Protein AF-A0A1W9ZPR8-F1 (afdb_monomer_lite)

Organism: Mycobacterium angelicum (NCBI:txid470074)

InterPro domains:
  IPR009045 Peptidase M74/Hedgehog-like, zinc-binding domain superfamily [SSF55166] (61-134)
  IPR039561 Peptidase M15C [PF13539] (75-134)

pLDDT: mean 83.11, std 21.31, range [25.91, 98.75]

Secondary structure (DSSP, 8-state):
-PPBPTTSPBP--GGGEEEEEPTT-SS-EEEEETTHHHHHHHHHHHHHHHHT--SS-TT----EE---S--SSTT-TTTTT-EEEESTTTS-TTS--S-HHHHHHHHHHHHHTTTSEEEGGGSPTTT--SSEEEE-TT-TT-HHHHHHHHHHHTTGGGSSSS--TTS--SPTT-EE--TTS-TTEE-S-STTS-HHHHHHHHHHHHHTT----SS--HHHHHHHHHHHHHHTPPPBTTTBS--B-HHHHHHHHTS-----TT--TTTSPPPPPS-EEEEEE-TTSSS---TT---SEEEEEEEE---TTSS-TTT-EE-TTHHHHHHHHHHHHHTTS-SEEEEEEE--TTS-HHHHHHHHHHHTTS--TTEEEEEEES--HHHH---S--HHHHHHHHHHHHHHHT-GGGEEEEE-TTT-TTTS-GGGSPTTPEEEEE--S-TTSPPP--TTPPP-EEEEEEEEEETTTEEEEEEEESS-HHHHHHHH--S----------------SS--HHHHHHHHHHHHHHHHHHHHH-SS--------------------------PPPP---------------PPPPP----

Radius of gyration: 32.67 Å; chains: 1; bounding box: 76×79×88 Å

Sequence (589 aa):
MVLITENGWPQCSRDECDTVSVPGTNKVRLVVRAGDAATVLSAWAAWFHRNIRSIEPPDGHQNWWYWDPVDSMWNSNHLSGTAIDLCADELNQYRYDMPQDQVTKVKQGLSLFEANIYWGRDWGAGDQDEMHFQCGYDTWNNPRFAQFAQRLRDGYLNIFGPPDPLAFPLPMGYYYGPLEGPDNCISGDYATDSQAAKDGLGRWQEKLGLAVTKHWDDATAKAATELQRQKGWPPNPAFGYGGVYAAEWDAVMRDNWQLPEDWDASKVEGPEIPLVKWGDYSQYQECCIDESYPYPVVCFRASIADASATTAARYGGIDTKFVDNMTRAKQLVAEGKIKKIIAYHFWVPNFDNWGTFKAAIDAVGGVFPELAFMVDVEDGGPKWDIRGDQSSGVNEFITKGQALFVNRQAASIYVNFNANPDLLPVASLPKGVKIIVPRYAGPDNPPVVPAGVSVFAHQYAEDENTPPFGPTDINQSRMTLSAWLQAWGSNGGEGKPAVDQVSAAHPTTFTEEDRALLTEVRDLLKQYLATTSGEQPALAGALTNGRPQRAGAAKVSRPRKAPVKRTTGAAKATAKTEARRRPKANAPK

Foldseek 3Di:
DFDAAPLGATFDDQVQWDFDDQFPDDQDTATAGDDLLSLLVSLLLNLCCPFQHNLADPVRDHQKDFADCDDPDPRHLSRNRFKMFGRPVQWDFLDDRGDPVSVVVVVVSCVLLVQQKDAQQPDDRRGRGRRMMGGHSPQPVDVLSNVSSVQVCCQRVPGNHPHDLLAQQARPPAWDDDPLDPPSHAFQPDPPRDPSQLVNLLVLCVLQVHPSPSGLDLVQQQQQQQVCVVVVHFFDPFWGGRIGDRVNSCCCRPVVDYDDPPDDSVPGDGTFQLKAKEFEDALPFPDADDPLFQGQEYEYAQFEFAPPPPDDPDHGAGGPCLLVNLVRVVVCVVVVNHQAYEHEYEDAPPGPRQVRSQVSQVSNVHAFFRYAYEYEFDCPPPPRNDAAAQLVVVVVSLVVRCVRQVHNLRYAYEDACVRHVGHHPPVSDDPLHAYEYEDQPADVDAHDDPPPDDHQKYFHHAAPQGPPRHTGTMMMGSGGPVVVDVSNGTGDDPDDPPPVPPPPPDPPDQDVVNVVVVVVVVVVVVVVCVVVPPDDDDDDDPDDDDDDDDDDDDDDDDDDDDDDDDDDDDDDDDDDDDDDDDDDDDDDD

Structure (mmCIF, N/CA/C/O backbone):
data_AF-A0A1W9ZPR8-F1
#
_entry.id   AF-A0A1W9ZPR8-F1
#
loop_
_atom_site.group_PDB
_atom_site.id
_atom_site.type_symbol
_atom_site.label_atom_id
_atom_site.label_alt_id
_atom_site.label_comp_id
_atom_site.label_asym_id
_atom_site.label_entity_id
_atom_site.label_seq_id
_atom_site.pdbx_PDB_ins_code
_atom_site.Cartn_x
_atom_site.Cartn_y
_atom_site.Cartn_z
_atom_site.occupancy
_atom_site.B_iso_or_equiv
_atom_site.auth_seq_id
_atom_site.auth_comp_id
_atom_site.auth_asym_id
_atom_site.auth_atom_id
_atom_site.pdbx_PDB_model_num
ATOM 1 N N . MET A 1 1 ? 45.289 -15.458 -6.930 1.00 58.34 1 MET A N 1
ATOM 2 C CA . MET A 1 1 ? 44.178 -14.633 -6.418 1.00 58.34 1 MET A CA 1
ATOM 3 C C . MET A 1 1 ? 43.483 -14.075 -7.642 1.00 58.34 1 MET A C 1
ATOM 5 O O . MET A 1 1 ? 44.177 -13.507 -8.474 1.00 58.34 1 MET A O 1
ATOM 9 N N . VAL A 1 2 ? 42.193 -14.352 -7.824 1.00 76.31 2 VAL A N 1
ATOM 10 C CA . VAL A 1 2 ? 41.434 -13.783 -8.946 1.00 76.31 2 VAL A CA 1
ATOM 11 C C . VAL A 1 2 ? 41.119 -12.339 -8.576 1.00 76.31 2 VAL A C 1
ATOM 13 O O . VAL A 1 2 ? 40.601 -12.099 -7.486 1.00 76.31 2 VAL A O 1
ATOM 16 N N . LEU A 1 3 ? 41.515 -11.387 -9.419 1.00 88.12 3 LEU A N 1
ATOM 17 C CA . LEU A 1 3 ? 41.203 -9.979 -9.194 1.00 88.12 3 LEU A CA 1
ATOM 18 C C . LEU A 1 3 ? 39.710 -9.764 -9.445 1.00 88.12 3 LEU A C 1
ATOM 20 O O . LEU A 1 3 ? 39.174 -10.250 -10.439 1.00 88.12 3 LEU A O 1
ATOM 24 N N . ILE A 1 4 ? 39.052 -9.066 -8.526 1.00 93.31 4 ILE A N 1
ATOM 25 C CA . ILE A 1 4 ? 37.629 -8.742 -8.606 1.00 93.31 4 ILE A CA 1
ATOM 26 C C . ILE A 1 4 ? 37.500 -7.315 -9.136 1.00 93.31 4 ILE A C 1
ATOM 28 O O . ILE A 1 4 ? 38.202 -6.416 -8.665 1.00 93.31 4 ILE A O 1
ATOM 32 N N . THR A 1 5 ? 36.654 -7.128 -10.144 1.00 93.75 5 THR A N 1
ATOM 33 C CA . THR A 1 5 ? 36.322 -5.818 -10.702 1.00 93.75 5 THR A CA 1
ATOM 34 C C . THR A 1 5 ? 35.322 -5.095 -9.811 1.00 93.75 5 THR A C 1
ATOM 36 O O . THR A 1 5 ? 34.767 -5.651 -8.865 1.00 93.75 5 THR A O 1
ATOM 39 N N . GLU A 1 6 ? 35.126 -3.818 -10.084 1.00 93.56 6 GLU A N 1
ATOM 40 C CA . GLU A 1 6 ? 34.351 -2.895 -9.267 1.00 93.56 6 GLU A CA 1
ATOM 41 C C . GLU A 1 6 ? 32.896 -3.342 -9.023 1.00 93.56 6 GLU A C 1
ATOM 43 O O . GLU A 1 6 ? 32.396 -3.197 -7.909 1.00 93.56 6 GLU A O 1
ATOM 48 N N . ASN A 1 7 ? 32.262 -4.005 -9.993 1.00 93.06 7 ASN A N 1
ATOM 49 C CA . ASN A 1 7 ? 30.911 -4.559 -9.862 1.00 93.06 7 ASN A CA 1
ATOM 50 C C . ASN A 1 7 ? 30.844 -5.964 -9.228 1.00 93.06 7 ASN A C 1
ATOM 52 O O . ASN A 1 7 ? 29.806 -6.620 -9.302 1.00 93.06 7 ASN A O 1
ATOM 56 N N . GLY A 1 8 ? 31.943 -6.463 -8.655 1.00 93.94 8 GLY A N 1
ATOM 57 C CA . GLY A 1 8 ? 31.980 -7.743 -7.943 1.00 93.94 8 GLY A CA 1
ATOM 58 C C . GLY A 1 8 ? 32.237 -8.982 -8.810 1.00 93.94 8 GLY A C 1
ATOM 59 O O . GLY A 1 8 ? 32.323 -10.087 -8.270 1.00 93.94 8 GLY A O 1
ATOM 60 N N . TRP A 1 9 ? 32.407 -8.834 -10.127 1.00 96.56 9 TRP A N 1
ATOM 61 C CA . TRP A 1 9 ? 32.754 -9.950 -11.012 1.00 96.56 9 TRP A CA 1
ATOM 62 C C . TRP A 1 9 ? 34.265 -10.222 -11.024 1.00 96.56 9 TRP A C 1
ATOM 64 O O . TRP A 1 9 ? 35.072 -9.299 -10.929 1.00 96.56 9 TRP A O 1
ATOM 74 N N . PRO A 1 10 ? 34.707 -11.479 -11.177 1.00 95.56 10 PRO A N 1
ATOM 75 C CA . PRO A 1 10 ? 36.120 -11.760 -11.395 1.00 95.56 10 PRO A CA 1
ATOM 76 C C . PRO A 1 10 ? 36.568 -11.262 -12.772 1.00 95.56 10 PRO A C 1
ATOM 78 O O . PRO A 1 10 ? 35.843 -11.441 -13.750 1.00 95.56 10 PRO A O 1
ATOM 81 N N . GLN A 1 11 ? 37.774 -10.700 -12.874 1.00 94.75 11 GLN A N 1
ATOM 82 C CA . GLN A 1 11 ? 38.416 -10.451 -14.169 1.00 94.75 11 GLN A CA 1
ATOM 83 C C . GLN A 1 11 ? 38.460 -11.735 -15.003 1.00 94.75 11 GLN A C 1
ATOM 85 O O . GLN A 1 11 ? 38.519 -12.836 -14.448 1.00 94.75 11 GLN A O 1
ATOM 90 N N . CYS A 1 12 ? 38.424 -11.588 -16.325 1.00 94.62 12 CYS A N 1
ATOM 91 C CA . CYS A 1 12 ? 38.366 -12.717 -17.244 1.00 94.62 12 CYS A CA 1
ATOM 92 C C . CYS A 1 12 ? 39.299 -12.523 -18.438 1.00 94.62 12 CYS A C 1
ATOM 94 O O . CYS A 1 12 ? 39.639 -11.395 -18.808 1.00 94.62 12 CYS A O 1
ATOM 96 N N . SER A 1 13 ? 39.712 -13.628 -19.047 1.00 94.31 13 SER A N 1
ATOM 97 C CA . SER A 1 13 ? 40.488 -13.617 -20.286 1.00 94.31 13 SER A CA 1
ATOM 98 C C . SER A 1 13 ? 39.593 -13.686 -21.528 1.00 94.31 13 SER A C 1
ATOM 100 O O . SER A 1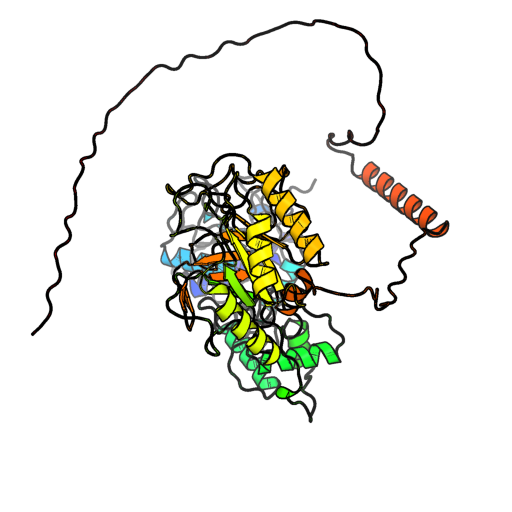 13 ? 38.381 -13.900 -21.457 1.00 94.31 13 SER A O 1
ATOM 102 N N . ARG A 1 14 ? 40.193 -13.491 -22.712 1.00 95.75 14 ARG A N 1
ATOM 103 C CA . ARG A 1 14 ? 39.457 -13.447 -23.988 1.00 95.75 14 ARG A CA 1
ATOM 104 C C . ARG A 1 14 ? 38.627 -14.705 -24.246 1.00 95.75 14 ARG A C 1
ATOM 106 O O . ARG A 1 14 ? 37.572 -14.601 -24.867 1.00 95.75 14 ARG A O 1
ATOM 113 N N . ASP A 1 15 ? 39.132 -15.864 -23.839 1.00 96.56 15 ASP A N 1
ATOM 114 C CA . ASP A 1 15 ? 38.524 -17.189 -23.997 1.00 96.56 15 ASP A CA 1
ATOM 115 C C . ASP A 1 15 ? 37.304 -17.417 -23.094 1.00 96.56 15 ASP A C 1
ATOM 117 O O . ASP A 1 15 ? 36.504 -18.304 -23.374 1.00 96.56 15 ASP A O 1
ATOM 121 N N . GLU A 1 16 ? 37.107 -16.579 -22.076 1.00 97.06 16 GLU A N 1
ATOM 122 C CA . GLU A 1 16 ? 35.890 -16.544 -21.255 1.00 97.06 16 GLU A CA 1
ATOM 123 C C . GLU A 1 16 ? 34.828 -15.568 -21.805 1.00 97.06 16 GLU A C 1
ATOM 125 O O . GLU A 1 16 ? 33.764 -15.392 -21.202 1.00 97.06 16 GLU A O 1
ATOM 130 N N . CYS A 1 17 ? 35.106 -14.912 -22.937 1.00 97.88 17 CYS A N 1
ATOM 131 C CA . CYS A 1 17 ? 34.218 -13.943 -23.575 1.00 97.88 17 CYS A CA 1
ATOM 132 C C . CYS A 1 17 ? 33.632 -14.459 -24.896 1.00 97.88 17 CYS A C 1
ATOM 134 O O . CYS A 1 17 ? 34.341 -15.000 -25.748 1.00 97.88 17 CYS A O 1
ATOM 136 N N . ASP A 1 18 ? 32.367 -14.134 -25.140 1.00 97.56 18 ASP A N 1
ATOM 137 C CA . ASP A 1 18 ? 31.689 -14.345 -26.415 1.00 97.56 18 ASP A CA 1
ATOM 138 C C . ASP A 1 18 ? 31.750 -13.090 -27.291 1.00 97.56 18 ASP A C 1
ATOM 140 O O . ASP A 1 18 ? 31.781 -11.960 -26.803 1.00 97.56 18 ASP A O 1
ATOM 144 N N . THR A 1 19 ? 31.727 -13.284 -28.612 1.00 97.62 19 THR A N 1
ATOM 145 C CA . THR A 1 19 ? 31.415 -12.206 -29.560 1.00 97.62 19 THR A CA 1
ATOM 146 C C . THR A 1 19 ? 29.944 -12.289 -29.933 1.00 97.62 19 THR A C 1
ATOM 148 O O . THR A 1 19 ? 29.546 -13.144 -30.725 1.00 97.62 19 THR A O 1
ATOM 151 N N . VAL A 1 20 ? 29.137 -11.388 -29.382 1.00 96.56 20 VAL A N 1
ATOM 152 C CA . VAL A 1 20 ? 27.682 -11.380 -29.564 1.00 96.56 20 VAL A CA 1
ATOM 153 C C . VAL A 1 20 ? 27.255 -10.300 -30.553 1.00 96.56 20 VAL A C 1
ATOM 155 O O . VAL A 1 20 ? 27.793 -9.193 -30.565 1.00 96.56 20 VAL A O 1
ATOM 158 N N . SER A 1 21 ? 26.282 -10.624 -31.407 1.00 96.00 21 SER A N 1
ATOM 159 C CA . SER A 1 21 ? 25.624 -9.630 -32.266 1.00 96.00 21 SER A CA 1
ATOM 160 C C . SER A 1 21 ? 24.551 -8.901 -31.475 1.00 96.00 21 SER A C 1
ATOM 162 O O . SER A 1 21 ? 23.811 -9.549 -30.742 1.00 96.00 21 SER A O 1
ATOM 164 N N . VAL A 1 22 ? 24.439 -7.582 -31.642 1.00 96.38 22 VAL A N 1
ATOM 165 C CA . VAL A 1 22 ? 23.380 -6.800 -30.988 1.00 96.38 22 VAL A CA 1
ATOM 166 C C . VAL A 1 22 ? 22.112 -6.838 -31.852 1.00 96.38 22 VAL A C 1
ATOM 168 O O . VAL A 1 22 ? 22.147 -6.345 -32.985 1.00 96.38 22 VAL A O 1
ATOM 171 N N . PRO A 1 23 ? 20.992 -7.411 -31.368 1.00 94.12 23 PRO A N 1
ATOM 172 C CA . PRO A 1 23 ? 19.737 -7.431 -32.118 1.00 94.12 23 PRO A CA 1
ATOM 173 C C . PRO A 1 23 ? 19.287 -6.038 -32.574 1.00 94.12 23 PRO A C 1
ATOM 175 O O . PRO A 1 23 ? 19.424 -5.056 -31.849 1.00 94.12 23 PRO A O 1
ATOM 178 N N . GLY A 1 24 ? 18.736 -5.956 -33.786 1.00 89.44 24 GLY A N 1
ATOM 179 C CA . GLY A 1 24 ? 18.301 -4.692 -34.394 1.00 89.44 24 GLY A CA 1
ATOM 180 C C . GLY A 1 24 ? 19.417 -3.874 -35.053 1.00 89.44 24 GLY A C 1
ATOM 181 O O . GLY A 1 24 ? 19.111 -2.911 -35.744 1.00 89.44 24 GLY A O 1
ATOM 182 N N . THR A 1 25 ? 20.679 -4.283 -34.906 1.00 92.75 25 THR A N 1
ATOM 183 C CA . THR A 1 25 ? 21.835 -3.663 -35.571 1.00 92.75 25 THR A CA 1
ATOM 184 C C . THR A 1 25 ? 22.380 -4.562 -36.682 1.00 92.75 25 THR A C 1
ATOM 186 O O . THR A 1 25 ? 22.176 -5.778 -36.676 1.00 92.75 25 THR A O 1
ATOM 189 N N . ASN A 1 26 ? 23.100 -3.988 -37.643 1.00 87.88 26 ASN A N 1
ATOM 190 C CA . ASN A 1 26 ? 23.690 -4.735 -38.753 1.00 87.88 26 ASN A CA 1
ATOM 191 C C . ASN A 1 26 ? 25.114 -5.225 -38.427 1.00 87.88 26 ASN A C 1
ATOM 193 O O . ASN A 1 26 ? 25.485 -6.373 -38.697 1.00 87.88 26 ASN A O 1
ATOM 197 N N . LYS A 1 27 ? 25.924 -4.352 -37.828 1.00 87.00 27 LYS A N 1
ATOM 198 C CA . LYS A 1 27 ? 27.380 -4.462 -37.695 1.00 87.00 27 LYS A CA 1
ATOM 199 C C . LYS A 1 27 ? 27.869 -4.450 -36.250 1.00 87.00 27 LYS A C 1
ATOM 201 O O . LYS A 1 27 ? 29.004 -4.864 -36.029 1.00 87.00 27 LYS A O 1
ATOM 206 N N . VAL A 1 28 ? 27.054 -4.042 -35.273 1.00 94.06 28 VAL A N 1
ATOM 207 C CA . VAL A 1 28 ? 27.521 -4.003 -33.878 1.00 94.06 28 VAL A CA 1
ATOM 208 C C . VAL A 1 28 ? 27.765 -5.410 -33.348 1.00 94.06 28 VAL A C 1
ATOM 210 O O . VAL A 1 28 ? 26.890 -6.284 -33.383 1.00 94.06 28 VAL A O 1
ATOM 213 N N . ARG A 1 29 ? 28.992 -5.627 -32.876 1.00 94.75 29 ARG A N 1
ATOM 214 C CA . ARG A 1 29 ? 29.445 -6.848 -32.214 1.00 94.75 29 ARG A CA 1
ATOM 215 C C . ARG A 1 29 ? 30.121 -6.456 -30.908 1.00 94.75 29 ARG A C 1
ATOM 217 O O . ARG A 1 29 ? 30.999 -5.596 -30.920 1.00 94.75 29 ARG A O 1
ATOM 224 N N . LEU A 1 30 ? 29.713 -7.088 -29.814 1.00 96.56 30 LEU A N 1
ATOM 225 C CA . LEU A 1 30 ? 30.278 -6.861 -28.486 1.00 96.56 30 LEU A CA 1
ATOM 226 C C . LEU A 1 30 ? 31.112 -8.072 -28.084 1.00 96.56 30 LEU A C 1
ATOM 228 O O . LEU A 1 30 ? 30.660 -9.205 -28.255 1.00 96.56 30 LEU A O 1
ATOM 232 N N . VAL A 1 31 ? 32.312 -7.837 -27.556 1.00 97.94 31 VAL A N 1
ATOM 233 C CA . VAL A 1 31 ? 33.095 -8.876 -26.879 1.00 97.94 31 VAL A CA 1
ATOM 234 C C . VAL A 1 31 ? 32.876 -8.737 -25.382 1.00 97.94 31 VAL A C 1
ATOM 236 O O . VAL A 1 31 ? 33.378 -7.806 -24.767 1.00 97.94 31 VAL A O 1
ATOM 239 N N . VAL A 1 32 ? 32.103 -9.640 -24.800 1.00 98.25 32 VAL A N 1
ATOM 240 C CA . VAL A 1 32 ? 31.682 -9.575 -23.392 1.00 98.25 32 VAL A CA 1
ATOM 241 C C . VAL A 1 32 ? 31.730 -10.965 -22.782 1.00 98.25 32 VAL A C 1
ATOM 243 O O . VAL A 1 32 ? 31.757 -11.958 -23.509 1.00 98.25 32 VAL A O 1
ATOM 246 N N . ARG A 1 33 ? 31.733 -11.057 -21.454 1.00 98.06 33 ARG A N 1
ATOM 247 C CA . ARG A 1 33 ? 31.784 -12.336 -20.750 1.00 98.06 33 ARG A CA 1
ATOM 248 C C . ARG A 1 33 ? 30.644 -13.247 -21.194 1.00 98.06 33 ARG A C 1
ATOM 250 O O . ARG A 1 33 ? 29.491 -12.817 -21.261 1.00 98.06 33 ARG A O 1
ATOM 257 N N . ALA A 1 34 ? 30.978 -14.499 -21.485 1.00 97.69 34 ALA A N 1
ATOM 258 C CA . ALA A 1 34 ? 30.031 -15.492 -21.970 1.00 97.69 34 ALA A CA 1
ATOM 259 C C . ALA A 1 34 ? 28.872 -15.744 -20.981 1.00 97.69 34 ALA A C 1
ATOM 261 O O . ALA A 1 34 ? 28.966 -15.472 -19.780 1.00 97.69 34 ALA A O 1
ATOM 262 N N . GLY A 1 35 ? 27.770 -16.302 -21.489 1.00 96.50 35 GLY A N 1
ATOM 263 C CA . GLY A 1 35 ? 26.612 -16.708 -20.682 1.00 96.50 35 GLY A CA 1
ATOM 264 C C . GLY A 1 35 ? 25.605 -15.586 -20.394 1.00 96.50 35 GLY A C 1
ATOM 265 O O . GLY A 1 35 ? 25.169 -14.864 -21.297 1.00 96.50 35 GLY A O 1
ATOM 266 N N . ASP A 1 36 ? 25.168 -15.474 -19.135 1.00 97.62 36 ASP A N 1
ATOM 267 C CA . ASP A 1 36 ? 24.105 -14.540 -18.732 1.00 97.62 36 ASP A CA 1
ATOM 268 C C . ASP A 1 36 ? 24.518 -13.072 -18.929 1.00 97.62 36 ASP A C 1
ATOM 270 O O . ASP A 1 36 ? 23.711 -12.271 -19.399 1.00 97.62 36 ASP A O 1
ATOM 274 N N . ALA A 1 37 ? 25.791 -12.729 -18.682 1.00 98.06 37 ALA A N 1
ATOM 275 C CA . ALA A 1 37 ? 26.320 -11.381 -18.910 1.00 98.06 37 ALA A CA 1
ATOM 276 C C . ALA A 1 37 ? 26.224 -10.973 -20.390 1.00 98.06 37 ALA A C 1
ATOM 278 O O . ALA A 1 37 ? 25.691 -9.908 -20.705 1.00 98.06 37 ALA A O 1
ATOM 279 N N . ALA A 1 38 ? 26.640 -11.855 -21.305 1.00 98.25 38 ALA A N 1
ATOM 280 C CA . ALA A 1 38 ? 26.496 -11.659 -22.746 1.00 98.25 38 ALA A CA 1
ATOM 281 C C . ALA A 1 38 ? 25.035 -11.418 -23.157 1.00 98.25 38 ALA A C 1
ATOM 283 O O . ALA A 1 38 ? 24.750 -10.530 -23.964 1.00 98.25 38 ALA A O 1
ATOM 284 N N . THR A 1 39 ? 24.105 -12.181 -22.573 1.00 98.31 39 THR A N 1
ATOM 285 C CA . THR A 1 39 ? 22.662 -12.054 -22.832 1.00 98.31 39 THR A CA 1
ATOM 286 C C . THR A 1 39 ? 22.142 -10.684 -22.387 1.00 98.31 39 THR A C 1
ATOM 288 O O . THR A 1 39 ? 21.486 -9.987 -23.159 1.00 98.31 39 THR A O 1
ATOM 291 N N . VAL A 1 40 ? 22.456 -10.267 -21.158 1.00 98.31 40 VAL A N 1
ATOM 292 C CA . VAL A 1 40 ? 21.931 -9.025 -20.573 1.00 98.31 40 VAL A CA 1
ATOM 293 C C . VAL A 1 40 ? 22.546 -7.781 -21.223 1.00 98.31 40 VAL A C 1
ATOM 295 O O . VAL A 1 40 ? 21.809 -6.863 -21.582 1.00 98.31 40 VAL A O 1
ATOM 298 N N . LEU A 1 41 ? 23.864 -7.753 -21.451 1.00 98.62 41 LEU A N 1
ATOM 299 C CA . LEU A 1 41 ? 24.548 -6.595 -22.046 1.00 98.62 41 LEU A CA 1
ATOM 300 C C . LEU A 1 41 ? 24.182 -6.388 -23.519 1.00 98.62 41 LEU A C 1
ATOM 302 O O . LEU A 1 41 ? 23.927 -5.258 -23.939 1.00 98.62 41 LEU A O 1
ATOM 306 N N . SER A 1 4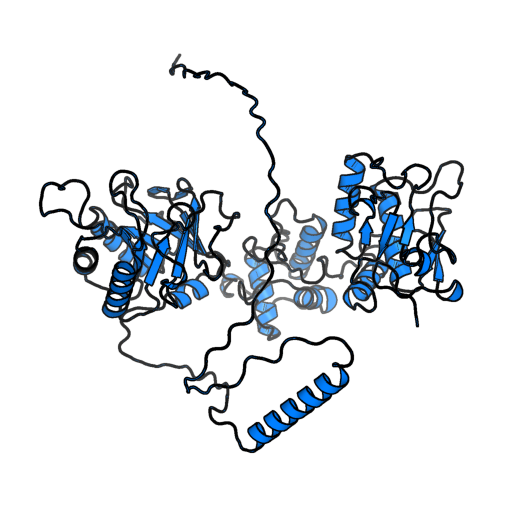2 ? 24.087 -7.463 -24.309 1.00 98.25 42 SER A N 1
ATOM 307 C CA . SER A 1 42 ? 23.628 -7.338 -25.700 1.00 98.25 42 SER A CA 1
ATOM 308 C C . SER A 1 42 ? 22.155 -6.938 -25.788 1.00 98.25 42 SER A C 1
ATOM 310 O O . SER A 1 42 ? 21.789 -6.163 -26.676 1.00 98.25 42 SER A O 1
ATOM 312 N N . ALA A 1 43 ? 21.317 -7.382 -24.844 1.00 98.06 43 ALA A N 1
ATOM 313 C CA . ALA A 1 43 ? 19.936 -6.928 -24.762 1.00 98.06 43 ALA A CA 1
ATOM 314 C C . ALA A 1 43 ? 19.821 -5.450 -24.385 1.00 98.06 43 ALA A C 1
ATOM 316 O O . ALA A 1 43 ? 19.006 -4.738 -24.975 1.00 98.06 43 ALA A O 1
ATOM 317 N N . TRP A 1 44 ? 20.642 -4.980 -23.442 1.00 98.50 44 TRP A N 1
ATOM 318 C CA . TRP A 1 44 ? 20.714 -3.566 -23.087 1.00 98.50 44 TRP A CA 1
ATOM 319 C C . TRP A 1 44 ? 21.097 -2.716 -24.299 1.00 98.50 44 TRP A C 1
ATOM 321 O O . TRP A 1 44 ? 20.378 -1.778 -24.638 1.00 98.50 44 TRP A O 1
ATOM 331 N N . ALA A 1 45 ? 22.158 -3.095 -25.019 1.00 98.31 45 ALA A N 1
ATOM 332 C CA . ALA A 1 45 ? 22.594 -2.394 -26.224 1.00 98.31 45 ALA A CA 1
ATOM 333 C C . ALA A 1 45 ? 21.504 -2.358 -27.314 1.00 98.31 45 ALA A C 1
ATOM 335 O O . ALA A 1 45 ? 21.276 -1.315 -27.928 1.00 98.31 45 ALA A O 1
ATOM 336 N N . ALA A 1 46 ? 20.778 -3.463 -27.524 1.00 97.56 46 ALA A N 1
ATOM 337 C CA . ALA A 1 46 ? 19.666 -3.521 -28.476 1.00 97.56 46 ALA A CA 1
ATOM 338 C C . ALA A 1 46 ? 18.493 -2.626 -28.054 1.00 97.56 46 ALA A C 1
ATOM 340 O O . ALA A 1 46 ? 17.912 -1.907 -28.873 1.00 97.56 46 ALA A O 1
ATOM 341 N N . TRP A 1 47 ? 18.148 -2.636 -26.764 1.00 97.38 47 TRP A N 1
ATOM 342 C CA . TRP A 1 47 ? 17.105 -1.774 -26.223 1.00 97.38 47 TRP A CA 1
ATOM 343 C C . TRP A 1 47 ? 17.492 -0.295 -26.336 1.00 97.38 47 TRP A C 1
ATOM 345 O O . TRP A 1 47 ? 16.669 0.518 -26.761 1.00 97.38 47 TRP A O 1
ATOM 355 N N . PHE A 1 48 ? 18.744 0.046 -26.027 1.00 97.81 48 PHE A N 1
ATOM 356 C CA . PHE A 1 48 ? 19.292 1.392 -26.168 1.00 97.81 48 PHE A CA 1
ATOM 357 C C . PHE A 1 48 ? 19.227 1.865 -27.626 1.00 97.81 48 PHE A C 1
ATOM 359 O O . PHE A 1 48 ? 18.652 2.922 -27.893 1.00 97.81 48 PHE A O 1
ATOM 366 N N . HIS A 1 49 ? 19.709 1.039 -28.566 1.00 96.00 49 HIS A N 1
ATOM 367 C CA . HIS A 1 49 ? 19.664 1.307 -30.007 1.00 96.00 49 HIS A CA 1
ATOM 368 C C . HIS A 1 49 ? 18.244 1.631 -30.492 1.00 96.00 49 HIS A C 1
ATOM 370 O O . HIS A 1 49 ? 18.023 2.601 -31.216 1.00 96.00 49 HIS A O 1
ATOM 376 N N . ARG A 1 50 ? 17.267 0.821 -30.068 1.00 95.31 50 ARG A N 1
ATOM 377 C CA . ARG A 1 50 ? 15.873 0.930 -30.511 1.00 95.31 50 ARG A CA 1
ATOM 378 C C . ARG A 1 50 ? 15.136 2.135 -29.925 1.00 95.31 50 ARG A C 1
ATOM 380 O O . ARG A 1 50 ? 14.278 2.697 -30.599 1.00 95.31 50 ARG A O 1
ATOM 387 N N . ASN A 1 51 ? 15.400 2.491 -28.667 1.00 94.12 51 ASN A N 1
ATOM 388 C CA . ASN A 1 51 ? 14.534 3.412 -27.919 1.00 94.12 51 ASN A CA 1
ATOM 389 C C . ASN A 1 51 ? 15.163 4.785 -27.647 1.00 94.12 51 ASN A C 1
ATOM 391 O O . ASN A 1 51 ? 14.434 5.779 -27.523 1.00 94.12 51 ASN A O 1
ATOM 395 N N . ILE A 1 52 ? 16.490 4.852 -27.534 1.00 95.56 52 ILE A N 1
ATOM 396 C CA . ILE A 1 52 ? 17.208 6.061 -27.120 1.00 95.56 52 ILE A CA 1
ATOM 397 C C . ILE A 1 52 ? 17.834 6.734 -28.334 1.00 95.56 52 ILE A C 1
ATOM 399 O O . ILE A 1 52 ? 17.392 7.817 -28.721 1.00 95.56 52 ILE A O 1
ATOM 403 N N . ARG A 1 53 ? 18.837 6.089 -28.932 1.00 93.56 53 ARG A N 1
ATOM 404 C CA . ARG A 1 53 ? 19.570 6.574 -30.106 1.00 93.56 53 ARG A CA 1
ATOM 405 C C . ARG A 1 53 ? 20.286 5.415 -30.791 1.00 93.56 53 ARG A C 1
ATOM 407 O O . ARG A 1 53 ? 20.622 4.431 -30.139 1.00 93.56 53 ARG A O 1
ATOM 414 N N . SER A 1 54 ? 20.573 5.561 -32.084 1.00 93.19 54 SER A N 1
ATOM 415 C CA . SER A 1 54 ? 21.358 4.565 -32.817 1.00 93.19 54 SER A CA 1
ATOM 416 C C . SER A 1 54 ? 22.779 4.469 -32.257 1.00 93.19 54 SER A C 1
ATOM 418 O O . SER A 1 54 ? 23.477 5.476 -32.192 1.00 93.19 54 SER A O 1
ATOM 420 N N . ILE A 1 55 ? 23.207 3.252 -31.921 1.00 94.00 55 ILE A N 1
ATOM 421 C CA . ILE A 1 55 ? 24.616 2.903 -31.656 1.00 94.00 55 ILE A CA 1
ATOM 422 C C . ILE A 1 55 ? 25.411 2.575 -32.936 1.00 94.00 55 ILE A C 1
ATOM 424 O O . ILE A 1 55 ? 26.599 2.282 -32.865 1.00 94.00 55 ILE A O 1
ATOM 428 N N . GLU A 1 56 ? 24.758 2.585 -34.106 1.00 89.69 56 GLU A N 1
ATOM 429 C CA . GLU A 1 56 ? 25.416 2.437 -35.409 1.00 89.69 56 GLU A CA 1
ATOM 430 C C . GLU A 1 56 ? 25.597 3.813 -36.054 1.00 89.69 56 GLU A C 1
ATOM 432 O O . GLU A 1 56 ? 24.598 4.392 -36.507 1.00 89.69 56 GLU A O 1
ATOM 437 N N . PRO A 1 57 ? 26.829 4.346 -36.122 1.00 84.50 57 PRO A N 1
ATOM 438 C CA . PRO A 1 57 ? 27.079 5.578 -36.850 1.00 84.50 57 PRO A CA 1
ATOM 439 C C . PRO A 1 57 ? 26.923 5.348 -38.371 1.00 84.50 57 PRO A C 1
ATOM 441 O O . PRO A 1 57 ? 27.212 4.251 -38.865 1.00 84.50 57 PRO A O 1
ATOM 444 N N . PRO A 1 58 ? 26.458 6.349 -39.151 1.00 82.69 58 PRO A N 1
ATOM 445 C CA . PRO A 1 58 ? 26.101 6.164 -40.567 1.00 82.69 58 PRO A CA 1
ATOM 446 C C . PRO A 1 58 ? 27.247 5.717 -41.485 1.00 82.69 58 PRO A C 1
ATOM 448 O O . PRO A 1 58 ? 27.025 5.021 -42.475 1.00 82.69 58 PRO A O 1
ATOM 451 N N . ASP A 1 59 ? 28.472 6.126 -41.175 1.00 85.50 59 ASP A N 1
ATOM 452 C CA . ASP A 1 59 ? 29.707 5.753 -41.872 1.00 85.50 59 ASP A CA 1
ATOM 453 C C . ASP A 1 59 ? 30.265 4.390 -41.411 1.00 85.50 59 ASP A C 1
ATOM 455 O O . ASP A 1 59 ? 31.169 3.838 -42.041 1.00 85.50 59 ASP A O 1
ATOM 459 N N . GLY A 1 60 ? 29.674 3.799 -40.369 1.00 79.69 60 GLY A N 1
ATOM 460 C CA . GLY A 1 60 ? 29.920 2.434 -39.923 1.00 79.69 60 GLY A CA 1
ATOM 461 C C . GLY A 1 60 ? 31.233 2.221 -39.175 1.00 79.69 60 GLY A C 1
ATOM 462 O O . GLY A 1 60 ? 31.658 1.067 -39.087 1.00 79.69 60 GLY A O 1
ATOM 463 N N . HIS A 1 61 ? 31.870 3.282 -38.665 1.00 88.50 61 HIS A N 1
ATOM 464 C CA . HIS A 1 61 ? 32.984 3.124 -37.729 1.00 88.50 61 HIS A CA 1
ATOM 465 C C . HIS A 1 61 ? 32.501 2.523 -36.399 1.00 88.50 61 HIS A C 1
ATOM 467 O O . HIS A 1 61 ? 31.312 2.528 -36.080 1.00 88.50 61 HIS A O 1
ATOM 473 N N . GLN A 1 62 ? 33.430 1.949 -35.638 1.00 90.44 62 GLN A N 1
ATOM 474 C CA . GLN A 1 62 ? 33.131 1.437 -34.307 1.00 90.44 62 GLN A CA 1
ATOM 475 C C . GLN A 1 62 ? 33.018 2.609 -33.336 1.00 90.44 62 GLN A C 1
ATOM 477 O O . GLN A 1 62 ? 33.989 3.330 -33.151 1.00 90.44 62 GLN A O 1
ATOM 482 N N . ASN A 1 63 ? 31.852 2.742 -32.710 1.00 90.50 63 ASN A N 1
ATOM 483 C CA . ASN A 1 63 ? 31.561 3.745 -31.686 1.00 90.50 63 ASN A CA 1
ATOM 484 C C . ASN A 1 63 ? 31.007 3.060 -30.416 1.00 90.50 63 ASN A C 1
ATOM 486 O O . ASN A 1 63 ? 30.000 3.460 -29.826 1.00 90.50 63 ASN A O 1
ATOM 490 N N . TRP A 1 64 ? 31.619 1.928 -30.062 1.00 93.62 64 TRP A N 1
ATOM 491 C CA . TRP A 1 64 ? 31.297 1.141 -28.875 1.00 93.62 64 TRP A CA 1
ATOM 492 C C . TRP A 1 64 ? 32.537 0.399 -28.370 1.00 93.62 64 TRP A C 1
ATOM 494 O O . TRP A 1 64 ? 33.339 -0.098 -29.168 1.00 93.62 64 TRP A O 1
ATOM 504 N N . TRP A 1 65 ? 32.665 0.280 -27.051 1.00 94.12 65 TRP A N 1
ATOM 505 C CA . TRP A 1 65 ? 33.765 -0.408 -26.376 1.00 94.12 65 TRP A CA 1
ATOM 506 C C . TRP A 1 65 ? 33.197 -1.520 -25.503 1.00 94.12 65 TRP A C 1
ATOM 508 O O . TRP A 1 65 ? 32.007 -1.561 -25.191 1.00 94.12 65 TRP A O 1
ATOM 518 N N . TYR A 1 66 ? 34.037 -2.491 -25.187 1.00 95.56 66 TYR A N 1
ATOM 519 C CA . TYR A 1 66 ? 33.650 -3.730 -24.522 1.00 95.56 66 TYR A CA 1
ATOM 520 C C . TYR A 1 66 ? 34.880 -4.310 -23.813 1.00 95.56 66 TYR A C 1
ATOM 522 O O . TYR A 1 66 ? 35.803 -3.551 -23.530 1.00 95.56 66 TYR A O 1
ATOM 530 N N . TRP A 1 67 ? 34.915 -5.615 -23.521 1.00 97.19 67 TRP A N 1
ATOM 531 C CA . TRP A 1 67 ? 36.062 -6.254 -22.869 1.00 97.19 67 TRP A CA 1
ATOM 532 C C . TRP A 1 67 ? 37.416 -5.840 -23.471 1.00 97.19 67 TRP A C 1
ATOM 534 O O . TRP A 1 67 ? 37.643 -5.988 -24.676 1.00 97.19 67 TRP A O 1
ATOM 544 N N . ASP A 1 68 ? 38.320 -5.389 -22.604 1.00 91.12 68 ASP A N 1
ATOM 545 C CA . ASP A 1 68 ? 39.710 -5.065 -22.921 1.00 91.12 68 ASP A CA 1
ATOM 546 C C . ASP A 1 68 ? 40.616 -5.850 -21.956 1.00 91.12 68 ASP A C 1
ATOM 548 O O . ASP A 1 68 ? 40.353 -5.844 -20.750 1.00 91.12 68 ASP A O 1
ATOM 552 N N . PRO A 1 69 ? 41.660 -6.558 -22.432 1.00 85.81 69 PRO A N 1
ATOM 553 C CA . PRO A 1 69 ? 42.624 -7.219 -21.554 1.00 85.81 69 PRO A CA 1
ATOM 554 C C . PRO A 1 69 ? 43.479 -6.253 -20.721 1.00 85.81 69 PRO A C 1
ATOM 556 O O . PRO A 1 69 ? 44.139 -6.702 -19.780 1.00 85.81 69 PRO A O 1
ATOM 559 N N . VAL A 1 70 ? 43.543 -4.967 -21.083 1.00 82.75 70 VAL A N 1
ATOM 560 C CA . VAL A 1 70 ? 44.355 -3.959 -20.398 1.00 82.75 70 VAL A CA 1
ATOM 561 C C . VAL A 1 70 ? 43.544 -2.685 -20.215 1.00 82.75 70 VAL A C 1
ATOM 563 O O . VAL A 1 70 ? 43.163 -2.032 -21.175 1.00 82.75 70 VAL A O 1
ATOM 566 N N . ASP A 1 71 ? 43.371 -2.275 -18.965 1.00 81.12 71 ASP A N 1
ATOM 567 C CA . ASP A 1 71 ? 42.716 -1.017 -18.626 1.00 81.12 71 ASP A CA 1
ATOM 568 C C . ASP A 1 71 ? 43.638 -0.169 -17.741 1.00 81.12 71 ASP A C 1
ATOM 570 O O . ASP A 1 71 ? 44.465 -0.680 -16.978 1.00 81.12 71 ASP A O 1
ATOM 574 N N . SER A 1 72 ? 43.498 1.149 -17.853 1.00 75.56 72 SER A N 1
ATOM 575 C CA . SER A 1 72 ? 44.150 2.123 -16.979 1.00 75.56 72 SER A CA 1
ATOM 576 C C . SER A 1 72 ? 43.706 2.001 -15.515 1.00 75.56 72 SER A C 1
ATOM 578 O O . SER A 1 72 ? 44.469 2.352 -14.611 1.00 75.56 72 SER A O 1
ATOM 580 N N . MET A 1 73 ? 42.506 1.461 -15.273 1.00 82.56 73 MET A N 1
ATOM 581 C CA . MET A 1 73 ? 41.968 1.186 -13.946 1.00 82.56 73 MET A CA 1
ATOM 582 C C . MET A 1 73 ? 41.993 -0.316 -13.653 1.00 82.56 73 MET A C 1
ATOM 584 O O . MET A 1 73 ? 41.308 -1.112 -14.289 1.00 82.56 73 MET A O 1
ATOM 588 N N . TRP A 1 74 ? 42.759 -0.711 -12.633 1.00 83.25 74 TRP A N 1
ATOM 589 C CA . TRP A 1 74 ? 42.996 -2.122 -12.300 1.00 83.25 74 TRP A CA 1
ATOM 590 C C . TRP A 1 74 ? 41.729 -2.912 -11.932 1.00 83.25 74 TRP A C 1
ATOM 592 O O . TRP A 1 74 ? 41.748 -4.137 -12.004 1.00 83.25 74 TRP A O 1
ATOM 602 N N . ASN A 1 75 ? 40.651 -2.246 -11.515 1.00 89.06 75 ASN A N 1
ATOM 603 C CA . ASN A 1 75 ? 39.365 -2.848 -11.162 1.00 89.06 75 ASN A CA 1
ATOM 604 C C . ASN A 1 75 ? 38.244 -2.507 -12.162 1.00 89.06 75 ASN A C 1
ATOM 606 O O . ASN A 1 75 ? 37.077 -2.689 -11.823 1.00 89.06 75 ASN A O 1
ATOM 610 N N . SER A 1 76 ? 38.573 -2.041 -13.373 1.00 92.44 76 SER A N 1
ATOM 611 C CA . SER A 1 76 ? 37.592 -1.752 -14.430 1.00 92.44 76 SER A CA 1
ATOM 612 C C . SER A 1 76 ? 36.715 -2.964 -14.749 1.00 92.44 76 SER A C 1
ATOM 614 O O . SER A 1 76 ? 37.200 -4.092 -14.851 1.00 92.44 76 SER A O 1
ATOM 616 N N . ASN A 1 77 ? 35.422 -2.732 -14.970 1.00 96.44 77 ASN A N 1
ATOM 617 C CA . ASN A 1 77 ? 34.472 -3.784 -15.335 1.00 96.44 77 ASN A CA 1
ATOM 618 C C . ASN A 1 77 ? 34.604 -4.227 -16.808 1.00 96.44 77 ASN A C 1
ATOM 620 O O . ASN A 1 77 ? 34.087 -5.284 -17.184 1.00 96.44 77 ASN A O 1
ATOM 624 N N . HIS A 1 78 ? 35.379 -3.499 -17.625 1.00 96.81 78 HIS A N 1
ATOM 625 C CA . HIS A 1 78 ? 35.815 -3.989 -18.936 1.00 96.81 78 HIS A CA 1
ATOM 626 C C . HIS A 1 78 ? 36.749 -5.199 -18.793 1.00 96.81 78 HIS A C 1
ATOM 628 O O . HIS A 1 78 ? 36.629 -6.140 -19.572 1.00 96.81 78 HIS A O 1
ATOM 634 N N . LEU A 1 79 ? 37.581 -5.270 -17.743 1.00 96.06 79 LEU A N 1
ATOM 635 C CA . LEU A 1 79 ? 38.499 -6.399 -17.499 1.00 96.06 79 LEU A CA 1
ATOM 636 C C . LEU A 1 79 ? 37.768 -7.715 -17.166 1.00 96.06 79 LEU A C 1
ATOM 638 O O . LEU A 1 79 ? 38.304 -8.805 -17.367 1.00 96.06 79 LEU A O 1
ATOM 642 N N . SER A 1 80 ? 36.538 -7.646 -16.646 1.00 96.62 80 SER A N 1
ATOM 643 C CA . SER A 1 80 ? 35.680 -8.818 -16.403 1.00 96.62 80 SER A CA 1
ATOM 644 C C . SER A 1 80 ? 34.699 -9.094 -17.539 1.00 96.62 80 SER A C 1
ATOM 646 O O . SER A 1 80 ? 33.915 -10.037 -17.441 1.00 96.62 80 SER A O 1
ATOM 648 N N . GLY A 1 81 ? 34.728 -8.288 -18.605 1.00 97.62 81 GLY A N 1
ATOM 649 C CA . GLY A 1 81 ? 33.834 -8.409 -19.755 1.00 97.62 81 GLY A CA 1
ATOM 650 C C . GLY A 1 81 ? 32.380 -8.117 -19.401 1.00 97.62 81 GLY A C 1
ATOM 651 O O . GLY A 1 81 ? 31.478 -8.608 -20.075 1.00 97.62 81 GLY A O 1
ATOM 652 N N . THR A 1 82 ? 32.148 -7.359 -18.328 1.00 98.31 82 THR A N 1
ATOM 653 C CA . THR A 1 82 ? 30.809 -7.063 -17.805 1.00 98.31 82 THR A CA 1
ATOM 654 C C . THR A 1 82 ? 30.410 -5.596 -17.948 1.00 98.31 82 THR A C 1
ATOM 656 O O . THR A 1 82 ? 29.386 -5.193 -17.394 1.00 98.31 82 THR A O 1
ATOM 659 N N . ALA A 1 83 ? 31.176 -4.826 -18.721 1.00 98.00 83 ALA A N 1
ATOM 660 C CA . ALA A 1 83 ? 30.875 -3.457 -19.109 1.00 98.00 83 ALA A CA 1
ATOM 661 C C . ALA A 1 83 ? 30.934 -3.266 -20.627 1.00 98.00 83 ALA A C 1
ATOM 663 O O . ALA A 1 83 ? 31.620 -4.007 -21.341 1.00 98.00 83 ALA A O 1
ATOM 664 N N . ILE A 1 84 ? 30.181 -2.277 -21.095 1.00 98.31 84 ILE A N 1
ATOM 665 C CA . ILE A 1 84 ? 30.159 -1.795 -22.469 1.00 98.31 84 ILE A CA 1
ATOM 666 C C . ILE A 1 84 ? 30.038 -0.274 -22.471 1.00 98.31 84 ILE A C 1
ATOM 668 O O . ILE A 1 84 ? 29.285 0.286 -21.675 1.00 98.31 84 ILE A O 1
ATOM 672 N N . ASP A 1 85 ? 30.684 0.355 -23.444 1.00 97.31 85 ASP A N 1
ATOM 673 C CA . ASP A 1 85 ? 30.480 1.765 -23.756 1.00 97.31 85 ASP A CA 1
ATOM 674 C C . ASP A 1 85 ? 29.703 1.888 -25.054 1.00 97.31 85 ASP A C 1
ATOM 676 O O . ASP A 1 85 ? 30.035 1.236 -26.048 1.00 97.31 85 ASP A O 1
ATOM 680 N N . LEU A 1 86 ? 28.677 2.732 -25.066 1.00 97.00 86 LEU A N 1
ATOM 681 C CA . LEU A 1 86 ? 27.835 2.980 -26.232 1.00 97.00 86 LEU A CA 1
ATOM 682 C C . LEU A 1 86 ? 27.928 4.452 -26.629 1.00 97.00 86 LEU A C 1
ATOM 684 O O . LEU A 1 86 ? 27.759 5.329 -25.785 1.00 97.00 86 LEU A O 1
ATOM 688 N N . CYS A 1 87 ? 28.127 4.726 -27.921 1.00 95.44 87 CYS A N 1
ATOM 689 C CA . CYS A 1 87 ? 28.215 6.088 -28.457 1.00 95.44 87 CYS A CA 1
ATOM 690 C C . CYS A 1 87 ? 29.365 6.928 -27.850 1.00 95.44 87 CYS A C 1
ATOM 692 O O . CYS A 1 87 ? 29.205 8.137 -27.681 1.00 95.44 87 CYS A O 1
ATOM 694 N N . ALA A 1 88 ? 30.507 6.328 -27.497 1.00 92.25 88 ALA A N 1
ATOM 695 C CA . ALA A 1 88 ? 31.568 7.023 -26.751 1.00 92.25 88 ALA A CA 1
ATOM 696 C C . ALA A 1 88 ? 32.333 8.114 -27.530 1.00 92.25 88 ALA A C 1
ATOM 698 O O . ALA A 1 88 ? 32.953 8.973 -26.914 1.00 92.25 88 ALA A O 1
ATOM 699 N N . ASP A 1 89 ? 32.248 8.164 -28.861 1.00 90.00 89 ASP A N 1
ATOM 700 C CA . ASP A 1 89 ? 32.743 9.313 -29.638 1.00 90.00 89 ASP A CA 1
ATOM 701 C C . ASP A 1 89 ? 31.869 10.567 -29.431 1.00 90.00 89 ASP A C 1
ATOM 703 O O . ASP A 1 89 ? 32.261 11.688 -29.759 1.00 90.00 89 ASP A O 1
ATOM 707 N N . GLU A 1 90 ? 30.653 10.384 -28.910 1.00 90.75 90 GLU A N 1
ATOM 708 C CA . GLU A 1 90 ? 29.625 11.420 -28.780 1.00 90.75 90 GLU A CA 1
ATOM 709 C C . GLU A 1 90 ? 29.328 11.764 -27.317 1.00 90.75 90 GLU A C 1
ATOM 711 O O . GLU A 1 90 ? 28.943 12.896 -27.019 1.00 90.75 90 GLU A O 1
ATOM 716 N N . LEU A 1 91 ? 29.474 10.790 -26.419 1.00 92.50 91 LEU A N 1
ATOM 717 C CA . LEU A 1 91 ? 29.251 10.913 -24.985 1.00 92.50 91 LEU A CA 1
ATOM 718 C C . LEU A 1 91 ? 30.608 10.860 -24.291 1.00 92.50 91 LEU A C 1
ATOM 720 O O . LEU A 1 91 ? 31.253 9.820 -24.300 1.00 92.50 91 LEU A O 1
ATOM 724 N N . ASN A 1 92 ? 31.060 11.979 -23.724 1.00 89.12 92 ASN A N 1
ATOM 725 C CA . ASN A 1 92 ? 32.379 12.029 -23.106 1.00 89.12 92 ASN A CA 1
ATOM 726 C C . ASN A 1 92 ? 32.317 11.591 -21.641 1.00 89.12 92 ASN A C 1
ATOM 728 O O . ASN A 1 92 ? 31.503 12.092 -20.859 1.00 89.12 92 ASN A O 1
ATOM 732 N N . GLN A 1 93 ? 33.293 10.780 -21.243 1.00 87.75 93 GLN A N 1
ATOM 733 C CA . GLN A 1 93 ? 33.586 10.526 -19.840 1.00 87.75 93 GLN A CA 1
ATOM 734 C C . GLN A 1 93 ? 33.788 11.846 -19.066 1.00 87.75 93 GLN A C 1
ATOM 736 O O . GLN A 1 93 ? 34.324 12.838 -19.579 1.00 87.75 93 GLN A O 1
ATOM 741 N N . TYR A 1 94 ? 33.349 11.862 -17.809 1.00 90.12 94 TYR A N 1
ATOM 742 C CA . TYR A 1 94 ? 33.354 13.012 -16.901 1.00 90.12 94 TYR A CA 1
ATOM 743 C C . TYR A 1 94 ? 32.453 14.173 -17.335 1.00 90.12 94 TYR A C 1
ATOM 745 O O . TYR A 1 94 ? 32.587 15.292 -16.821 1.00 90.12 94 TYR A O 1
ATOM 753 N N . ARG A 1 95 ? 31.492 13.950 -18.237 1.00 89.00 95 ARG A N 1
ATOM 754 C CA . ARG A 1 95 ? 30.523 14.968 -18.667 1.00 89.00 95 ARG A CA 1
ATOM 755 C C . ARG A 1 95 ? 29.092 14.443 -18.666 1.00 89.00 95 ARG A C 1
ATOM 757 O O . ARG A 1 95 ? 28.843 13.246 -18.669 1.00 89.00 95 ARG A O 1
ATOM 764 N N . TYR A 1 96 ? 28.157 15.391 -18.625 1.00 93.19 96 TYR A N 1
ATOM 765 C CA . TYR A 1 96 ? 26.733 15.147 -18.843 1.00 93.19 96 TYR A CA 1
ATOM 766 C C . TYR A 1 96 ? 26.351 15.710 -20.218 1.00 93.19 96 TYR A C 1
ATOM 768 O O . TYR A 1 96 ? 25.851 16.833 -20.313 1.00 93.19 96 TYR A O 1
ATOM 776 N N . ASP A 1 97 ? 26.652 14.956 -21.269 1.00 92.44 97 ASP A N 1
ATOM 777 C CA . ASP A 1 97 ? 26.445 15.319 -22.672 1.00 92.44 97 ASP A CA 1
ATOM 778 C C . ASP A 1 97 ? 25.084 14.833 -23.216 1.00 92.44 97 ASP A C 1
ATOM 780 O O . ASP A 1 97 ? 24.546 15.394 -24.175 1.00 92.44 97 ASP A O 1
ATOM 784 N N . MET A 1 98 ? 24.490 13.810 -22.600 1.00 95.44 98 MET A N 1
ATOM 785 C CA . MET A 1 98 ? 23.242 13.190 -23.017 1.00 95.44 98 MET A CA 1
ATOM 786 C C . MET A 1 98 ? 22.050 14.140 -22.788 1.00 95.44 98 MET A C 1
ATOM 788 O O . MET A 1 98 ? 21.818 14.593 -21.659 1.00 95.44 98 MET A O 1
ATOM 792 N N . PRO A 1 99 ? 21.230 14.409 -23.826 1.00 96.25 99 PRO A N 1
ATOM 793 C CA . PRO A 1 99 ? 20.017 15.213 -23.697 1.00 96.25 99 PRO A CA 1
ATOM 794 C C . PRO A 1 99 ? 19.033 14.663 -22.657 1.00 96.25 99 PRO A C 1
ATOM 796 O O . PRO A 1 99 ? 18.869 13.452 -22.506 1.00 96.25 99 PRO A O 1
ATOM 799 N N . GLN A 1 100 ? 18.320 15.553 -21.960 1.00 95.31 100 GLN A N 1
ATOM 800 C CA . GLN A 1 100 ? 17.469 15.183 -20.821 1.00 95.31 100 GLN A CA 1
ATOM 801 C C . GLN A 1 100 ? 16.345 14.189 -21.169 1.00 95.31 100 GLN A C 1
ATOM 803 O O . GLN A 1 100 ? 15.960 13.377 -20.328 1.00 95.31 100 GLN A O 1
ATOM 808 N N . ASP A 1 101 ? 15.810 14.223 -22.388 1.00 92.88 101 ASP A N 1
ATOM 809 C CA . ASP A 1 101 ? 14.812 13.260 -22.860 1.00 92.88 101 ASP A CA 1
ATOM 810 C C . ASP A 1 101 ? 15.407 11.852 -23.028 1.00 92.88 101 ASP A C 1
ATOM 812 O O . ASP A 1 101 ? 14.764 10.863 -22.669 1.00 92.88 101 ASP A O 1
ATOM 816 N N . GLN A 1 102 ? 16.656 11.753 -23.491 1.00 97.44 102 GLN A N 1
ATOM 817 C CA . GLN A 1 102 ? 17.394 10.491 -23.550 1.00 97.44 102 GLN A CA 1
ATOM 818 C C . GLN A 1 102 ? 17.730 9.981 -22.148 1.00 97.44 102 GLN A C 1
ATOM 820 O O . GLN A 1 102 ? 17.537 8.800 -21.884 1.00 97.44 102 GLN A O 1
ATOM 825 N N . VAL A 1 103 ? 18.108 10.866 -21.220 1.00 96.69 103 VAL A N 1
ATOM 826 C CA 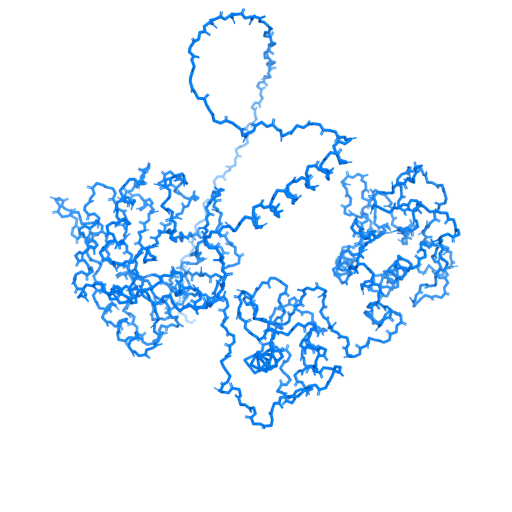. VAL A 1 103 ? 18.321 10.515 -19.803 1.00 96.69 103 VAL A CA 1
ATOM 827 C C . VAL A 1 103 ? 17.061 9.899 -19.194 1.00 96.69 103 VAL A C 1
ATOM 829 O O . VAL A 1 103 ? 17.131 8.865 -18.531 1.00 96.69 103 VAL A O 1
ATOM 832 N N . THR A 1 104 ? 15.892 10.499 -19.433 1.00 89.88 104 THR A N 1
ATOM 833 C CA . THR A 1 104 ? 14.610 9.953 -18.963 1.00 89.88 104 THR A CA 1
ATOM 834 C C . THR A 1 104 ? 14.351 8.560 -19.538 1.00 89.88 104 THR A C 1
ATOM 836 O O . THR A 1 104 ? 13.939 7.662 -18.803 1.00 89.88 104 THR A O 1
ATOM 839 N N . LYS A 1 105 ? 14.648 8.344 -20.824 1.00 91.12 105 LYS A N 1
ATOM 840 C CA . LYS A 1 105 ? 14.526 7.024 -21.455 1.00 91.12 105 LYS A CA 1
ATOM 841 C C . LYS A 1 105 ? 15.526 6.013 -20.897 1.00 91.12 105 LYS A C 1
ATOM 843 O O . LYS A 1 105 ? 15.128 4.883 -20.644 1.00 91.12 105 LYS A O 1
ATOM 848 N N . VAL A 1 106 ? 16.783 6.392 -20.651 1.00 97.00 106 VAL A N 1
ATOM 849 C CA . VAL A 1 106 ? 17.764 5.510 -19.993 1.00 97.00 106 VAL A CA 1
ATOM 850 C C . VAL A 1 106 ? 17.229 5.064 -18.639 1.00 97.00 106 VAL A C 1
ATOM 852 O O . VAL A 1 106 ? 17.158 3.867 -18.390 1.00 97.00 106 VAL A O 1
ATOM 855 N N . LYS A 1 107 ? 16.745 5.991 -17.804 1.00 93.25 107 LYS A N 1
ATOM 856 C CA . LYS A 1 107 ? 16.166 5.657 -16.491 1.00 93.25 107 LYS A CA 1
ATOM 857 C C . LYS A 1 107 ? 14.961 4.719 -16.592 1.00 93.25 107 LYS A C 1
ATOM 859 O O . LYS A 1 107 ? 14.843 3.792 -15.794 1.00 93.25 107 LYS A O 1
ATOM 864 N N . GLN A 1 108 ? 14.103 4.908 -17.595 1.00 86.06 108 GLN A N 1
ATOM 865 C CA . GLN A 1 108 ? 13.014 3.973 -17.884 1.00 86.06 108 GLN A CA 1
ATOM 866 C C . GLN A 1 108 ? 13.548 2.582 -18.263 1.00 86.06 108 GLN A C 1
ATOM 868 O O . GLN A 1 108 ? 13.054 1.577 -17.758 1.00 86.06 108 GLN A O 1
ATOM 873 N N . GLY A 1 109 ? 14.573 2.513 -19.113 1.00 90.19 109 GLY A N 1
ATOM 874 C CA . GLY A 1 109 ? 15.242 1.265 -19.476 1.00 90.19 109 GLY A CA 1
ATOM 875 C C . GLY A 1 109 ? 15.845 0.555 -18.268 1.00 90.19 109 GLY A C 1
ATOM 876 O O . GLY A 1 109 ? 15.600 -0.631 -18.081 1.00 90.19 109 GLY A O 1
ATOM 877 N N . LEU A 1 110 ? 16.585 1.272 -17.419 1.00 94.31 110 LEU A N 1
ATOM 878 C CA . LEU A 1 110 ? 17.196 0.714 -16.208 1.00 94.31 110 LEU A CA 1
ATOM 879 C C . LEU A 1 110 ? 16.141 0.094 -15.279 1.00 94.31 110 LEU A C 1
ATOM 881 O O . LEU A 1 110 ? 16.366 -0.978 -14.720 1.00 94.31 110 LEU A O 1
ATOM 885 N N . SER A 1 111 ? 14.963 0.720 -15.172 1.00 84.56 111 SER A N 1
ATOM 886 C CA . SER A 1 111 ? 13.823 0.159 -14.438 1.00 84.56 111 SER A CA 1
ATOM 887 C C . SER A 1 111 ? 13.307 -1.142 -15.068 1.00 84.56 111 SER A C 1
ATOM 889 O O . SER A 1 111 ? 13.104 -2.118 -14.349 1.00 84.56 111 SER A O 1
ATOM 891 N N . LEU A 1 112 ? 13.173 -1.204 -16.400 1.00 86.50 112 LEU A N 1
ATOM 892 C CA . LEU A 1 112 ? 12.776 -2.428 -17.118 1.00 86.50 112 LEU A CA 1
ATOM 893 C C . LEU A 1 112 ? 13.800 -3.565 -16.989 1.00 86.50 112 LEU A C 1
ATOM 895 O O . LEU A 1 112 ? 13.429 -4.734 -17.115 1.00 86.50 112 LEU A O 1
ATOM 899 N N . PHE A 1 113 ? 15.070 -3.219 -16.764 1.00 93.88 113 PHE A N 1
ATOM 900 C CA . PHE A 1 113 ? 16.170 -4.157 -16.551 1.00 93.88 113 PHE A CA 1
ATOM 901 C C . PHE A 1 113 ? 16.373 -4.541 -15.078 1.00 93.88 113 PHE A C 1
ATOM 903 O O . PHE A 1 113 ? 17.302 -5.285 -14.776 1.00 93.88 113 PHE A O 1
ATOM 910 N N . GLU A 1 114 ? 15.496 -4.106 -14.167 1.00 89.12 114 GLU A N 1
ATOM 911 C CA . GLU A 1 114 ? 15.380 -4.638 -12.799 1.00 89.12 114 GLU A CA 1
ATOM 912 C C . GLU A 1 114 ? 16.710 -4.601 -12.011 1.00 89.12 114 GLU A C 1
ATOM 914 O O . GLU A 1 114 ? 17.070 -5.562 -11.335 1.00 89.12 114 GLU A O 1
ATOM 919 N N . ALA A 1 115 ? 17.457 -3.492 -12.124 1.00 89.56 115 ALA A N 1
ATOM 920 C CA . ALA A 1 115 ? 18.784 -3.276 -11.518 1.00 89.56 115 ALA A CA 1
ATOM 921 C C . ALA A 1 115 ? 19.912 -4.211 -12.011 1.00 89.56 115 ALA A C 1
ATOM 923 O O . ALA A 1 115 ? 21.023 -4.182 -11.482 1.00 89.56 115 ALA A O 1
ATOM 924 N N . ASN A 1 116 ? 19.672 -4.998 -13.064 1.00 95.94 116 ASN A N 1
ATOM 925 C CA . ASN A 1 116 ? 20.699 -5.849 -13.673 1.00 95.94 116 ASN A CA 1
ATOM 926 C C . ASN A 1 116 ? 21.695 -5.057 -14.541 1.00 95.94 116 ASN A C 1
ATOM 928 O O . ASN A 1 116 ? 22.744 -5.593 -14.894 1.00 95.94 116 ASN A O 1
ATOM 932 N N . ILE A 1 117 ? 21.392 -3.788 -14.845 1.00 98.25 117 ILE A N 1
ATOM 933 C CA . ILE A 1 117 ? 22.298 -2.822 -15.476 1.00 98.25 117 ILE A CA 1
ATOM 934 C C . ILE A 1 117 ? 22.519 -1.641 -14.528 1.00 98.25 117 ILE A C 1
ATOM 936 O O . ILE A 1 117 ? 21.567 -1.117 -13.950 1.00 98.25 117 ILE A O 1
ATOM 940 N N . TYR A 1 118 ? 23.769 -1.204 -14.417 1.00 97.81 118 TYR A N 1
ATOM 941 C CA . TYR A 1 118 ? 24.162 0.054 -13.795 1.00 97.81 118 TYR A CA 1
ATOM 942 C C . TYR A 1 118 ? 24.676 1.024 -14.865 1.00 97.81 118 TYR A C 1
ATOM 944 O O . TYR A 1 118 ? 25.306 0.602 -15.838 1.00 97.81 118 TYR A O 1
ATOM 952 N N . TRP A 1 119 ? 24.398 2.314 -14.687 1.00 98.19 119 TRP A N 1
ATOM 953 C CA . TRP A 1 119 ? 24.787 3.371 -15.617 1.00 98.19 119 TRP A CA 1
ATOM 954 C C . TRP A 1 119 ? 25.858 4.263 -14.998 1.00 98.19 119 TRP A C 1
ATOM 956 O O . TRP A 1 119 ? 25.638 4.835 -13.931 1.00 98.19 119 TRP A O 1
ATOM 966 N N . GLY A 1 120 ? 26.989 4.429 -15.688 1.00 96.75 120 GLY A N 1
ATOM 967 C CA . GLY A 1 120 ? 28.120 5.229 -15.213 1.00 96.75 120 GLY A CA 1
ATOM 968 C C . GLY A 1 120 ? 27.776 6.698 -14.952 1.00 96.75 120 GLY A C 1
ATOM 969 O O . GLY A 1 120 ? 28.452 7.362 -14.170 1.00 96.75 120 GLY A O 1
ATOM 970 N N . ARG A 1 121 ? 26.678 7.225 -15.516 1.00 96.19 121 ARG A N 1
ATOM 971 C CA . ARG A 1 121 ? 26.180 8.569 -15.181 1.00 96.19 121 ARG A CA 1
ATOM 972 C C . ARG A 1 121 ? 25.906 8.734 -13.683 1.00 96.19 121 ARG A C 1
ATOM 974 O O . ARG A 1 121 ? 26.053 9.840 -13.168 1.00 96.19 121 ARG A O 1
ATOM 981 N N . ASP A 1 122 ? 25.476 7.666 -13.014 1.00 94.69 122 ASP A N 1
ATOM 982 C CA . ASP A 1 122 ? 25.097 7.683 -11.600 1.00 94.69 122 ASP A CA 1
ATOM 983 C C . ASP A 1 122 ? 26.306 7.529 -10.653 1.00 94.69 122 ASP A C 1
ATOM 985 O O . ASP A 1 122 ? 26.131 7.492 -9.429 1.00 94.69 122 ASP A O 1
ATOM 989 N N . TRP A 1 123 ? 27.533 7.482 -11.190 1.00 90.94 123 TRP A N 1
ATOM 990 C CA . TRP A 1 123 ? 28.750 7.639 -10.397 1.00 90.94 123 TRP A CA 1
ATOM 991 C C . TRP A 1 123 ? 28.862 9.047 -9.791 1.00 90.94 123 TRP A C 1
ATOM 993 O O . TRP A 1 123 ? 28.144 9.988 -10.140 1.00 90.94 123 TRP A O 1
ATOM 1003 N N . GLY A 1 124 ? 29.755 9.185 -8.807 1.00 83.00 124 GLY A N 1
ATOM 1004 C CA . GLY A 1 124 ? 29.958 10.433 -8.076 1.00 83.00 124 GLY A CA 1
ATOM 1005 C C . GLY A 1 124 ? 30.362 11.604 -8.978 1.00 83.00 124 GLY A C 1
ATOM 1006 O O . GLY A 1 124 ? 30.929 11.432 -10.053 1.00 83.00 124 GLY A O 1
ATOM 1007 N N . ALA A 1 125 ? 30.093 12.830 -8.516 1.00 79.38 125 ALA A N 1
ATOM 1008 C CA . ALA A 1 125 ? 30.479 14.033 -9.247 1.00 79.38 125 ALA A CA 1
ATOM 1009 C C . ALA A 1 125 ? 32.003 14.088 -9.450 1.00 79.38 125 ALA A C 1
ATOM 1011 O O . ALA A 1 125 ? 32.758 14.167 -8.482 1.00 79.38 125 ALA A O 1
ATOM 1012 N N . GLY A 1 126 ? 32.426 14.108 -10.710 1.00 84.62 126 GLY A N 1
ATOM 1013 C CA . GLY A 1 126 ? 33.823 14.004 -11.121 1.00 84.62 126 GLY A CA 1
ATOM 1014 C C . GLY A 1 126 ? 34.154 12.691 -11.824 1.00 84.62 126 GLY A C 1
ATOM 1015 O O . GLY A 1 126 ? 35.131 12.686 -12.558 1.00 84.62 126 GLY A O 1
ATOM 1016 N N . ASP A 1 127 ? 33.313 11.664 -11.675 1.00 89.31 127 ASP A N 1
ATOM 1017 C CA . ASP A 1 127 ? 33.499 10.319 -12.232 1.00 89.31 127 ASP A CA 1
ATOM 1018 C C . ASP A 1 127 ? 32.336 9.889 -13.145 1.00 89.31 127 ASP A C 1
ATOM 1020 O O . ASP A 1 127 ? 32.350 8.781 -13.662 1.00 89.31 127 ASP A O 1
ATOM 1024 N N . GLN A 1 128 ? 31.325 10.744 -13.359 1.00 93.44 128 GLN A N 1
ATOM 1025 C CA . GLN A 1 128 ? 30.173 10.424 -14.210 1.00 93.44 128 GLN A CA 1
ATOM 1026 C C . GLN A 1 128 ? 30.585 10.002 -15.626 1.00 93.44 128 GLN A C 1
ATOM 1028 O O . GLN A 1 128 ? 31.412 10.662 -16.255 1.00 93.44 128 GLN A O 1
ATOM 1033 N N . ASP A 1 129 ? 29.951 8.960 -16.155 1.00 94.94 129 ASP A N 1
ATOM 1034 C CA . ASP A 1 129 ? 30.236 8.453 -17.495 1.00 94.94 129 ASP A CA 1
ATOM 1035 C C . ASP A 1 129 ? 28.967 7.964 -18.208 1.00 94.94 129 ASP A C 1
ATOM 1037 O O . ASP A 1 129 ? 28.389 6.928 -17.881 1.00 94.94 129 ASP A O 1
ATOM 1041 N N . GLU A 1 130 ? 28.475 8.744 -19.167 1.00 96.31 130 GLU A N 1
ATOM 1042 C CA . GLU A 1 130 ? 27.180 8.478 -19.796 1.00 96.31 130 GLU A CA 1
ATOM 1043 C C . GLU A 1 130 ? 27.211 7.443 -20.912 1.00 96.31 130 GLU A C 1
ATOM 1045 O O . GLU A 1 130 ? 26.145 6.923 -21.261 1.00 96.31 130 GLU A O 1
ATOM 1050 N N . MET A 1 131 ? 28.395 7.157 -21.456 1.00 96.94 131 MET A N 1
ATOM 1051 C CA . MET A 1 131 ? 28.586 6.087 -22.431 1.00 96.94 131 MET A CA 1
ATOM 1052 C C . MET A 1 131 ? 28.616 4.714 -21.750 1.00 96.94 131 MET A C 1
ATOM 1054 O O . MET A 1 131 ? 28.217 3.729 -22.372 1.00 96.94 131 MET A O 1
ATOM 1058 N N . HIS A 1 132 ? 29.026 4.672 -20.476 1.00 97.75 132 HIS A N 1
ATOM 1059 C CA . HIS A 1 132 ? 29.356 3.454 -19.743 1.00 97.75 132 HIS A CA 1
ATOM 1060 C C . HIS A 1 132 ? 28.140 2.766 -19.130 1.00 97.75 132 HIS A C 1
ATOM 1062 O O . HIS A 1 132 ? 27.402 3.338 -18.321 1.00 97.75 132 HIS A O 1
ATOM 1068 N N . PHE A 1 133 ? 27.976 1.483 -19.438 1.00 98.50 133 PHE A N 1
ATOM 1069 C CA . PHE A 1 133 ? 26.977 0.603 -18.839 1.00 98.50 133 PHE A CA 1
ATOM 1070 C C . PHE A 1 133 ? 27.614 -0.709 -18.403 1.00 98.50 133 PHE A C 1
ATOM 1072 O O . PHE A 1 133 ? 28.435 -1.284 -19.111 1.00 98.50 133 PHE A O 1
ATOM 1079 N N . GLN A 1 134 ? 27.186 -1.239 -17.260 1.00 98.19 134 GLN A N 1
ATOM 1080 C CA . GLN A 1 134 ? 27.733 -2.484 -16.719 1.00 98.19 134 GLN A CA 1
ATOM 1081 C C . GLN A 1 134 ? 26.665 -3.378 -16.105 1.00 98.19 134 GLN A C 1
ATOM 1083 O O . GLN A 1 134 ? 25.578 -2.916 -15.762 1.00 98.19 134 GLN A O 1
ATOM 1088 N N . CYS A 1 135 ? 26.993 -4.654 -15.908 1.00 98.38 135 CYS A N 1
ATOM 1089 C CA . CYS A 1 135 ? 26.206 -5.522 -15.034 1.00 98.38 135 CYS A CA 1
ATOM 1090 C C . CYS A 1 135 ? 26.166 -4.921 -13.617 1.00 98.38 135 CYS A C 1
ATOM 1092 O O . CYS A 1 135 ? 27.189 -4.436 -13.125 1.00 98.38 135 CYS A O 1
ATOM 1094 N N . GLY A 1 136 ? 24.999 -4.949 -12.968 1.00 95.94 136 GLY A N 1
ATOM 1095 C CA . GLY A 1 136 ? 24.807 -4.385 -11.624 1.00 95.94 136 GLY A CA 1
ATOM 1096 C C . GLY A 1 136 ? 25.670 -5.045 -10.533 1.00 95.94 136 GLY A C 1
ATOM 1097 O O . GLY A 1 136 ? 26.118 -6.180 -10.689 1.00 95.94 136 GLY A O 1
ATOM 1098 N N . TYR A 1 137 ? 25.862 -4.352 -9.405 1.00 89.88 137 TYR A N 1
ATOM 1099 C CA . TYR A 1 137 ? 26.790 -4.725 -8.317 1.00 89.88 137 TYR A CA 1
ATOM 1100 C C . TYR A 1 137 ? 26.530 -6.078 -7.628 1.00 89.88 137 TYR A C 1
ATOM 1102 O O . TYR A 1 137 ? 27.453 -6.657 -7.067 1.00 89.88 137 TYR A O 1
ATOM 1110 N N . ASP A 1 138 ? 25.311 -6.618 -7.710 1.00 89.12 138 ASP A N 1
ATOM 1111 C CA . ASP A 1 138 ? 24.919 -7.881 -7.060 1.00 89.12 138 ASP A CA 1
ATOM 1112 C C . ASP A 1 138 ? 24.582 -8.988 -8.072 1.00 89.12 138 ASP A C 1
ATOM 1114 O O . ASP A 1 138 ? 23.728 -9.841 -7.824 1.00 89.12 138 ASP A O 1
ATOM 1118 N N . THR A 1 139 ? 25.197 -8.971 -9.257 1.00 94.88 139 THR A N 1
ATOM 1119 C CA . THR A 1 139 ? 24.826 -9.890 -10.353 1.00 94.88 139 THR A CA 1
ATOM 1120 C C . THR A 1 139 ? 25.697 -11.147 -10.450 1.00 94.88 139 THR A C 1
ATOM 1122 O O . THR A 1 139 ? 25.248 -12.154 -11.002 1.00 94.88 139 THR A O 1
ATOM 1125 N N . TRP A 1 140 ? 26.905 -11.155 -9.877 1.00 93.62 140 TRP A N 1
ATOM 1126 C CA . TRP A 1 140 ? 27.784 -12.330 -9.892 1.00 93.62 140 TRP A CA 1
ATOM 1127 C C . TRP A 1 140 ? 27.211 -13.478 -9.050 1.00 93.62 140 TRP A C 1
ATOM 1129 O O . TRP A 1 140 ? 26.888 -13.295 -7.878 1.00 93.62 140 TRP A O 1
ATOM 1139 N N . ASN A 1 141 ? 27.100 -14.678 -9.635 1.00 89.12 141 ASN A N 1
ATOM 1140 C CA . ASN A 1 141 ? 26.523 -15.872 -8.994 1.00 89.12 141 ASN A CA 1
ATOM 1141 C C . ASN A 1 141 ? 25.135 -15.650 -8.356 1.00 89.12 141 ASN A C 1
ATOM 1143 O O . ASN A 1 141 ? 24.759 -16.347 -7.412 1.00 89.12 141 ASN A O 1
ATOM 1147 N N . ASN A 1 142 ? 24.355 -14.701 -8.880 1.00 88.69 142 ASN A N 1
ATOM 1148 C CA . ASN A 1 142 ? 23.016 -14.409 -8.387 1.00 88.69 142 ASN A CA 1
ATOM 1149 C C . ASN A 1 142 ? 21.946 -15.126 -9.238 1.00 88.69 142 ASN A C 1
ATOM 1151 O O . ASN A 1 142 ? 21.802 -14.810 -10.423 1.00 88.69 142 ASN A O 1
ATOM 1155 N N . PRO A 1 143 ? 21.125 -16.028 -8.659 1.00 86.44 143 PRO A N 1
ATOM 1156 C CA . PRO A 1 143 ? 20.038 -16.691 -9.383 1.00 86.44 143 PRO A CA 1
ATOM 1157 C C . PRO A 1 143 ? 19.039 -15.728 -10.040 1.00 86.44 143 PRO A C 1
ATOM 1159 O O . PRO A 1 143 ? 18.454 -16.068 -11.064 1.00 86.44 143 PRO A O 1
ATOM 1162 N N . ARG A 1 144 ? 18.854 -14.519 -9.488 1.00 85.56 144 ARG A N 1
ATOM 1163 C CA . ARG A 1 144 ? 17.969 -13.495 -10.068 1.00 85.56 144 ARG A CA 1
ATOM 1164 C C . ARG A 1 144 ? 18.491 -12.971 -11.405 1.00 85.56 144 ARG A C 1
ATOM 1166 O O . ARG A 1 144 ? 17.700 -12.778 -12.324 1.00 85.56 144 ARG A O 1
ATOM 1173 N N . PHE A 1 145 ? 19.808 -12.802 -11.533 1.00 94.31 145 PHE A N 1
ATOM 1174 C CA . PHE A 1 145 ? 20.440 -12.377 -12.783 1.00 94.31 145 PHE A CA 1
ATOM 1175 C C . PHE A 1 145 ? 20.263 -13.442 -13.874 1.00 94.31 145 PHE A C 1
ATOM 1177 O O . PHE A 1 145 ? 19.848 -13.128 -14.988 1.00 94.31 145 PHE A O 1
ATOM 1184 N N . ALA A 1 146 ? 20.463 -14.718 -13.522 1.00 91.94 146 ALA A N 1
ATOM 1185 C CA . ALA A 1 146 ? 20.243 -15.845 -14.430 1.00 91.94 146 ALA A CA 1
ATOM 1186 C C . ALA A 1 146 ? 18.775 -15.961 -14.887 1.00 91.94 146 ALA A C 1
ATOM 1188 O O . ALA A 1 146 ? 18.496 -16.172 -16.068 1.00 91.94 146 ALA A O 1
ATOM 1189 N N . GLN A 1 147 ? 17.816 -15.769 -13.974 1.00 86.81 147 GLN A N 1
ATOM 1190 C CA . GLN A 1 147 ? 16.384 -15.755 -14.306 1.00 86.81 147 GLN A CA 1
ATOM 1191 C C . GLN A 1 147 ? 16.014 -14.586 -15.227 1.00 86.81 147 GLN A C 1
ATOM 1193 O O . GLN A 1 147 ? 15.242 -14.765 -16.170 1.00 86.81 147 GLN A O 1
ATOM 1198 N N . PHE A 1 148 ? 16.578 -13.399 -14.992 1.00 91.44 148 PHE A N 1
ATOM 1199 C CA . PHE A 1 148 ? 16.369 -12.244 -15.861 1.00 91.44 148 PHE A CA 1
ATOM 1200 C C . PHE A 1 148 ? 16.943 -12.475 -17.268 1.00 91.44 148 PHE A C 1
ATOM 1202 O O . PHE A 1 148 ? 16.260 -12.229 -18.265 1.00 91.44 148 PHE A O 1
ATOM 1209 N N . ALA A 1 149 ? 18.156 -13.029 -17.365 1.00 94.75 149 ALA A N 1
ATOM 1210 C CA . ALA A 1 149 ? 18.749 -13.426 -18.639 1.00 94.75 149 ALA A CA 1
ATOM 1211 C C . ALA A 1 149 ? 17.872 -14.450 -19.380 1.00 94.75 149 ALA A C 1
ATOM 1213 O O . ALA A 1 149 ? 17.657 -14.316 -20.585 1.00 94.75 149 ALA A O 1
ATOM 1214 N N . GLN A 1 150 ? 17.305 -15.432 -18.672 1.00 90.00 150 GLN A N 1
ATOM 1215 C CA . GLN A 1 150 ? 16.382 -16.399 -19.268 1.00 90.00 150 GLN A CA 1
ATOM 1216 C C . GLN A 1 150 ? 15.108 -15.727 -19.805 1.00 90.00 150 GLN A C 1
ATOM 1218 O O . GLN A 1 150 ? 14.754 -15.960 -20.956 1.00 90.00 150 GLN A O 1
ATOM 1223 N N . ARG A 1 151 ? 14.485 -14.810 -19.050 1.00 86.38 151 ARG A N 1
ATOM 1224 C CA . ARG A 1 151 ? 13.320 -14.036 -19.526 1.00 86.38 151 ARG A CA 1
ATOM 1225 C C . ARG A 1 151 ? 13.617 -13.288 -20.824 1.00 86.38 151 ARG A C 1
ATOM 1227 O O . ARG A 1 151 ? 12.779 -13.272 -21.721 1.00 86.38 151 ARG A O 1
ATOM 1234 N N . LEU A 1 152 ? 14.802 -12.684 -20.951 1.00 92.19 152 LEU A N 1
ATOM 1235 C CA . LEU A 1 152 ? 15.226 -12.036 -22.197 1.00 92.19 152 LEU A CA 1
ATOM 1236 C C . LEU A 1 152 ? 15.300 -13.031 -23.362 1.00 92.19 152 LEU A C 1
ATOM 1238 O O . LEU A 1 152 ? 14.796 -12.719 -24.443 1.00 92.19 152 LEU A O 1
ATOM 1242 N N . ARG A 1 153 ? 15.885 -14.222 -23.156 1.00 91.00 153 ARG A N 1
ATOM 1243 C CA . ARG A 1 153 ? 15.905 -15.291 -24.176 1.00 91.00 153 ARG A CA 1
ATOM 1244 C C . ARG A 1 153 ? 14.496 -15.727 -24.573 1.00 91.00 153 ARG A C 1
ATOM 1246 O O . ARG A 1 153 ? 14.256 -15.951 -25.754 1.00 91.00 153 ARG A O 1
ATOM 1253 N N . ASP A 1 154 ? 13.573 -15.749 -23.616 1.00 82.88 154 ASP A N 1
ATOM 1254 C CA . ASP A 1 154 ? 12.155 -16.079 -23.813 1.00 82.88 154 ASP A CA 1
ATOM 1255 C C . ASP A 1 154 ? 11.338 -14.912 -24.414 1.00 82.88 154 ASP A C 1
ATOM 1257 O O . ASP A 1 154 ? 10.107 -14.941 -24.460 1.00 82.88 154 ASP A O 1
ATOM 1261 N N . GLY A 1 155 ? 12.014 -13.859 -24.889 1.00 82.00 155 GLY A N 1
ATOM 1262 C CA . GLY A 1 155 ? 11.402 -12.759 -25.628 1.00 82.00 155 GLY A CA 1
ATOM 1263 C C . GLY A 1 155 ? 10.954 -11.576 -24.771 1.00 82.00 155 GLY A C 1
ATOM 1264 O O . GLY A 1 155 ? 10.264 -10.685 -25.276 1.00 82.00 155 GLY A O 1
ATOM 1265 N N . TYR A 1 156 ? 11.348 -11.502 -23.495 1.00 83.50 156 TYR A N 1
ATOM 1266 C CA . TYR A 1 156 ? 11.131 -10.298 -22.688 1.00 83.50 156 TYR A CA 1
ATOM 1267 C C . TYR A 1 156 ? 11.701 -9.063 -23.408 1.00 83.50 156 TYR A C 1
ATOM 1269 O O . TYR A 1 156 ? 12.775 -9.097 -24.012 1.00 83.50 156 TYR A O 1
ATOM 1277 N N . LEU A 1 157 ? 10.925 -7.973 -23.403 1.00 85.44 157 LEU A N 1
ATOM 1278 C CA . LEU A 1 157 ? 11.173 -6.737 -24.161 1.00 85.44 157 LEU A CA 1
ATOM 1279 C C . LEU A 1 157 ? 11.253 -6.900 -25.692 1.00 85.44 157 LEU A C 1
ATOM 1281 O O . LEU A 1 157 ? 11.644 -5.949 -26.377 1.00 85.44 157 LEU A O 1
ATOM 1285 N N . ASN A 1 158 ? 10.853 -8.048 -26.249 1.00 85.62 158 ASN A N 1
ATOM 1286 C CA . ASN A 1 158 ? 10.898 -8.337 -27.683 1.00 85.62 158 ASN A CA 1
ATOM 1287 C C . ASN A 1 158 ? 12.298 -8.080 -28.279 1.00 85.62 158 ASN A C 1
ATOM 1289 O O . ASN A 1 158 ? 12.442 -7.319 -29.241 1.00 85.62 158 ASN A O 1
ATOM 1293 N N . ILE A 1 159 ? 13.341 -8.587 -27.609 1.00 89.75 159 ILE A N 1
ATOM 1294 C CA . ILE A 1 159 ? 14.747 -8.366 -27.990 1.00 89.75 159 ILE A CA 1
ATOM 1295 C C . ILE A 1 159 ? 15.307 -9.559 -28.765 1.00 89.75 159 ILE A C 1
ATOM 1297 O O . ILE A 1 159 ? 15.767 -9.386 -29.892 1.00 89.75 159 ILE A O 1
ATOM 1301 N N . PHE A 1 160 ? 15.255 -10.761 -28.184 1.00 89.81 160 PHE A N 1
ATOM 1302 C CA . PHE A 1 160 ? 15.772 -11.984 -28.817 1.00 89.81 160 PHE A CA 1
ATOM 1303 C C . PHE A 1 160 ? 14.694 -12.810 -29.533 1.00 89.81 160 PHE A C 1
ATOM 1305 O O . PHE A 1 160 ? 15.009 -13.764 -30.239 1.00 89.81 160 PHE A O 1
ATOM 1312 N N . GLY A 1 161 ? 13.429 -12.422 -29.394 1.00 81.75 161 GLY A N 1
ATOM 1313 C CA . GLY A 1 161 ? 12.275 -13.075 -29.999 1.00 81.75 161 GLY A CA 1
ATOM 1314 C C . GLY A 1 161 ? 10.975 -12.411 -29.539 1.00 81.75 161 GLY A C 1
ATOM 1315 O O . GLY A 1 161 ? 11.029 -11.544 -28.661 1.00 81.75 161 GLY A O 1
ATOM 1316 N N . PRO A 1 162 ? 9.819 -12.786 -30.117 1.00 72.88 162 PRO A N 1
ATOM 1317 C CA . PRO A 1 162 ? 8.524 -12.328 -29.625 1.00 72.88 162 PRO A CA 1
ATOM 1318 C C . PRO A 1 162 ? 8.334 -12.757 -28.158 1.00 72.88 162 PRO A C 1
ATOM 1320 O O . PRO A 1 162 ? 8.768 -13.855 -27.811 1.00 72.88 162 PRO A O 1
ATOM 1323 N N . PRO A 1 163 ? 7.691 -11.938 -27.303 1.00 68.06 163 PRO A N 1
ATOM 1324 C CA . PRO A 1 163 ? 7.450 -12.307 -25.909 1.00 68.06 163 PRO A CA 1
ATOM 1325 C C . PRO A 1 163 ? 6.667 -13.620 -25.805 1.00 68.06 163 PRO A C 1
ATOM 1327 O O . PRO A 1 163 ? 5.647 -13.756 -26.484 1.00 68.06 163 PRO A O 1
ATOM 1330 N N . ASP A 1 164 ? 7.099 -14.548 -24.941 1.00 74.50 164 ASP A N 1
ATOM 1331 C CA . ASP A 1 164 ? 6.287 -15.712 -24.564 1.00 74.50 164 ASP A CA 1
ATOM 1332 C C . ASP A 1 164 ? 4.919 -15.221 -24.041 1.00 74.50 164 ASP A C 1
ATOM 1334 O O . ASP A 1 164 ? 4.858 -14.572 -22.989 1.00 74.50 164 ASP A O 1
ATOM 1338 N N . PRO A 1 165 ? 3.804 -15.501 -24.746 1.00 72.19 165 PRO A N 1
ATOM 1339 C CA . PRO A 1 165 ? 2.486 -15.024 -24.335 1.00 72.19 165 PRO A CA 1
ATOM 1340 C C . PRO A 1 165 ? 2.026 -15.622 -22.994 1.00 72.19 165 PRO A C 1
ATOM 1342 O O . PRO A 1 165 ? 1.115 -15.069 -22.368 1.00 72.19 165 PRO A O 1
ATOM 1345 N N . LEU A 1 166 ? 2.654 -16.721 -22.555 1.00 83.50 166 LEU A N 1
ATOM 1346 C CA . LEU A 1 166 ? 2.387 -17.419 -21.299 1.00 83.50 166 LEU A CA 1
ATOM 1347 C C . LEU A 1 166 ? 3.360 -17.032 -20.177 1.00 83.50 166 LEU A C 1
ATOM 1349 O O . LEU A 1 166 ? 3.198 -17.504 -19.051 1.00 83.50 166 LEU A O 1
ATOM 1353 N N . ALA A 1 167 ? 4.374 -16.204 -20.433 1.00 83.12 167 ALA A N 1
ATOM 1354 C CA . ALA A 1 167 ? 5.275 -15.746 -19.382 1.00 83.12 167 ALA A CA 1
ATOM 1355 C C . ALA A 1 167 ? 4.545 -14.839 -18.387 1.00 83.12 167 ALA A C 1
ATOM 1357 O O . ALA A 1 167 ? 3.730 -13.995 -18.776 1.00 83.12 167 ALA A O 1
ATOM 1358 N N . PHE A 1 168 ? 4.871 -14.999 -17.101 1.00 87.75 168 PHE A N 1
ATOM 1359 C CA . PHE A 1 168 ? 4.405 -14.081 -16.072 1.00 87.75 168 PHE A CA 1
ATOM 1360 C C . PHE A 1 168 ? 4.930 -12.669 -16.390 1.00 87.75 168 PHE A C 1
ATOM 1362 O O . PHE A 1 168 ? 6.139 -12.489 -16.563 1.00 87.75 168 PHE A O 1
ATOM 1369 N N . PRO A 1 169 ? 4.046 -11.669 -16.530 1.00 83.94 169 PRO A N 1
ATOM 1370 C CA . PRO A 1 169 ? 4.404 -10.387 -17.133 1.00 83.94 169 PRO A CA 1
ATOM 1371 C C . PRO A 1 169 ? 5.052 -9.406 -16.149 1.00 83.94 169 PRO A C 1
ATOM 1373 O O . PRO A 1 169 ? 5.498 -8.342 -16.579 1.00 83.94 169 PRO A O 1
ATOM 1376 N N . LEU A 1 170 ? 5.081 -9.721 -14.850 1.00 84.75 170 LEU A N 1
ATOM 1377 C CA . LEU A 1 170 ? 5.608 -8.831 -13.818 1.00 84.75 170 LEU A CA 1
ATOM 1378 C C . LEU A 1 170 ? 7.052 -9.194 -13.425 1.00 84.75 170 LEU A C 1
ATOM 1380 O O . LEU A 1 170 ? 7.448 -10.358 -13.544 1.00 84.75 170 LEU A O 1
ATOM 1384 N N . PRO A 1 171 ? 7.839 -8.219 -12.928 1.00 76.81 171 PRO A N 1
ATOM 1385 C CA . PRO A 1 171 ? 9.162 -8.470 -12.363 1.00 76.81 171 PRO A CA 1
ATOM 1386 C C . PRO A 1 171 ? 9.148 -9.499 -11.230 1.00 76.81 171 PRO A C 1
ATOM 1388 O O . PRO A 1 171 ? 8.130 -9.731 -10.572 1.00 76.81 171 PRO A O 1
ATOM 1391 N N . MET A 1 172 ? 10.312 -10.084 -10.940 1.00 74.12 172 MET A N 1
ATOM 1392 C CA . MET A 1 172 ? 10.422 -11.037 -9.836 1.00 74.12 172 MET A CA 1
ATOM 1393 C C . MET A 1 172 ? 10.017 -10.379 -8.507 1.00 74.12 172 MET A C 1
ATOM 1395 O O . MET A 1 172 ? 10.529 -9.325 -8.135 1.00 74.12 172 MET A O 1
ATOM 1399 N N . GLY A 1 173 ? 9.115 -11.032 -7.772 1.00 79.06 173 GLY A N 1
ATOM 1400 C CA . GLY A 1 173 ? 8.604 -10.542 -6.491 1.00 79.06 173 GLY A CA 1
ATOM 1401 C C . GLY A 1 173 ? 7.404 -9.601 -6.601 1.00 79.06 173 GLY A C 1
ATOM 1402 O O . GLY A 1 173 ? 6.838 -9.270 -5.562 1.00 79.06 173 GLY A O 1
ATOM 1403 N N . TYR A 1 174 ? 6.992 -9.211 -7.810 1.00 87.81 174 TYR A N 1
ATOM 1404 C CA . TYR A 1 174 ? 5.749 -8.476 -8.041 1.00 87.81 174 TYR A CA 1
ATOM 1405 C C . TYR A 1 174 ? 4.579 -9.433 -8.277 1.00 87.81 174 TYR A C 1
ATOM 1407 O O . TYR A 1 174 ? 4.761 -10.580 -8.689 1.00 87.81 174 TYR A O 1
ATOM 1415 N N . TYR A 1 175 ? 3.371 -8.957 -8.000 1.00 93.69 175 TYR A N 1
ATOM 1416 C CA . TYR A 1 175 ? 2.122 -9.700 -8.169 1.00 93.69 175 TYR A CA 1
ATOM 1417 C C . TYR A 1 175 ? 0.961 -8.736 -8.405 1.00 93.69 175 TYR A C 1
ATOM 1419 O O . TYR A 1 175 ? 1.076 -7.543 -8.121 1.00 93.69 175 TYR A O 1
ATOM 1427 N N . TYR A 1 176 ? -0.159 -9.248 -8.914 1.00 95.81 176 TYR A N 1
ATOM 1428 C CA . TYR A 1 176 ? -1.385 -8.454 -8.984 1.00 95.81 176 TYR A CA 1
ATOM 1429 C C . TYR A 1 176 ? -2.153 -8.527 -7.666 1.00 95.81 176 TYR A C 1
ATOM 1431 O O . TYR A 1 176 ? -2.277 -9.613 -7.093 1.00 95.81 176 TYR A O 1
ATOM 1439 N N . GLY A 1 177 ? -2.672 -7.397 -7.193 1.00 94.12 177 GLY A N 1
ATOM 1440 C CA . GLY A 1 177 ? -3.358 -7.294 -5.904 1.00 94.12 177 GLY A CA 1
ATOM 1441 C C . GLY A 1 177 ? -3.991 -5.911 -5.675 1.00 94.12 177 GLY A C 1
ATOM 1442 O O . GLY A 1 177 ? -4.104 -5.133 -6.625 1.00 94.12 177 GLY A O 1
ATOM 1443 N N . PRO A 1 178 ? -4.391 -5.583 -4.430 1.00 91.06 178 PRO A N 1
ATOM 1444 C CA . PRO A 1 178 ? -5.081 -4.331 -4.122 1.00 91.06 178 PRO A CA 1
ATOM 1445 C C . PRO A 1 178 ? -4.193 -3.103 -4.345 1.00 91.06 178 PRO A C 1
ATOM 1447 O O . PRO A 1 178 ? -2.986 -3.154 -4.102 1.00 91.06 178 PRO A O 1
ATOM 1450 N N . LEU A 1 179 ? -4.808 -1.981 -4.734 1.00 88.62 179 LEU A N 1
ATOM 1451 C CA . LEU A 1 179 ? -4.134 -0.687 -4.900 1.00 88.62 179 LEU A CA 1
ATOM 1452 C C . LEU A 1 179 ? -3.427 -0.253 -3.607 1.00 88.62 179 LEU A C 1
ATOM 1454 O O . LEU A 1 179 ? -2.305 0.229 -3.641 1.00 88.62 179 LEU A O 1
ATOM 1458 N N . GLU A 1 180 ? -4.063 -0.481 -2.462 1.00 85.25 180 GLU A N 1
ATOM 1459 C CA . GLU A 1 180 ? -3.556 -0.148 -1.128 1.00 85.25 180 GLU A CA 1
ATOM 1460 C C . GLU A 1 180 ? -2.533 -1.167 -0.596 1.00 85.25 180 GLU A C 1
ATOM 1462 O O . GLU A 1 180 ? -2.114 -1.088 0.563 1.00 85.25 180 GLU A O 1
ATOM 1467 N N . GLY A 1 181 ? -2.171 -2.163 -1.409 1.00 83.31 181 GLY A N 1
ATOM 1468 C CA . GLY A 1 181 ? -1.178 -3.175 -1.079 1.00 83.31 181 GLY A CA 1
ATOM 1469 C C . GLY A 1 181 ? 0.256 -2.629 -0.993 1.00 83.31 181 GLY A C 1
ATOM 1470 O O . GLY A 1 181 ? 0.502 -1.436 -1.153 1.00 83.31 181 GLY A O 1
ATOM 1471 N N . PRO A 1 182 ? 1.236 -3.503 -0.710 1.00 80.88 182 PRO A N 1
ATOM 1472 C CA . PRO A 1 182 ? 2.654 -3.134 -0.724 1.00 80.88 182 PRO A CA 1
ATOM 1473 C C . PRO A 1 182 ? 3.137 -2.654 -2.109 1.00 80.88 182 PRO A C 1
ATOM 1475 O O . PRO A 1 182 ? 2.557 -3.034 -3.116 1.00 80.88 182 PRO A O 1
ATOM 1478 N N . ASP A 1 183 ? 4.253 -1.918 -2.181 1.00 80.25 183 ASP A N 1
ATOM 1479 C CA . ASP A 1 183 ? 4.783 -1.313 -3.429 1.00 80.25 183 ASP A CA 1
ATOM 1480 C C . ASP A 1 183 ? 5.022 -2.298 -4.593 1.00 80.25 183 ASP A C 1
ATOM 1482 O O . ASP A 1 183 ? 5.074 -1.902 -5.756 1.00 80.25 183 ASP A O 1
ATOM 1486 N N . ASN A 1 184 ? 5.195 -3.589 -4.300 1.00 81.94 184 ASN A N 1
ATOM 1487 C CA . ASN A 1 184 ? 5.341 -4.646 -5.304 1.00 81.94 184 ASN A CA 1
ATOM 1488 C C . ASN A 1 184 ? 3.996 -5.218 -5.799 1.00 81.94 184 ASN A C 1
ATOM 1490 O O . ASN A 1 184 ? 3.966 -6.270 -6.443 1.00 81.94 184 ASN A O 1
ATOM 1494 N N . CYS A 1 185 ? 2.894 -4.543 -5.489 1.00 88.94 185 CYS A N 1
ATOM 1495 C CA . CYS A 1 185 ? 1.542 -4.881 -5.896 1.00 88.94 185 CYS A CA 1
ATOM 1496 C C . CYS A 1 185 ? 1.123 -4.048 -7.115 1.00 88.94 185 CYS A C 1
ATOM 1498 O O . CYS A 1 185 ? 1.235 -2.825 -7.105 1.00 88.94 185 CYS A O 1
ATOM 1500 N N . ILE A 1 186 ? 0.625 -4.707 -8.161 1.00 91.62 186 ILE A N 1
ATOM 1501 C CA . ILE A 1 186 ? 0.118 -4.056 -9.374 1.00 91.62 186 ILE A CA 1
ATOM 1502 C C . ILE A 1 186 ? -1.400 -4.219 -9.424 1.00 91.62 186 ILE A C 1
ATOM 1504 O O . ILE A 1 186 ? -1.898 -5.323 -9.642 1.00 91.62 186 ILE A O 1
ATOM 1508 N N . SER A 1 187 ? -2.147 -3.131 -9.251 1.00 92.81 187 SER A N 1
ATOM 1509 C CA . SER A 1 187 ? -3.616 -3.161 -9.316 1.00 92.81 187 SER A CA 1
ATOM 1510 C C . SER A 1 187 ? -4.155 -2.880 -10.718 1.00 92.81 187 SER A C 1
ATOM 1512 O O . SER A 1 187 ? -5.271 -3.268 -11.043 1.00 92.81 187 SER A O 1
ATOM 1514 N N . GLY A 1 188 ? -3.375 -2.215 -11.572 1.00 91.38 188 GLY A N 1
ATOM 1515 C CA . GLY A 1 188 ? -3.849 -1.660 -12.839 1.00 91.38 188 GLY A CA 1
ATOM 1516 C C . GLY A 1 188 ? -4.434 -0.249 -12.701 1.00 91.38 188 GLY A C 1
ATOM 1517 O O . GLY A 1 188 ? -4.708 0.391 -13.724 1.00 91.38 188 GLY A O 1
ATOM 1518 N N . ASP A 1 189 ? -4.564 0.269 -11.477 1.00 88.38 189 ASP A N 1
ATOM 1519 C CA . ASP A 1 189 ? -5.136 1.586 -11.182 1.00 88.38 189 ASP A CA 1
ATOM 1520 C C . ASP A 1 189 ? -4.082 2.682 -11.006 1.00 88.38 189 ASP A C 1
ATOM 1522 O O . ASP A 1 189 ? -4.390 3.862 -11.200 1.00 88.38 189 ASP A O 1
ATOM 1526 N N . TYR A 1 190 ? -2.820 2.336 -10.720 1.00 78.81 190 TYR A N 1
ATOM 1527 C CA . TYR A 1 190 ? -1.774 3.352 -10.690 1.00 78.81 190 TYR A CA 1
ATOM 1528 C C . TYR A 1 190 ? -1.506 3.885 -12.102 1.00 78.81 190 TYR A C 1
ATOM 1530 O O . TYR A 1 190 ? -1.431 3.149 -13.093 1.00 78.81 190 TYR A O 1
ATOM 1538 N N . ALA A 1 191 ? -1.293 5.200 -12.202 1.00 74.50 191 ALA A N 1
ATOM 1539 C CA . ALA A 1 191 ? -0.885 5.839 -13.454 1.00 74.50 191 ALA A CA 1
ATOM 1540 C C . ALA A 1 191 ? 0.472 5.313 -13.961 1.00 74.50 191 ALA A C 1
ATOM 1542 O O . ALA A 1 191 ? 0.745 5.351 -15.159 1.00 74.50 191 ALA A O 1
ATOM 1543 N N . THR A 1 192 ? 1.314 4.820 -13.049 1.00 74.56 192 THR A N 1
ATOM 1544 C CA . THR A 1 192 ? 2.621 4.219 -13.334 1.00 74.56 192 THR A CA 1
ATOM 1545 C C . THR A 1 192 ? 2.550 2.738 -13.697 1.00 74.56 192 THR A C 1
ATOM 1547 O O . THR A 1 192 ? 3.548 2.202 -14.179 1.00 74.56 192 THR A O 1
ATOM 1550 N N . ASP A 1 193 ? 1.403 2.074 -13.510 1.00 80.69 193 ASP A N 1
ATOM 1551 C CA . ASP A 1 193 ? 1.250 0.678 -13.912 1.00 80.69 193 ASP A CA 1
ATOM 1552 C C . ASP A 1 193 ? 1.380 0.564 -15.428 1.00 80.69 193 ASP A C 1
ATOM 1554 O O . ASP A 1 193 ? 0.644 1.191 -16.196 1.00 80.69 193 ASP A O 1
ATOM 1558 N N . SER A 1 194 ? 2.335 -0.251 -15.873 1.00 80.62 194 SER A N 1
ATOM 1559 C CA . SER A 1 194 ? 2.622 -0.379 -17.299 1.00 80.62 194 SER A CA 1
ATOM 1560 C C . SER A 1 194 ? 1.439 -0.985 -18.058 1.00 80.62 194 SER A C 1
ATOM 1562 O O . SER A 1 194 ? 0.766 -1.899 -17.576 1.00 80.62 194 SER A O 1
ATOM 1564 N N . GLN A 1 195 ? 1.226 -0.543 -19.301 1.00 80.62 195 GLN A N 1
ATOM 1565 C CA . GLN A 1 195 ? 0.197 -1.130 -20.164 1.00 80.62 195 GLN A CA 1
ATOM 1566 C C . GLN A 1 195 ? 0.406 -2.643 -20.355 1.00 80.62 195 GLN A C 1
ATOM 1568 O O . GLN A 1 195 ? -0.561 -3.394 -20.380 1.00 80.62 195 GLN A O 1
ATOM 1573 N N . ALA A 1 196 ? 1.662 -3.101 -20.403 1.00 77.88 196 ALA A N 1
ATOM 1574 C CA . ALA A 1 196 ? 2.000 -4.519 -20.508 1.00 77.88 196 ALA A CA 1
ATOM 1575 C C . ALA A 1 196 ? 1.529 -5.336 -19.292 1.00 77.88 196 ALA A C 1
ATOM 1577 O O . ALA A 1 196 ? 1.021 -6.444 -19.462 1.00 77.88 196 ALA A O 1
ATOM 1578 N N . ALA A 1 197 ? 1.648 -4.785 -18.079 1.00 86.12 197 ALA A N 1
ATOM 1579 C CA . ALA A 1 197 ? 1.120 -5.412 -16.872 1.00 86.12 197 ALA A CA 1
ATOM 1580 C C . ALA A 1 197 ? -0.414 -5.488 -16.909 1.00 86.12 197 ALA A C 1
ATOM 1582 O O . ALA A 1 197 ? -0.975 -6.549 -16.644 1.00 86.12 197 ALA A O 1
ATOM 1583 N N . LYS A 1 198 ? -1.094 -4.411 -17.320 1.00 90.62 198 LYS A N 1
ATOM 1584 C CA . LYS A 1 198 ? -2.561 -4.380 -17.473 1.00 90.62 198 LYS A CA 1
ATOM 1585 C C . LYS A 1 198 ? -3.044 -5.402 -18.505 1.00 90.62 198 LYS A C 1
ATOM 1587 O O . LYS A 1 198 ? -3.950 -6.189 -18.246 1.00 90.62 198 LYS A O 1
ATOM 1592 N N . ASP A 1 199 ? -2.390 -5.452 -19.663 1.00 89.19 199 ASP A N 1
ATOM 1593 C CA . ASP A 1 199 ? -2.691 -6.429 -20.712 1.00 89.19 199 ASP A CA 1
ATOM 1594 C C . ASP A 1 199 ? -2.402 -7.865 -20.257 1.00 89.19 199 ASP A C 1
ATOM 1596 O O . ASP A 1 199 ? -3.105 -8.789 -20.655 1.00 89.19 199 ASP A O 1
ATOM 1600 N N . GLY A 1 200 ? -1.384 -8.058 -19.414 1.00 91.69 200 GLY A N 1
ATOM 1601 C CA . GLY A 1 200 ? -1.105 -9.312 -18.721 1.00 91.69 200 GLY A CA 1
ATOM 1602 C C . GLY A 1 200 ? -2.292 -9.800 -17.903 1.00 91.69 200 GLY A C 1
ATOM 1603 O O . GLY A 1 200 ? -2.801 -10.891 -18.157 1.00 91.69 200 GLY A O 1
ATOM 1604 N N . LEU A 1 201 ? -2.774 -8.966 -16.982 1.00 96.38 201 LEU A N 1
ATOM 1605 C CA . LEU A 1 201 ? -3.918 -9.304 -16.140 1.00 96.38 201 LEU A CA 1
ATOM 1606 C C . LEU A 1 201 ? -5.170 -9.583 -16.974 1.00 96.38 201 LEU A C 1
ATOM 1608 O O . LEU A 1 201 ? -5.882 -10.547 -16.709 1.00 96.38 201 LEU A O 1
ATOM 1612 N N . GLY A 1 202 ? -5.377 -8.806 -18.041 1.00 96.69 202 GLY A N 1
ATOM 1613 C CA . GLY A 1 202 ? -6.462 -9.039 -18.988 1.00 96.69 202 GLY A CA 1
ATOM 1614 C C . GLY A 1 202 ? -6.433 -10.434 -19.624 1.00 96.69 202 GLY A C 1
ATOM 1615 O O . GLY A 1 202 ? -7.477 -11.072 -19.725 1.00 96.69 202 GLY A O 1
ATOM 1616 N N . ARG A 1 203 ? -5.251 -10.952 -19.993 1.00 95.94 203 ARG A N 1
ATOM 1617 C CA . ARG A 1 203 ? -5.120 -12.326 -20.522 1.00 95.94 203 ARG A CA 1
ATOM 1618 C C . ARG A 1 203 ? -5.484 -13.379 -19.480 1.00 95.94 203 ARG A C 1
ATOM 1620 O O . ARG A 1 203 ? -6.136 -14.364 -19.812 1.00 95.94 203 ARG A O 1
ATOM 1627 N N . TRP A 1 204 ? -5.068 -13.174 -18.233 1.00 97.38 204 TRP A N 1
ATOM 1628 C CA . TRP A 1 204 ? -5.394 -14.084 -17.136 1.00 97.38 204 TRP A CA 1
ATOM 1629 C C . TRP A 1 204 ? -6.907 -14.103 -16.854 1.00 97.38 204 TRP A C 1
ATOM 1631 O O . TRP A 1 204 ? -7.496 -15.176 -16.744 1.00 97.38 204 TRP A O 1
ATOM 1641 N N . GLN A 1 205 ? -7.554 -12.931 -16.845 1.00 98.19 205 GLN A N 1
ATOM 1642 C CA . GLN A 1 205 ? -9.013 -12.791 -16.727 1.00 98.19 205 GLN A CA 1
ATOM 1643 C C . GLN A 1 205 ? -9.752 -13.492 -17.873 1.00 98.19 205 GLN A C 1
ATOM 1645 O O . GLN A 1 205 ? -10.650 -14.297 -17.627 1.00 98.19 205 GLN A O 1
ATOM 1650 N N . GLU A 1 206 ? -9.345 -13.233 -19.119 1.00 97.56 206 GLU A N 1
ATOM 1651 C CA . GLU A 1 206 ? -9.930 -13.849 -20.315 1.00 97.56 206 GLU A CA 1
ATOM 1652 C C . GLU A 1 206 ? -9.833 -15.380 -20.264 1.00 97.56 206 GLU A C 1
ATOM 1654 O O . GLU A 1 206 ? -10.808 -16.080 -20.541 1.00 97.56 206 GLU A O 1
ATOM 1659 N N . LYS A 1 207 ? -8.678 -15.912 -19.846 1.00 97.12 207 LYS A N 1
ATOM 1660 C CA . LYS A 1 207 ? -8.417 -17.354 -19.742 1.00 97.12 207 LYS A CA 1
ATOM 1661 C C . LYS A 1 207 ? -9.302 -18.066 -18.714 1.00 97.12 207 LYS A C 1
ATOM 1663 O O . LYS A 1 207 ? -9.539 -19.264 -18.867 1.00 97.12 207 LYS A O 1
ATOM 1668 N N . LEU A 1 208 ? -9.781 -17.344 -17.702 1.00 96.88 208 LEU A N 1
ATOM 1669 C CA . LEU A 1 208 ? -10.734 -17.828 -16.699 1.00 96.88 208 LEU A CA 1
ATOM 1670 C C . LEU A 1 208 ? -12.199 -17.541 -17.055 1.00 96.88 208 LEU A C 1
ATOM 1672 O O . LEU A 1 208 ? -13.089 -17.892 -16.284 1.00 96.88 208 LEU A O 1
ATOM 1676 N N . GLY A 1 209 ? -12.470 -16.886 -18.188 1.00 96.06 209 GLY A N 1
ATOM 1677 C CA . GLY A 1 209 ? -13.824 -16.478 -18.567 1.00 96.06 209 GLY A CA 1
ATOM 1678 C C . GLY A 1 209 ? -14.384 -15.322 -17.731 1.00 96.06 209 GLY A C 1
ATOM 1679 O O . GLY A 1 209 ? -15.600 -15.135 -17.681 1.00 96.06 209 GLY A O 1
ATOM 1680 N N . LEU A 1 210 ? -13.520 -14.545 -17.072 1.00 96.75 210 LEU A N 1
ATOM 1681 C CA . LEU A 1 210 ? -13.905 -13.333 -16.349 1.00 96.75 210 LEU A CA 1
ATOM 1682 C C . LEU A 1 210 ? -14.069 -12.147 -17.311 1.00 96.75 210 LEU A C 1
ATOM 1684 O O . LEU A 1 210 ? -13.588 -12.158 -18.447 1.00 96.75 210 LEU A O 1
ATOM 1688 N N . ALA A 1 211 ? -14.717 -11.080 -16.839 1.00 97.50 211 ALA A N 1
ATOM 1689 C CA . ALA A 1 211 ? -14.690 -9.805 -17.545 1.00 97.50 211 ALA A CA 1
ATOM 1690 C C . ALA A 1 211 ? -13.244 -9.286 -17.636 1.00 97.50 211 ALA A C 1
ATOM 1692 O O . ALA A 1 211 ? -12.533 -9.219 -16.636 1.00 97.50 211 ALA A O 1
ATOM 1693 N N . VAL A 1 212 ? -12.816 -8.899 -18.840 1.00 98.12 212 VAL A N 1
ATOM 1694 C CA . VAL A 1 212 ? -11.455 -8.409 -19.102 1.00 98.12 212 VAL A CA 1
ATOM 1695 C C . VAL A 1 212 ? -11.367 -6.928 -18.740 1.00 98.12 212 VAL A C 1
ATOM 1697 O O . VAL A 1 212 ? -11.436 -6.053 -19.605 1.00 98.12 212 VAL A O 1
ATOM 1700 N N . THR A 1 213 ? -11.262 -6.636 -17.447 1.00 97.50 213 THR A N 1
ATOM 1701 C CA . THR A 1 213 ? -11.151 -5.261 -16.945 1.00 97.50 213 THR A CA 1
ATOM 1702 C C . THR A 1 213 ? -9.726 -4.737 -17.042 1.00 97.50 213 THR A C 1
ATOM 1704 O O . THR A 1 213 ? -9.546 -3.540 -17.228 1.00 97.50 213 THR A O 1
ATOM 1707 N N . LYS A 1 214 ? -8.711 -5.614 -16.997 1.00 96.62 214 LYS A N 1
ATOM 1708 C CA . LYS A 1 214 ? -7.284 -5.260 -16.844 1.00 96.62 214 LYS A CA 1
ATOM 1709 C C . LYS A 1 214 ? -6.948 -4.580 -15.510 1.00 96.62 214 LYS A C 1
ATOM 1711 O O . LYS A 1 214 ? -5.839 -4.069 -15.349 1.00 96.62 214 LYS A O 1
ATOM 1716 N N . HIS A 1 215 ? -7.894 -4.607 -14.578 1.00 96.44 215 HIS A N 1
ATOM 1717 C CA . HIS A 1 215 ? -7.762 -4.135 -13.210 1.00 96.44 215 HIS A CA 1
ATOM 1718 C C . HIS A 1 215 ? -7.886 -5.332 -12.276 1.00 96.44 215 HIS A C 1
ATOM 1720 O O . HIS A 1 215 ? -8.638 -6.269 -12.549 1.00 96.44 215 HIS A O 1
ATOM 1726 N N . TRP A 1 216 ? -7.149 -5.313 -11.174 1.00 95.75 216 TRP A N 1
ATOM 1727 C CA . TRP A 1 216 ? -7.369 -6.256 -10.096 1.00 95.75 216 TRP A CA 1
ATOM 1728 C C . TRP A 1 216 ? -8.661 -5.845 -9.387 1.00 95.75 216 TRP A C 1
ATOM 1730 O O . TRP A 1 216 ? -8.688 -4.937 -8.566 1.00 95.75 216 TRP A O 1
ATOM 1740 N N . ASP A 1 217 ? -9.763 -6.462 -9.796 1.00 93.56 217 ASP A N 1
ATOM 1741 C CA . ASP A 1 217 ? -11.105 -6.198 -9.288 1.00 93.56 217 ASP A CA 1
ATOM 1742 C C . ASP A 1 217 ? -11.602 -7.330 -8.377 1.00 93.56 217 ASP A C 1
ATOM 1744 O O . ASP A 1 217 ? -10.943 -8.357 -8.201 1.00 93.56 217 ASP A O 1
ATOM 1748 N N . ASP A 1 218 ? -12.792 -7.154 -7.798 1.00 91.75 218 ASP A N 1
ATOM 1749 C CA . ASP A 1 218 ? -13.398 -8.125 -6.878 1.00 91.75 218 ASP A CA 1
ATOM 1750 C C . ASP A 1 218 ? -13.511 -9.534 -7.493 1.00 91.75 218 ASP A C 1
ATOM 1752 O O . ASP A 1 218 ? -13.223 -10.532 -6.830 1.00 91.75 218 ASP A O 1
ATOM 1756 N N . ALA A 1 219 ? -13.869 -9.637 -8.777 1.00 94.88 219 ALA A N 1
ATOM 1757 C CA . ALA A 1 219 ? -13.999 -10.922 -9.461 1.00 94.88 219 ALA A CA 1
ATOM 1758 C C . ALA A 1 219 ? -12.638 -11.610 -9.649 1.00 94.88 219 ALA A C 1
ATOM 1760 O O . ALA A 1 219 ? -12.504 -12.803 -9.373 1.00 94.88 219 ALA A O 1
ATOM 1761 N N . THR A 1 220 ? -11.624 -10.849 -10.066 1.00 96.62 220 THR A N 1
ATOM 1762 C CA . THR A 1 220 ? -10.236 -11.308 -10.217 1.00 96.62 220 THR A CA 1
ATOM 1763 C C . THR A 1 220 ? -9.687 -11.809 -8.888 1.00 96.62 220 THR A C 1
ATOM 1765 O O . THR A 1 220 ? -9.165 -12.922 -8.796 1.00 96.62 220 THR A O 1
ATOM 1768 N N . ALA A 1 221 ? -9.870 -11.008 -7.842 1.00 95.31 221 ALA A N 1
ATOM 1769 C CA . ALA A 1 221 ? -9.433 -11.310 -6.496 1.00 95.31 221 ALA A CA 1
ATOM 1770 C C . ALA A 1 221 ? -10.069 -12.602 -5.964 1.00 95.31 221 ALA A C 1
ATOM 1772 O O . ALA A 1 221 ? -9.387 -13.481 -5.442 1.00 95.31 221 ALA A O 1
ATOM 1773 N N . LYS A 1 222 ? -11.379 -12.772 -6.148 1.00 95.75 222 LYS A N 1
ATOM 1774 C CA . LYS A 1 222 ? -12.104 -13.970 -5.705 1.00 95.75 222 LYS A CA 1
ATOM 1775 C C . LYS A 1 222 ? -11.758 -15.218 -6.508 1.00 95.75 222 LYS A C 1
ATOM 1777 O O . LYS A 1 222 ? -11.684 -16.300 -5.931 1.00 95.75 222 LYS A O 1
ATOM 1782 N N . ALA A 1 223 ? -11.508 -15.087 -7.808 1.00 96.56 223 ALA A N 1
ATOM 1783 C CA . ALA A 1 223 ? -11.027 -16.197 -8.624 1.00 96.56 223 ALA A CA 1
ATOM 1784 C C . ALA A 1 223 ? -9.646 -16.684 -8.151 1.00 96.56 223 ALA A C 1
ATOM 1786 O O . ALA A 1 223 ? -9.429 -17.887 -7.999 1.00 96.56 223 ALA A O 1
ATOM 1787 N N . ALA A 1 224 ? -8.736 -15.755 -7.844 1.00 96.50 224 ALA A N 1
ATOM 1788 C CA . ALA A 1 224 ? -7.432 -16.082 -7.275 1.00 96.50 224 ALA A CA 1
ATOM 1789 C C . ALA A 1 224 ? -7.549 -16.708 -5.872 1.00 96.50 224 ALA A C 1
ATOM 1791 O O . ALA A 1 224 ? -6.869 -17.694 -5.590 1.00 96.50 224 ALA A O 1
ATOM 1792 N N . THR A 1 225 ? -8.458 -16.212 -5.023 1.00 95.31 225 THR A N 1
ATOM 1793 C CA . THR A 1 225 ? -8.761 -16.819 -3.715 1.00 95.31 225 THR A CA 1
ATOM 1794 C C . THR A 1 225 ? -9.225 -18.267 -3.851 1.00 95.31 225 THR A C 1
ATOM 1796 O O . THR A 1 225 ? -8.755 -19.134 -3.113 1.00 95.31 225 THR A O 1
ATOM 1799 N N . GLU A 1 226 ? -10.128 -18.546 -4.792 1.00 95.44 226 GLU A N 1
ATOM 1800 C CA . GLU A 1 226 ? -10.625 -19.900 -5.047 1.00 95.44 226 GLU A CA 1
ATOM 1801 C C . GLU A 1 226 ? -9.490 -20.840 -5.476 1.00 95.44 226 GLU A C 1
ATOM 1803 O O . GLU A 1 226 ? -9.313 -21.915 -4.897 1.00 95.44 226 GLU A O 1
ATOM 1808 N N . LEU A 1 227 ? -8.656 -20.397 -6.423 1.00 96.62 227 LEU A N 1
ATOM 1809 C CA . LEU A 1 227 ? -7.472 -21.134 -6.863 1.00 96.62 227 LEU A CA 1
ATOM 1810 C C . LEU A 1 227 ? -6.523 -21.440 -5.696 1.00 96.62 227 LEU A C 1
ATOM 1812 O O . LEU A 1 227 ? -6.135 -22.593 -5.494 1.00 96.62 227 LEU A O 1
ATOM 1816 N N . GLN A 1 228 ? -6.172 -20.428 -4.903 1.00 96.00 228 GLN A N 1
ATOM 1817 C CA . GLN A 1 228 ? -5.268 -20.571 -3.761 1.00 96.00 228 GLN A CA 1
ATOM 1818 C C . GLN A 1 228 ? -5.804 -21.566 -2.732 1.00 96.00 228 GLN A C 1
ATOM 1820 O O . GLN A 1 228 ? -5.058 -22.432 -2.270 1.00 96.00 228 GLN A O 1
ATOM 1825 N N . ARG A 1 229 ? -7.104 -21.501 -2.418 1.00 93.25 229 ARG A N 1
ATOM 1826 C CA . ARG A 1 229 ? -7.757 -22.435 -1.492 1.00 93.25 229 ARG A CA 1
ATOM 1827 C C . ARG A 1 229 ? -7.732 -23.869 -2.020 1.00 93.25 229 ARG A C 1
ATOM 1829 O O . ARG A 1 229 ? -7.357 -24.769 -1.272 1.00 93.25 229 ARG A O 1
ATOM 1836 N N . GLN A 1 230 ? -8.047 -24.093 -3.298 1.00 94.44 230 GLN A N 1
ATOM 1837 C CA . GLN A 1 230 ? -7.994 -25.433 -3.902 1.00 94.44 230 GLN A CA 1
ATOM 1838 C C . GLN A 1 230 ? -6.579 -26.015 -3.951 1.00 94.44 230 GLN A C 1
ATOM 1840 O O . GLN A 1 230 ? -6.398 -27.223 -3.798 1.00 94.44 230 GLN A O 1
ATOM 1845 N N . LYS A 1 231 ? -5.567 -25.169 -4.170 1.00 95.94 231 LYS A N 1
ATOM 1846 C CA . LYS A 1 231 ? -4.157 -25.582 -4.204 1.00 95.94 231 LYS A CA 1
ATOM 1847 C C . LYS A 1 231 ? -3.519 -25.684 -2.815 1.00 95.94 231 LYS A C 1
ATOM 1849 O O . LYS A 1 231 ? -2.407 -26.196 -2.708 1.00 95.94 231 LYS A O 1
ATOM 1854 N N . GLY A 1 232 ? -4.201 -25.222 -1.764 1.00 94.62 232 GLY A N 1
ATOM 1855 C CA . GLY A 1 232 ? -3.662 -25.167 -0.404 1.00 94.62 232 GLY A CA 1
ATOM 1856 C C . GLY A 1 232 ? -2.503 -24.177 -0.257 1.00 94.62 232 GLY A C 1
ATOM 1857 O O . GLY A 1 232 ? -1.607 -24.393 0.559 1.00 94.62 232 GLY A O 1
ATOM 1858 N N . TRP A 1 233 ? -2.479 -23.122 -1.073 1.00 94.69 233 TRP A N 1
ATOM 1859 C CA . TRP A 1 233 ? -1.457 -22.081 -0.998 1.00 94.69 233 TRP A CA 1
ATOM 1860 C C . TRP A 1 233 ? -1.735 -21.122 0.163 1.00 94.69 233 TRP A C 1
ATOM 1862 O O . TRP A 1 233 ? -2.898 -20.857 0.465 1.00 94.69 233 TRP A O 1
ATOM 1872 N N . PRO A 1 234 ? -0.697 -20.617 0.854 1.00 89.81 234 PRO A N 1
ATOM 1873 C CA . PRO A 1 234 ? -0.890 -19.715 1.982 1.00 89.81 234 PRO A CA 1
ATOM 1874 C C . PRO A 1 234 ? -1.386 -18.333 1.518 1.00 89.81 234 PRO A C 1
ATOM 1876 O O . PRO A 1 234 ? -1.001 -17.879 0.439 1.00 89.81 234 PRO A O 1
ATOM 1879 N N . PRO A 1 235 ? -2.185 -17.627 2.338 1.00 87.12 235 PRO A N 1
ATOM 1880 C CA . PRO A 1 235 ? -2.588 -16.258 2.040 1.00 87.12 235 PRO A CA 1
ATOM 1881 C C . PRO A 1 235 ? -1.405 -15.289 2.157 1.00 87.12 235 PRO A C 1
ATOM 1883 O O . PRO A 1 235 ? -0.442 -15.533 2.892 1.00 87.12 235 PRO A O 1
ATOM 1886 N N . ASN A 1 236 ? -1.510 -14.139 1.493 1.00 86.44 236 ASN A N 1
ATOM 1887 C CA . ASN A 1 236 ? -0.579 -13.040 1.684 1.00 86.44 236 ASN A CA 1
ATOM 1888 C C . ASN A 1 236 ? -0.727 -12.460 3.109 1.00 86.44 236 ASN A C 1
ATOM 1890 O O . ASN A 1 236 ? -1.848 -12.192 3.549 1.00 86.44 236 ASN A O 1
ATOM 1894 N N . PRO A 1 237 ? 0.376 -12.209 3.835 1.00 78.81 237 PRO A N 1
ATOM 1895 C CA . PRO A 1 237 ? 0.314 -11.680 5.198 1.00 78.81 237 PRO A CA 1
ATOM 1896 C C . PRO A 1 237 ? -0.232 -10.244 5.300 1.00 78.81 237 PRO A C 1
ATOM 1898 O O . PRO A 1 237 ? -0.630 -9.835 6.386 1.00 78.81 237 PRO A O 1
ATOM 1901 N N . ALA A 1 238 ? -0.232 -9.471 4.211 1.00 76.44 238 ALA A N 1
ATOM 1902 C CA . ALA A 1 238 ? -0.679 -8.082 4.186 1.00 76.44 238 ALA A CA 1
ATOM 1903 C C . ALA A 1 238 ? -2.183 -7.933 3.910 1.00 76.44 238 ALA A C 1
ATOM 1905 O O . ALA A 1 238 ? -2.812 -7.106 4.561 1.00 76.44 238 ALA A O 1
ATOM 1906 N N . PHE A 1 239 ? -2.759 -8.708 2.981 1.00 82.19 239 PHE A N 1
ATOM 1907 C CA . PHE A 1 239 ? -4.164 -8.549 2.551 1.00 82.19 239 PHE A CA 1
ATOM 1908 C C . PHE A 1 239 ? -4.961 -9.862 2.426 1.00 82.19 239 PHE A C 1
ATOM 1910 O O . PHE A 1 239 ? -6.121 -9.856 2.018 1.00 82.19 239 PHE A O 1
ATOM 1917 N N . GLY A 1 240 ? -4.375 -11.000 2.805 1.00 86.62 240 GLY A N 1
ATOM 1918 C CA . GLY A 1 240 ? -5.043 -12.296 2.731 1.00 86.62 240 GLY A CA 1
ATOM 1919 C C . GLY A 1 240 ? -4.934 -12.961 1.354 1.00 86.62 240 GLY A C 1
ATOM 1920 O O . GLY A 1 240 ? -3.899 -12.904 0.695 1.00 86.62 240 GLY A O 1
ATOM 1921 N N . TYR A 1 241 ? -5.983 -13.672 0.948 1.00 91.25 241 TYR A N 1
ATOM 1922 C CA . TYR A 1 241 ? -6.052 -14.347 -0.354 1.00 91.25 241 TYR A CA 1
ATOM 1923 C C . TYR A 1 241 ? -6.370 -13.373 -1.496 1.00 91.25 241 TYR A C 1
ATOM 1925 O O . TYR A 1 241 ? -6.773 -12.244 -1.262 1.00 91.25 241 TYR A O 1
ATOM 1933 N N . GLY A 1 242 ? -6.219 -13.817 -2.740 1.00 93.06 242 GLY A N 1
ATOM 1934 C CA . GLY A 1 242 ? -6.691 -13.108 -3.928 1.00 93.06 242 GLY A CA 1
ATOM 1935 C C . GLY A 1 242 ? -5.606 -12.418 -4.748 1.00 93.06 242 GLY A C 1
ATOM 1936 O O . GLY A 1 242 ? -5.899 -11.841 -5.793 1.00 93.06 242 GLY A O 1
ATOM 1937 N N . GLY A 1 243 ? -4.346 -12.490 -4.319 1.00 94.50 243 GLY A N 1
ATOM 1938 C CA . GLY A 1 243 ? -3.221 -12.044 -5.141 1.00 94.50 243 GLY A CA 1
ATOM 1939 C C . GLY A 1 243 ? -2.950 -13.011 -6.297 1.00 94.50 243 GLY A C 1
ATOM 1940 O O . GLY A 1 243 ? -3.053 -14.221 -6.110 1.00 94.50 243 GLY A O 1
ATOM 1941 N N . VAL A 1 244 ? -2.571 -12.494 -7.469 1.00 96.69 244 VAL A N 1
ATOM 1942 C CA . VAL A 1 244 ? -2.120 -13.311 -8.612 1.00 96.69 244 VAL A CA 1
ATOM 1943 C C . VAL A 1 244 ? -0.598 -13.220 -8.704 1.00 96.69 244 VAL A C 1
ATOM 1945 O O . VAL A 1 244 ? -0.056 -12.244 -9.234 1.00 96.69 244 VAL A O 1
ATOM 1948 N N . TYR A 1 245 ? 0.096 -14.226 -8.168 1.00 95.25 245 TYR A N 1
ATOM 1949 C CA . TYR A 1 245 ? 1.546 -14.376 -8.281 1.00 95.25 245 TYR A CA 1
ATOM 1950 C C . TYR A 1 245 ? 1.892 -15.219 -9.511 1.00 95.25 245 TYR A C 1
ATOM 1952 O O . TYR A 1 245 ? 1.021 -15.700 -10.238 1.00 95.25 245 TYR A O 1
ATOM 1960 N N . ALA A 1 246 ? 3.190 -15.432 -9.735 1.00 92.25 246 ALA A N 1
ATOM 1961 C CA . ALA A 1 246 ? 3.671 -16.305 -10.800 1.00 92.25 246 ALA A CA 1
ATOM 1962 C C . ALA A 1 246 ? 3.062 -17.722 -10.726 1.00 92.25 246 ALA A C 1
ATOM 1964 O O . ALA A 1 246 ? 2.760 -18.301 -11.762 1.00 92.25 246 ALA A O 1
ATOM 1965 N N . ALA A 1 247 ? 2.814 -18.257 -9.524 1.00 93.81 247 ALA A N 1
ATOM 1966 C CA . ALA A 1 247 ? 2.217 -19.583 -9.356 1.00 93.81 247 ALA A CA 1
ATOM 1967 C C . ALA A 1 247 ? 0.741 -19.630 -9.798 1.00 93.81 247 ALA A C 1
ATOM 1969 O O . ALA A 1 247 ? 0.350 -20.536 -10.533 1.00 93.81 247 ALA A O 1
ATOM 1970 N N . GLU A 1 248 ? -0.079 -18.650 -9.401 1.00 97.00 248 GLU A N 1
ATOM 1971 C CA . GLU A 1 248 ? -1.470 -18.510 -9.854 1.00 97.00 248 GLU A CA 1
ATOM 1972 C C . GLU A 1 248 ? -1.538 -18.248 -11.358 1.00 97.00 248 GLU A C 1
ATOM 1974 O O . GLU A 1 248 ? -2.416 -18.767 -12.050 1.00 97.00 248 GLU A O 1
ATOM 1979 N N . TRP A 1 249 ? -0.601 -17.453 -11.874 1.00 96.88 249 TRP A N 1
ATOM 1980 C CA . TRP A 1 249 ? -0.470 -17.218 -13.301 1.00 96.88 249 TRP A CA 1
ATOM 1981 C C . TRP A 1 249 ? -0.188 -18.514 -14.052 1.00 96.88 249 TRP A C 1
ATOM 1983 O O . TRP A 1 249 ? -0.931 -18.849 -14.970 1.00 96.88 249 TRP A O 1
ATOM 1993 N N . ASP A 1 250 ? 0.847 -19.256 -13.660 1.00 95.12 250 ASP A N 1
ATOM 1994 C CA . ASP A 1 250 ? 1.253 -20.482 -14.343 1.00 95.12 250 ASP A CA 1
ATOM 1995 C C . ASP A 1 250 ? 0.164 -21.557 -14.260 1.00 95.12 250 ASP A C 1
ATOM 1997 O O . ASP A 1 250 ? -0.130 -22.197 -15.271 1.00 95.12 250 ASP A O 1
ATOM 2001 N N . ALA A 1 251 ? -0.528 -21.683 -13.124 1.00 97.50 251 ALA A N 1
ATOM 2002 C CA . ALA A 1 251 ? -1.651 -22.608 -12.994 1.00 97.50 251 ALA A CA 1
ATOM 2003 C C . ALA A 1 251 ? -2.755 -22.338 -14.033 1.00 97.50 251 ALA A C 1
ATOM 2005 O O . ALA A 1 251 ? -3.308 -23.271 -14.612 1.00 97.50 251 ALA A O 1
ATOM 2006 N N . VAL A 1 252 ? -3.071 -21.072 -14.304 1.00 97.62 252 VAL A N 1
ATOM 2007 C CA . VAL A 1 252 ? -4.117 -20.687 -15.267 1.00 97.62 252 VAL A CA 1
ATOM 2008 C C . VAL A 1 252 ? -3.603 -20.716 -16.705 1.00 97.62 252 VAL A C 1
ATOM 2010 O O . VAL A 1 252 ? -4.246 -21.263 -17.604 1.00 97.62 252 VAL A O 1
ATOM 2013 N N . MET A 1 253 ? -2.438 -20.119 -16.937 1.00 95.38 253 MET A N 1
ATOM 2014 C CA . MET A 1 253 ? -1.919 -19.853 -18.275 1.00 95.38 253 MET A CA 1
ATOM 2015 C C . MET A 1 253 ? -1.200 -21.061 -18.871 1.00 95.38 253 MET A C 1
ATOM 2017 O O . MET A 1 253 ? -1.364 -21.324 -20.062 1.00 95.38 253 MET A O 1
ATOM 2021 N N . ARG A 1 254 ? -0.432 -21.803 -18.063 1.00 93.12 254 ARG A N 1
ATOM 2022 C CA . ARG A 1 254 ? 0.348 -22.971 -18.504 1.00 93.12 254 ARG A CA 1
ATOM 2023 C C . ARG A 1 254 ? -0.377 -24.280 -18.214 1.00 93.12 254 ARG A C 1
ATOM 2025 O O . ARG A 1 254 ? -0.522 -25.096 -19.120 1.00 93.12 254 ARG A O 1
ATOM 2032 N N . ASP A 1 255 ? -0.895 -24.442 -16.999 1.00 95.75 255 ASP A N 1
ATOM 2033 C CA . ASP A 1 255 ? -1.527 -25.700 -16.573 1.00 95.75 255 ASP A CA 1
ATOM 2034 C C . ASP A 1 255 ? -3.025 -25.764 -16.907 1.00 95.75 255 ASP A C 1
ATOM 2036 O O . ASP A 1 255 ? -3.679 -26.779 -16.663 1.00 95.75 255 ASP A O 1
ATOM 2040 N N . ASN A 1 256 ? -3.571 -24.693 -17.498 1.00 94.75 256 ASN A N 1
ATOM 2041 C CA . ASN A 1 256 ? -4.960 -24.591 -17.939 1.00 94.75 256 ASN A CA 1
ATOM 2042 C C . ASN A 1 256 ? -5.974 -24.900 -16.821 1.00 94.75 256 ASN A C 1
ATOM 2044 O O . ASN A 1 256 ? -7.033 -25.477 -17.079 1.00 94.75 256 ASN A O 1
ATOM 2048 N N . TRP A 1 257 ? -5.660 -24.521 -15.579 1.00 97.56 257 TRP A N 1
ATOM 2049 C CA . TRP A 1 257 ? -6.636 -24.515 -14.496 1.00 97.56 257 TRP A CA 1
ATOM 2050 C C . TRP A 1 257 ? -7.798 -23.581 -14.850 1.00 97.56 257 TRP A C 1
ATOM 2052 O O . TRP A 1 257 ? -7.622 -22.561 -15.518 1.00 97.56 257 TRP A O 1
ATOM 2062 N N . GLN A 1 258 ? -8.994 -23.961 -14.417 1.00 97.12 258 GLN A N 1
ATOM 2063 C CA . GLN A 1 258 ? -10.245 -23.257 -14.666 1.00 97.12 258 GLN A CA 1
ATOM 2064 C C . GLN A 1 258 ? -11.023 -23.158 -13.358 1.00 97.12 258 GLN A C 1
ATOM 2066 O O . GLN A 1 258 ? -10.865 -24.002 -12.471 1.00 97.12 258 GLN A O 1
ATOM 2071 N N . LEU A 1 259 ? -11.884 -22.149 -13.264 1.00 96.25 259 LEU A N 1
ATOM 2072 C CA . LEU A 1 259 ? -12.826 -22.037 -12.156 1.00 96.25 259 LEU A CA 1
ATOM 2073 C C . LEU A 1 259 ? -13.764 -23.261 -12.129 1.00 96.25 259 LEU A C 1
ATOM 2075 O O . LEU A 1 259 ? -14.087 -23.796 -13.194 1.00 96.25 259 LEU A O 1
ATOM 2079 N N . PRO A 1 260 ? -14.209 -23.712 -10.940 1.00 93.81 260 PRO A N 1
ATOM 2080 C CA . PRO A 1 260 ? -15.246 -24.736 -10.830 1.00 93.81 260 PRO A CA 1
ATOM 2081 C C . PRO A 1 260 ? -16.494 -24.387 -11.644 1.00 93.81 260 PRO A C 1
ATOM 2083 O O . PRO A 1 260 ? -16.865 -23.220 -11.743 1.00 93.81 260 PRO A O 1
ATOM 2086 N N . GLU A 1 261 ? -17.181 -25.398 -12.181 1.00 90.62 261 GLU A N 1
ATOM 2087 C CA . GLU A 1 261 ? -18.405 -25.187 -12.972 1.00 90.62 261 GLU A CA 1
ATOM 2088 C C . GLU A 1 261 ? -19.512 -24.465 -12.183 1.00 90.62 261 GLU A C 1
ATOM 2090 O O . GLU A 1 261 ? -20.311 -23.733 -12.763 1.00 90.62 261 GLU A O 1
ATOM 2095 N N . ASP A 1 262 ? -19.555 -24.653 -10.863 1.00 90.44 262 ASP A N 1
ATOM 2096 C CA . ASP A 1 262 ? -20.509 -24.036 -9.940 1.00 90.44 262 ASP A CA 1
ATOM 2097 C C . ASP A 1 262 ? -19.957 -22.788 -9.230 1.00 90.44 262 ASP A C 1
ATOM 2099 O O . ASP A 1 262 ? -20.554 -22.311 -8.255 1.00 90.44 262 ASP A O 1
ATOM 2103 N N . TRP A 1 263 ? -18.826 -22.256 -9.710 1.00 92.81 263 TRP A N 1
ATOM 2104 C CA . TRP A 1 263 ? -18.201 -21.075 -9.134 1.00 92.81 263 TRP A CA 1
ATOM 2105 C C . TRP A 1 263 ? -19.140 -19.869 -9.163 1.00 92.81 263 TRP A C 1
ATOM 2107 O O . TRP A 1 263 ? -19.778 -19.545 -10.164 1.00 92.81 263 TRP A O 1
ATOM 2117 N N . ASP A 1 264 ? -19.186 -19.179 -8.029 1.00 90.38 264 ASP A N 1
ATOM 2118 C CA . ASP A 1 264 ? -20.005 -18.000 -7.814 1.00 90.38 264 ASP A CA 1
ATOM 2119 C C . ASP A 1 264 ? -19.227 -17.022 -6.934 1.00 90.38 264 ASP A C 1
ATOM 2121 O O . ASP A 1 264 ? -19.020 -17.258 -5.739 1.00 90.38 264 ASP A O 1
ATOM 2125 N N . ALA A 1 265 ? -18.812 -15.901 -7.524 1.00 89.19 265 ALA A N 1
ATOM 2126 C CA . ALA A 1 265 ? -18.071 -14.854 -6.828 1.00 89.19 265 ALA A CA 1
ATOM 2127 C C . ALA A 1 265 ? -18.825 -14.291 -5.605 1.00 89.19 265 ALA A C 1
ATOM 2129 O O . ALA A 1 265 ? -18.206 -13.747 -4.695 1.00 89.19 265 ALA A O 1
ATOM 2130 N N . SER A 1 266 ? -20.153 -14.409 -5.522 1.00 88.12 266 SER A N 1
ATOM 2131 C CA . SER A 1 266 ? -20.894 -13.959 -4.334 1.00 88.12 266 SER A CA 1
ATOM 2132 C C . SER A 1 266 ? -20.690 -14.863 -3.110 1.00 88.12 266 SER A C 1
ATOM 2134 O O . SER A 1 266 ? -20.902 -14.417 -1.984 1.00 88.12 266 SER A O 1
ATOM 2136 N N . LYS A 1 267 ? -20.244 -16.111 -3.315 1.00 89.31 267 LYS A N 1
ATOM 2137 C CA . LYS A 1 267 ? -19.989 -17.100 -2.253 1.00 89.31 267 LYS A CA 1
ATOM 2138 C C . LYS A 1 267 ? -18.536 -17.128 -1.788 1.00 89.31 267 LYS A C 1
ATOM 2140 O O . LYS A 1 267 ? -18.234 -17.736 -0.763 1.00 89.31 267 LYS A O 1
ATOM 2145 N N . VAL A 1 268 ? -17.638 -16.502 -2.542 1.00 87.81 268 VAL A N 1
ATOM 2146 C CA . VAL A 1 268 ? -16.228 -16.384 -2.177 1.00 87.81 268 VAL A CA 1
ATOM 2147 C C . VAL A 1 268 ? -16.050 -15.086 -1.405 1.00 87.81 268 VAL A C 1
ATOM 2149 O O . VAL A 1 268 ? -16.330 -14.007 -1.920 1.00 87.81 268 VAL A O 1
ATOM 2152 N N . GLU A 1 269 ? -15.575 -15.176 -0.167 1.00 82.44 269 GLU A N 1
ATOM 2153 C CA . GLU A 1 269 ? -15.117 -13.994 0.562 1.00 82.44 269 GLU A CA 1
ATOM 2154 C C . GLU A 1 269 ? -13.929 -13.376 -0.184 1.00 82.44 269 GLU A C 1
ATOM 2156 O O . GLU A 1 269 ? -12.925 -14.047 -0.442 1.00 82.44 269 GLU A O 1
ATOM 2161 N N . GLY A 1 270 ? -14.073 -12.109 -0.574 1.00 72.94 270 GLY A N 1
ATOM 2162 C CA . GLY A 1 270 ? -12.996 -11.360 -1.209 1.00 72.94 270 GLY A CA 1
ATOM 2163 C C . GLY A 1 270 ? -11.871 -11.036 -0.218 1.00 72.94 270 GLY A C 1
ATOM 2164 O O . GLY A 1 270 ? -12.089 -11.086 0.996 1.00 72.94 270 GLY A O 1
ATOM 2165 N N . PRO A 1 271 ? -10.668 -10.703 -0.711 1.00 78.69 271 PRO A N 1
ATOM 2166 C CA . PRO A 1 271 ? -9.619 -10.117 0.115 1.00 78.69 271 PRO A CA 1
ATOM 2167 C C . PRO A 1 271 ? -10.110 -8.916 0.901 1.00 78.69 271 PRO A C 1
ATOM 2169 O O . PRO A 1 271 ? -10.905 -8.106 0.422 1.00 78.69 271 PRO A O 1
ATOM 2172 N N . GLU A 1 272 ? -9.534 -8.744 2.081 1.00 80.81 272 GLU A N 1
ATOM 2173 C CA . GLU A 1 272 ? -9.693 -7.503 2.811 1.00 80.81 272 GLU A CA 1
ATOM 2174 C C . GLU A 1 272 ? -8.674 -6.490 2.306 1.00 80.81 272 GLU A C 1
ATOM 2176 O O . GLU A 1 272 ? -7.468 -6.744 2.305 1.00 80.81 272 GLU A O 1
ATOM 2181 N N . ILE A 1 273 ? -9.164 -5.315 1.915 1.00 83.69 273 ILE A N 1
ATOM 2182 C CA . ILE A 1 273 ? -8.301 -4.190 1.569 1.00 83.69 273 ILE A CA 1
ATOM 2183 C C . ILE A 1 273 ? -7.423 -3.883 2.795 1.00 83.69 273 ILE A C 1
ATOM 2185 O O . ILE A 1 273 ? -7.960 -3.716 3.897 1.00 83.69 273 ILE A O 1
ATOM 2189 N N . PRO A 1 274 ? -6.087 -3.804 2.644 1.00 87.12 274 PRO A N 1
ATOM 2190 C CA . PRO A 1 274 ? -5.157 -3.573 3.747 1.00 87.12 274 PRO A CA 1
ATOM 2191 C C . PRO A 1 274 ? -5.125 -2.096 4.175 1.00 87.12 274 PRO A C 1
ATOM 2193 O O . PRO A 1 274 ? -4.064 -1.517 4.413 1.00 87.12 274 PRO A O 1
ATOM 2196 N N . LEU A 1 275 ? -6.299 -1.476 4.280 1.00 91.06 275 LEU A N 1
ATOM 2197 C CA . LEU A 1 275 ? -6.479 -0.093 4.681 1.00 91.06 275 LEU A CA 1
ATOM 2198 C C . LEU A 1 275 ? -7.751 0.052 5.518 1.00 91.06 275 LEU A C 1
ATOM 2200 O O . LEU A 1 275 ? -8.863 -0.163 5.038 1.00 91.06 275 LEU A O 1
ATOM 2204 N N . VAL A 1 276 ? -7.593 0.495 6.762 1.00 94.94 276 VAL A N 1
ATOM 2205 C CA . VAL A 1 276 ? -8.710 0.906 7.620 1.00 94.94 276 VAL A CA 1
ATOM 2206 C C . VAL A 1 276 ? -8.679 2.414 7.769 1.00 94.94 276 VAL A C 1
ATOM 2208 O O . VAL A 1 276 ? -7.667 2.950 8.216 1.00 94.94 276 VAL A O 1
ATOM 2211 N N . LYS A 1 277 ? -9.789 3.079 7.440 1.00 95.81 277 LYS A N 1
ATOM 2212 C CA . LYS A 1 277 ? -9.986 4.522 7.626 1.00 95.81 277 LYS A CA 1
ATOM 2213 C C . LYS A 1 277 ? -11.015 4.820 8.714 1.00 95.81 277 LYS A C 1
ATOM 2215 O O . LYS A 1 277 ? -11.929 4.023 8.929 1.00 95.81 277 LYS A O 1
ATOM 2220 N N . TRP A 1 278 ? -10.864 5.958 9.387 1.00 97.75 278 TRP A N 1
ATOM 2221 C CA . TRP A 1 278 ? -11.883 6.537 10.270 1.00 97.75 278 TRP A CA 1
ATOM 2222 C C . TRP A 1 278 ? -11.649 8.026 10.483 1.00 97.75 278 TRP A C 1
ATOM 2224 O O . TRP A 1 278 ? -10.503 8.469 10.551 1.00 97.75 278 TRP A O 1
ATOM 2234 N N . GLY A 1 279 ? -12.724 8.788 10.653 1.00 96.44 279 GLY A N 1
ATOM 2235 C CA . GLY A 1 279 ? -12.620 10.153 11.161 1.00 96.44 279 GLY A CA 1
ATOM 2236 C C . GLY A 1 279 ? -12.763 10.216 12.677 1.00 96.44 279 GLY A C 1
ATOM 2237 O O . GLY A 1 279 ? -13.287 9.288 13.313 1.00 96.44 279 GLY A O 1
ATOM 2238 N N . ASP A 1 280 ? -12.286 11.316 13.247 1.00 95.50 280 ASP A N 1
ATOM 2239 C CA . ASP A 1 280 ? -12.498 11.679 14.642 1.00 95.50 280 ASP A CA 1
ATOM 2240 C C . ASP A 1 280 ? -13.271 12.999 14.767 1.00 95.50 280 ASP A C 1
ATOM 2242 O O . ASP A 1 280 ? -13.035 13.967 14.052 1.00 95.50 280 ASP A O 1
ATOM 2246 N N . TYR A 1 281 ? -14.287 12.996 15.633 1.00 96.25 281 TYR A N 1
ATOM 2247 C CA . TYR A 1 281 ? -15.327 14.025 15.649 1.00 96.25 281 TYR A CA 1
ATOM 2248 C C . TYR A 1 281 ? -15.611 14.524 17.059 1.00 96.25 281 TYR A C 1
ATOM 2250 O O . TYR A 1 281 ? -15.461 13.803 18.041 1.00 96.25 281 TYR A O 1
ATOM 2258 N N . SER A 1 282 ? -16.087 15.756 17.176 1.00 94.06 282 SER A N 1
ATOM 2259 C CA . SER A 1 282 ? -16.440 16.406 18.437 1.00 94.06 282 SER A CA 1
ATOM 2260 C C . SER A 1 282 ? -17.750 17.188 18.305 1.00 94.06 282 SER A C 1
ATOM 2262 O O . SER A 1 282 ? -18.390 17.209 17.253 1.00 94.06 282 SER A O 1
ATOM 2264 N N . GLN A 1 283 ? -18.150 17.908 19.353 1.00 92.19 283 GLN A N 1
ATOM 2265 C CA . GLN A 1 283 ? -19.299 18.816 19.311 1.00 92.19 283 GLN A CA 1
ATOM 2266 C C . GLN A 1 283 ? -19.201 19.924 18.252 1.00 92.19 283 GLN A C 1
ATOM 2268 O O . GLN A 1 283 ? -20.196 20.623 18.039 1.00 92.19 283 GLN A O 1
ATOM 2273 N N . TYR A 1 284 ? -18.032 20.141 17.641 1.00 91.56 284 TYR A N 1
ATOM 2274 C CA . TYR A 1 284 ? -17.820 21.213 16.669 1.00 91.56 284 TYR A CA 1
ATOM 2275 C C . TYR A 1 284 ? -18.283 20.867 15.252 1.00 91.56 284 TYR A C 1
ATOM 2277 O O . TYR A 1 284 ? -18.543 21.786 14.481 1.00 91.56 284 TYR A O 1
ATOM 2285 N N . GLN A 1 285 ? -18.470 19.588 14.926 1.00 92.88 285 GLN A N 1
ATOM 2286 C CA . GLN A 1 285 ? -19.127 19.186 13.683 1.00 92.88 285 GLN A CA 1
ATOM 2287 C C . GLN A 1 285 ? -20.604 19.591 13.704 1.00 92.88 285 GLN A C 1
ATOM 2289 O O . GLN A 1 285 ? -21.236 19.533 14.753 1.00 92.88 285 GLN A O 1
ATOM 2294 N N . GLU A 1 286 ? -21.182 20.011 12.577 1.00 90.38 286 GLU A N 1
ATOM 2295 C CA . GLU A 1 286 ? -22.546 20.571 12.549 1.00 90.38 286 GLU A CA 1
ATOM 2296 C C . GLU A 1 286 ? -23.631 19.555 12.946 1.00 90.38 286 GLU A C 1
ATOM 2298 O O . GLU A 1 286 ? -24.619 19.915 13.590 1.00 90.38 286 GLU A O 1
ATOM 2303 N N . CYS A 1 287 ? -23.416 18.280 12.630 1.00 93.81 287 CYS A N 1
ATOM 2304 C CA . CYS A 1 287 ? -24.362 17.181 12.803 1.00 93.81 287 CYS A CA 1
ATOM 2305 C C . CYS A 1 287 ? -23.812 16.064 13.710 1.00 93.81 287 CYS A C 1
ATOM 2307 O O . CYS A 1 287 ? -22.654 16.082 14.133 1.00 93.81 287 CYS A O 1
ATOM 2309 N N . CYS A 1 288 ? -24.678 15.102 14.036 1.00 96.75 288 CYS A N 1
ATOM 2310 C CA . CYS A 1 288 ? -24.272 13.813 14.596 1.00 96.75 288 CYS A CA 1
ATOM 2311 C C . CYS A 1 288 ? -24.127 12.781 13.469 1.00 96.75 288 CYS A C 1
ATOM 2313 O O . CYS A 1 288 ? -24.626 13.001 12.367 1.00 96.75 288 CYS A O 1
ATOM 2315 N N . ILE A 1 289 ? -23.483 11.650 13.762 1.00 97.94 289 ILE A N 1
ATOM 2316 C CA . ILE A 1 289 ? -23.366 10.527 12.823 1.00 97.94 289 ILE A CA 1
ATOM 2317 C C . ILE A 1 289 ? -24.739 10.038 12.338 1.00 97.94 289 ILE A C 1
ATOM 2319 O O . ILE A 1 289 ? -25.690 9.970 13.115 1.00 97.94 289 ILE A O 1
ATOM 2323 N N . ASP A 1 290 ? -24.821 9.623 11.075 1.00 97.25 290 ASP A N 1
ATOM 2324 C CA . ASP A 1 290 ? -25.969 8.935 10.480 1.00 97.25 290 ASP A CA 1
ATOM 2325 C C . ASP A 1 290 ? -25.507 7.812 9.526 1.00 97.25 290 ASP A C 1
ATOM 2327 O O . ASP A 1 290 ? -24.325 7.462 9.484 1.00 97.25 290 ASP A O 1
ATOM 2331 N N . GLU A 1 291 ? -26.434 7.195 8.784 1.00 96.38 291 GLU A N 1
ATOM 2332 C CA . GLU A 1 291 ? -26.102 6.108 7.852 1.00 96.38 291 GLU A CA 1
ATOM 2333 C C . GLU A 1 291 ? -25.231 6.507 6.652 1.00 96.38 291 GLU A C 1
ATOM 2335 O O . GLU A 1 291 ? -24.800 5.614 5.925 1.00 96.38 291 GLU A O 1
ATOM 2340 N N . SER A 1 292 ? -24.972 7.799 6.427 1.00 96.81 292 SER A N 1
ATOM 2341 C CA . SER A 1 292 ? -24.076 8.252 5.358 1.00 96.81 292 SER A CA 1
ATOM 2342 C C . SER A 1 292 ? -22.593 8.089 5.704 1.00 96.81 292 SER A C 1
ATOM 2344 O O . SER A 1 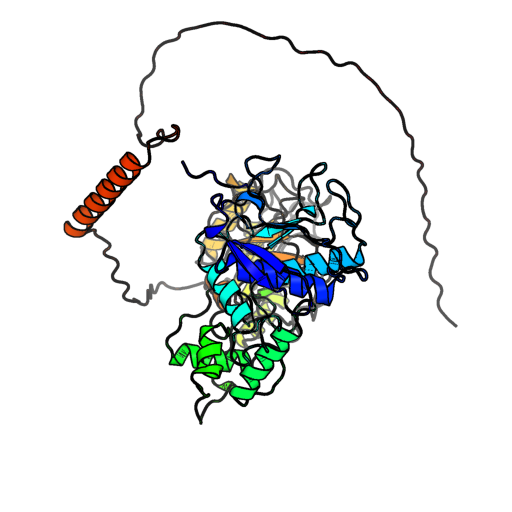292 ? -21.751 8.231 4.817 1.00 96.81 292 SER A O 1
ATOM 2346 N N . TYR A 1 293 ? -22.265 7.763 6.961 1.00 97.62 293 TYR A N 1
ATOM 2347 C CA . TYR A 1 293 ? -20.887 7.541 7.388 1.00 97.62 293 TYR A CA 1
ATOM 2348 C C . TYR A 1 293 ? -20.237 6.368 6.628 1.00 97.62 293 TYR A C 1
ATOM 2350 O O . TYR A 1 293 ? -20.752 5.248 6.688 1.00 97.62 293 TYR A O 1
ATOM 2358 N N . PRO A 1 294 ? -19.106 6.584 5.928 1.00 95.56 294 PRO A N 1
ATOM 2359 C CA . PRO A 1 294 ? -18.613 5.620 4.943 1.00 95.56 294 PRO A CA 1
ATOM 2360 C C . PRO A 1 294 ? -17.688 4.538 5.517 1.00 95.56 294 PRO A C 1
ATOM 2362 O O . PRO A 1 294 ? -17.335 3.601 4.802 1.00 95.56 294 PRO A O 1
ATOM 2365 N N . TYR A 1 295 ? -17.257 4.658 6.776 1.00 96.75 295 TYR A N 1
ATOM 2366 C CA . TYR A 1 295 ? -16.172 3.841 7.320 1.00 96.75 295 TYR A CA 1
ATOM 2367 C C . TYR A 1 295 ? -16.634 2.843 8.395 1.00 96.75 295 TYR A C 1
ATOM 2369 O O . TYR A 1 295 ? -17.563 3.120 9.154 1.00 96.75 295 TYR A O 1
ATOM 2377 N N . PRO A 1 296 ? -15.949 1.689 8.535 1.00 96.50 296 PRO A N 1
ATOM 2378 C CA . PRO A 1 296 ? -16.295 0.681 9.538 1.00 96.50 296 PRO A CA 1
ATOM 2379 C C . PRO A 1 296 ? -15.860 1.065 10.961 1.00 96.50 296 PRO A C 1
ATOM 2381 O O . PRO A 1 296 ? -16.216 0.382 11.920 1.00 96.50 296 PRO A O 1
ATOM 2384 N N . VAL A 1 297 ? -15.067 2.121 11.126 1.00 98.31 297 VAL A N 1
ATOM 2385 C CA . VAL A 1 297 ? -14.558 2.593 12.418 1.00 98.31 297 VAL A CA 1
ATOM 2386 C C . VAL A 1 297 ? -14.874 4.076 12.548 1.00 98.31 297 VAL A C 1
ATOM 2388 O O . VAL A 1 297 ? -14.780 4.799 11.562 1.00 98.31 297 VAL A O 1
ATOM 2391 N N . VAL A 1 298 ? -15.240 4.539 13.744 1.00 98.44 298 VAL A N 1
ATOM 2392 C CA . VAL A 1 298 ? -15.482 5.961 14.041 1.00 98.44 298 VAL A CA 1
ATOM 2393 C C . VAL A 1 298 ? -14.869 6.357 15.379 1.00 98.44 298 VAL A C 1
ATOM 2395 O O . VAL A 1 298 ? -14.796 5.531 16.289 1.00 98.44 298 VAL A O 1
ATOM 2398 N N . CYS A 1 299 ? -14.450 7.613 15.518 1.00 98.56 299 CYS A N 1
ATOM 2399 C CA . CYS A 1 299 ? -13.918 8.160 16.758 1.00 98.56 299 CYS A CA 1
ATOM 2400 C C . CYS A 1 299 ? -14.700 9.413 17.196 1.00 98.56 299 CYS A C 1
ATOM 2402 O O . CYS A 1 299 ? -14.991 10.288 16.385 1.00 98.56 299 CYS A O 1
ATOM 2404 N N . PHE A 1 300 ? -15.055 9.513 18.477 1.00 98.56 300 PHE A N 1
ATOM 2405 C CA . PHE A 1 300 ? -15.772 10.656 19.048 1.00 98.56 300 PHE A CA 1
ATOM 2406 C C . PHE A 1 300 ? -15.062 11.194 20.276 1.00 98.56 300 PHE A C 1
ATOM 2408 O O . PHE A 1 300 ? -14.657 10.420 21.146 1.00 98.56 300 PHE A O 1
ATOM 2415 N N . ARG A 1 301 ? -15.010 12.517 20.417 1.00 98.00 301 ARG A N 1
ATOM 2416 C CA . ARG A 1 301 ? -14.611 13.146 21.667 1.00 98.00 301 ARG A CA 1
ATOM 2417 C C . ARG A 1 301 ? -15.649 12.803 22.712 1.00 98.00 301 ARG A C 1
ATOM 2419 O O . ARG A 1 301 ? -16.809 13.178 22.584 1.00 98.00 301 ARG A O 1
ATOM 2426 N N . ALA A 1 302 ? -15.224 12.097 23.744 1.00 97.88 302 ALA A N 1
ATOM 2427 C CA . ALA A 1 302 ? -16.032 11.833 24.920 1.00 97.88 302 ALA A CA 1
ATOM 2428 C C . ALA A 1 302 ? -16.024 13.028 25.856 1.00 97.88 302 ALA A C 1
ATOM 2430 O O . ALA A 1 302 ? -17.065 13.449 26.361 1.00 97.88 302 ALA A O 1
ATOM 2431 N N . SER A 1 303 ? -14.839 13.580 26.089 1.00 95.00 303 SER A N 1
ATOM 2432 C CA . SER A 1 303 ? -14.681 14.684 27.016 1.00 95.00 303 SER A CA 1
ATOM 2433 C C . SER A 1 303 ? -13.347 15.393 26.863 1.00 95.00 303 SER A C 1
ATOM 2435 O O . SER A 1 303 ? -12.409 14.924 26.221 1.00 95.00 303 SER A O 1
ATOM 2437 N N . ILE A 1 304 ? -13.288 16.537 27.519 1.00 91.12 304 ILE A N 1
ATOM 2438 C CA . ILE A 1 304 ? -12.086 17.278 27.863 1.00 91.12 304 ILE A CA 1
ATOM 2439 C C . ILE A 1 304 ? -12.192 17.603 29.353 1.00 91.12 304 ILE A C 1
ATOM 2441 O O . ILE A 1 304 ? -13.304 17.728 29.870 1.00 91.12 304 ILE A O 1
ATOM 2445 N N . ALA A 1 305 ? -11.067 17.698 30.056 1.00 73.50 305 ALA A N 1
ATOM 2446 C CA . ALA A 1 305 ? -11.033 18.046 31.475 1.00 73.50 305 ALA A CA 1
ATOM 2447 C C . ALA A 1 305 ? -12.058 19.132 31.882 1.00 73.50 305 ALA A C 1
ATOM 2449 O O . ALA A 1 305 ? -12.157 20.187 31.248 1.00 73.50 305 ALA A O 1
ATOM 2450 N N . ASP A 1 306 ? -12.825 18.874 32.948 1.00 63.81 306 ASP A N 1
ATOM 2451 C CA . ASP A 1 306 ? -13.779 19.839 33.500 1.00 63.81 306 ASP A CA 1
ATOM 2452 C C . ASP A 1 306 ? -13.061 20.897 34.359 1.00 63.81 306 ASP A C 1
ATOM 2454 O O . ASP A 1 306 ? -12.402 20.578 35.347 1.00 63.81 306 ASP A O 1
ATOM 2458 N N . ALA A 1 307 ? -13.209 22.172 33.993 1.00 53.09 307 ALA A N 1
ATOM 2459 C CA . ALA A 1 307 ? -12.653 23.320 34.709 1.00 53.09 307 ALA A CA 1
ATOM 2460 C C . ALA A 1 307 ? -13.676 24.022 35.631 1.00 53.09 307 ALA A C 1
ATOM 2462 O O . ALA A 1 307 ? -13.524 25.200 35.970 1.00 53.09 307 ALA A O 1
ATOM 2463 N N . SER A 1 308 ? -14.714 23.314 36.084 1.00 49.12 308 SER A N 1
ATOM 2464 C CA . SER A 1 308 ? -15.777 23.835 36.956 1.00 49.12 308 SER A CA 1
ATOM 2465 C C . SER A 1 308 ? -15.375 24.195 38.402 1.00 49.12 308 SER A C 1
ATOM 2467 O O . SER A 1 308 ? -16.244 24.324 39.261 1.00 49.12 308 SER A O 1
ATOM 2469 N N . ALA A 1 309 ? -14.098 24.481 38.686 1.00 46.03 309 ALA A N 1
ATOM 2470 C CA . ALA A 1 309 ? -13.703 25.081 39.964 1.00 46.03 309 ALA A CA 1
ATOM 2471 C C . ALA A 1 309 ? -13.731 26.620 39.959 1.00 46.03 309 ALA A C 1
ATOM 2473 O O . ALA A 1 309 ? -14.079 27.201 40.980 1.00 46.03 309 ALA A O 1
ATOM 2474 N N . THR A 1 310 ? -13.459 27.305 38.844 1.00 41.41 310 THR A N 1
ATOM 2475 C CA . THR A 1 310 ? -13.580 28.775 38.763 1.00 41.41 310 THR A CA 1
ATOM 2476 C C . THR A 1 310 ? -13.632 29.239 37.298 1.00 41.41 310 THR A C 1
ATOM 2478 O O . THR A 1 310 ? -12.616 29.469 36.653 1.00 41.41 310 THR A O 1
ATOM 2481 N N . THR A 1 311 ? -14.847 29.431 36.770 1.00 45.69 311 THR A N 1
ATOM 2482 C CA . THR A 1 311 ? -15.161 30.068 35.466 1.00 45.69 311 THR A CA 1
ATOM 2483 C C . THR A 1 311 ? -14.680 29.355 34.188 1.00 45.69 311 THR A C 1
ATOM 2485 O O . THR A 1 311 ? -13.796 29.841 33.492 1.00 45.69 311 THR A O 1
ATOM 2488 N N . ALA A 1 312 ? -15.341 28.261 33.788 1.00 43.19 312 ALA A N 1
ATOM 2489 C CA . ALA A 1 312 ? -15.144 27.661 32.459 1.00 43.19 312 ALA A CA 1
ATOM 2490 C C . ALA A 1 312 ? -16.377 26.908 31.913 1.00 43.19 312 ALA A C 1
ATOM 2492 O O . ALA A 1 312 ? -16.270 25.785 31.436 1.00 43.19 312 ALA A O 1
ATOM 2493 N N . ALA A 1 313 ? -17.558 27.533 31.891 1.00 47.12 313 ALA A N 1
ATOM 2494 C CA . ALA A 1 313 ? -18.781 26.926 31.335 1.00 47.12 313 ALA A CA 1
ATOM 2495 C C . ALA A 1 313 ? -18.793 26.766 29.792 1.00 47.12 313 ALA A C 1
ATOM 2497 O O . ALA A 1 313 ? -19.844 26.522 29.209 1.00 47.12 313 ALA A O 1
ATOM 2498 N N . ARG A 1 314 ? -17.660 26.963 29.097 1.00 52.66 314 ARG A N 1
ATOM 2499 C CA . ARG A 1 314 ? -17.620 27.020 27.622 1.00 52.66 314 ARG A CA 1
ATOM 2500 C C . ARG A 1 314 ? -16.758 25.944 26.955 1.00 52.66 314 ARG A C 1
ATOM 2502 O O . ARG A 1 314 ? -16.878 25.785 25.746 1.00 52.66 314 ARG A O 1
ATOM 2509 N N . TYR A 1 315 ? -15.891 25.239 27.693 1.00 53.78 315 TYR A N 1
ATOM 2510 C CA . TYR A 1 315 ? -14.831 24.419 27.082 1.00 53.78 315 TYR A CA 1
ATOM 2511 C C . TYR A 1 315 ? -14.372 23.172 27.868 1.00 53.78 315 TYR A C 1
ATOM 2513 O O . TYR A 1 315 ? -13.388 22.569 27.453 1.00 53.78 315 TYR A O 1
ATOM 2521 N N . GLY A 1 316 ? -15.022 22.814 28.979 1.00 68.38 316 GLY A N 1
ATOM 2522 C CA . GLY A 1 316 ? -14.667 21.664 29.824 1.00 68.38 316 GLY A CA 1
ATOM 2523 C C . GLY A 1 316 ? -15.854 20.718 30.016 1.00 68.38 316 GLY A C 1
ATOM 2524 O O . GLY A 1 316 ? -16.996 21.177 29.964 1.00 68.38 316 GLY A O 1
ATOM 2525 N N . GLY A 1 317 ? -15.597 19.427 30.243 1.00 85.12 317 GLY A N 1
ATOM 2526 C CA . GLY A 1 317 ? -16.617 18.423 30.560 1.00 85.12 317 GLY A CA 1
ATOM 2527 C C . GLY A 1 317 ? -16.884 17.400 29.452 1.00 85.12 317 GLY A C 1
ATOM 2528 O O . GLY A 1 317 ? -16.070 17.185 28.551 1.00 85.12 317 GLY A O 1
ATOM 2529 N N . ILE A 1 318 ? -18.034 16.728 29.553 1.00 92.31 318 ILE A N 1
ATOM 2530 C CA . ILE A 1 318 ? -18.521 15.778 28.543 1.00 92.31 318 ILE A CA 1
ATOM 2531 C C . ILE A 1 318 ? -18.860 16.554 27.266 1.00 92.31 318 ILE A C 1
ATOM 2533 O O . ILE A 1 318 ? -19.540 17.580 27.325 1.00 92.31 318 ILE A O 1
ATOM 2537 N N . ASP A 1 319 ? -18.387 16.067 26.121 1.00 94.00 319 ASP A N 1
ATOM 2538 C CA . ASP A 1 319 ? -18.668 16.678 24.825 1.00 94.00 319 ASP A CA 1
ATOM 2539 C C . ASP A 1 319 ? -20.180 16.665 24.548 1.00 94.00 319 ASP A C 1
ATOM 2541 O O . ASP A 1 319 ? -20.857 15.647 24.719 1.00 94.00 319 ASP A O 1
ATOM 2545 N N . THR A 1 320 ? -20.735 17.809 24.137 1.00 93.50 320 THR A N 1
ATOM 2546 C CA . THR A 1 320 ? -22.196 17.993 24.115 1.00 93.50 320 THR A CA 1
ATOM 2547 C C . THR A 1 320 ? -22.914 17.135 23.078 1.00 93.50 320 THR A C 1
ATOM 2549 O O . THR A 1 320 ? -24.134 17.027 23.149 1.00 93.50 320 THR A O 1
ATOM 2552 N N . LYS A 1 321 ? -22.194 16.545 22.114 1.00 95.44 321 LYS A N 1
ATOM 2553 C CA . LYS A 1 321 ? -22.761 15.611 21.129 1.00 95.44 321 LYS A CA 1
ATOM 2554 C C . LYS A 1 321 ? -22.422 14.152 21.422 1.00 95.44 321 LYS A C 1
ATOM 2556 O O . LYS A 1 321 ? -22.887 13.272 20.703 1.00 95.44 321 LYS A O 1
ATOM 2561 N N . PHE A 1 322 ? -21.629 13.864 22.456 1.00 97.38 322 PHE A N 1
ATOM 2562 C CA . PHE A 1 322 ? -21.125 12.513 22.700 1.00 97.38 322 PHE A CA 1
ATOM 2563 C C . PHE A 1 322 ? -22.238 11.483 22.897 1.00 97.38 322 PHE A C 1
ATOM 2565 O O . PHE A 1 322 ? -22.198 10.417 22.288 1.00 97.38 322 PHE A O 1
ATOM 2572 N N . VAL A 1 323 ? -23.244 11.801 23.717 1.00 97.50 323 VAL A N 1
ATOM 2573 C CA . VAL A 1 323 ? -24.346 10.872 24.016 1.00 97.50 323 VAL A CA 1
ATOM 2574 C C . VAL A 1 323 ? -25.160 10.555 22.760 1.00 97.50 323 VAL A C 1
ATOM 2576 O O . VAL A 1 323 ? -25.441 9.384 22.500 1.00 97.50 323 VAL A O 1
ATOM 2579 N N . ASP A 1 324 ? -25.480 11.567 21.954 1.00 98.19 324 ASP A N 1
ATOM 2580 C CA . ASP A 1 324 ? -26.252 11.401 20.719 1.00 98.19 324 ASP A CA 1
ATOM 2581 C C . ASP A 1 324 ? -25.459 10.603 19.674 1.00 98.19 324 ASP A C 1
ATOM 2583 O O . ASP A 1 324 ? -25.956 9.605 19.141 1.00 98.19 324 ASP A O 1
ATOM 2587 N N . ASN A 1 325 ? -24.189 10.966 19.456 1.00 98.44 325 ASN A N 1
ATOM 2588 C CA . ASN A 1 325 ? -23.286 10.248 18.556 1.00 98.44 325 ASN A CA 1
ATOM 2589 C C . ASN A 1 325 ? -23.107 8.786 18.968 1.00 98.44 325 ASN A C 1
ATOM 2591 O O . ASN A 1 325 ? -23.231 7.888 18.139 1.00 98.44 325 ASN A O 1
ATOM 2595 N N . MET A 1 326 ? -22.856 8.524 20.251 1.00 98.31 326 MET A N 1
ATOM 2596 C CA . MET A 1 326 ? -22.655 7.167 20.750 1.00 98.31 326 MET A CA 1
ATOM 2597 C C . MET A 1 326 ? -23.935 6.332 20.652 1.00 98.31 326 MET A C 1
ATOM 2599 O O . MET A 1 326 ? -23.886 5.155 20.295 1.00 98.31 326 MET A O 1
ATOM 2603 N N . THR A 1 327 ? -25.093 6.937 20.926 1.00 98.00 327 THR A N 1
ATOM 2604 C CA . THR A 1 327 ? -26.391 6.266 20.796 1.00 98.00 327 THR A CA 1
ATOM 2605 C C . THR A 1 327 ? -26.636 5.831 19.355 1.00 98.00 327 THR A C 1
ATOM 2607 O O . THR A 1 327 ? -26.967 4.666 19.120 1.00 98.00 327 THR A O 1
ATOM 2610 N N . ARG A 1 328 ? -26.419 6.722 18.378 1.00 98.31 328 ARG A N 1
ATOM 2611 C CA . ARG A 1 328 ? -26.592 6.379 16.961 1.00 98.31 328 ARG A CA 1
ATOM 2612 C C . ARG A 1 328 ? -25.518 5.409 16.469 1.00 98.31 328 ARG A C 1
ATOM 2614 O O . ARG A 1 328 ? -25.849 4.445 15.785 1.00 98.31 328 ARG A O 1
ATOM 2621 N N . ALA A 1 329 ? -24.263 5.572 16.876 1.00 98.19 329 ALA A N 1
ATOM 2622 C CA . ALA A 1 329 ? -23.190 4.654 16.502 1.00 98.19 329 ALA A CA 1
ATOM 2623 C C . ALA A 1 329 ? -23.432 3.223 17.014 1.00 98.19 329 ALA A C 1
ATOM 2625 O O . ALA A 1 329 ? -23.202 2.272 16.273 1.00 98.19 329 ALA A O 1
ATOM 2626 N N . LYS A 1 330 ? -23.984 3.040 18.224 1.00 97.94 330 LYS A N 1
ATOM 2627 C CA . LYS A 1 330 ? -24.395 1.713 18.730 1.00 97.94 330 LYS A CA 1
ATOM 2628 C C . LYS A 1 330 ? -25.489 1.067 17.874 1.00 97.94 330 LYS A C 1
ATOM 2630 O O . LYS A 1 330 ? -25.474 -0.146 17.684 1.00 97.94 330 LYS A O 1
ATOM 2635 N N . GLN A 1 331 ? -26.418 1.855 17.330 1.00 98.12 331 GLN A N 1
ATOM 2636 C CA . GLN A 1 331 ? -27.407 1.343 16.373 1.00 98.12 331 GLN A CA 1
ATOM 2637 C C . GLN A 1 331 ? -26.731 0.918 15.066 1.00 98.12 331 GLN A C 1
ATOM 2639 O O . GLN A 1 331 ? -26.991 -0.175 14.581 1.00 98.12 331 GLN A O 1
ATOM 2644 N N . LEU A 1 332 ? -25.805 1.726 14.543 1.00 98.19 332 LEU A N 1
ATOM 2645 C CA . LEU A 1 332 ? -25.045 1.392 13.334 1.00 98.19 332 LEU A CA 1
ATOM 2646 C C . LEU A 1 332 ? -24.147 0.155 13.522 1.00 98.19 332 LEU A C 1
ATOM 2648 O O . LEU A 1 332 ? -23.942 -0.596 12.569 1.00 98.19 332 LEU A O 1
ATOM 2652 N N . VAL A 1 333 ? -23.652 -0.097 14.739 1.00 97.38 333 VAL A N 1
ATOM 2653 C CA . VAL A 1 333 ? -22.992 -1.362 15.107 1.00 97.38 333 VAL A CA 1
ATOM 2654 C C . VAL A 1 333 ? -23.971 -2.533 15.025 1.00 97.38 333 VAL A C 1
ATOM 2656 O O . VAL A 1 333 ? -23.666 -3.535 14.382 1.00 97.38 333 VAL A O 1
ATOM 2659 N N . ALA A 1 334 ? -25.168 -2.404 15.606 1.00 96.12 334 ALA A N 1
ATOM 2660 C CA . ALA A 1 334 ? -26.201 -3.442 15.539 1.00 96.12 334 ALA A CA 1
ATOM 2661 C C . ALA A 1 334 ? -26.699 -3.702 14.101 1.00 96.12 334 ALA A C 1
ATOM 2663 O O . ALA A 1 334 ? -27.040 -4.830 13.758 1.00 96.12 334 ALA A O 1
ATOM 2664 N N . GLU A 1 335 ? -26.696 -2.675 13.247 1.00 96.50 335 GLU A N 1
ATOM 2665 C CA . GLU A 1 335 ? -26.968 -2.768 11.804 1.00 96.50 335 GLU A CA 1
ATOM 2666 C C . GLU A 1 335 ? -25.785 -3.360 11.007 1.00 96.50 335 GLU A C 1
ATOM 2668 O O . GLU A 1 335 ? -25.893 -3.573 9.801 1.00 96.50 335 GLU A O 1
ATOM 2673 N N . GLY A 1 336 ? -24.638 -3.606 11.649 1.00 93.50 336 GLY A N 1
ATOM 2674 C CA . GLY A 1 336 ? -23.439 -4.162 11.027 1.00 93.50 336 GLY A CA 1
ATOM 2675 C C . GLY A 1 336 ? -22.619 -3.175 10.189 1.00 93.50 336 GLY A C 1
ATOM 2676 O O . GLY A 1 336 ? -21.637 -3.610 9.580 1.00 93.50 336 GLY A O 1
ATOM 2677 N N . LYS A 1 337 ? -22.974 -1.883 10.174 1.00 95.44 337 LYS A N 1
ATOM 2678 C CA . LYS A 1 337 ? -22.297 -0.817 9.410 1.00 95.44 337 LYS A CA 1
ATOM 2679 C C . LYS A 1 337 ? -21.011 -0.332 10.080 1.00 95.44 337 LYS A C 1
ATOM 2681 O O . LYS A 1 337 ? -20.026 -0.079 9.399 1.00 95.44 337 LYS A O 1
ATOM 2686 N N . ILE A 1 338 ? -21.005 -0.253 11.411 1.00 97.75 338 ILE A N 1
ATOM 2687 C CA . ILE A 1 338 ? -19.817 0.078 12.211 1.00 97.75 338 ILE A CA 1
ATOM 2688 C C . ILE A 1 338 ? -19.328 -1.184 12.923 1.00 97.75 338 ILE A C 1
ATOM 2690 O O . ILE A 1 338 ? -20.119 -1.980 13.420 1.00 97.75 338 ILE A O 1
ATOM 2694 N N . LYS A 1 339 ? -18.012 -1.379 12.969 1.00 97.38 339 LYS A N 1
ATOM 2695 C CA . LYS A 1 339 ? -17.337 -2.511 13.619 1.00 97.38 339 LYS A CA 1
ATOM 2696 C C . LYS A 1 339 ? -16.588 -2.113 14.891 1.00 97.38 339 LYS A C 1
ATOM 2698 O O . LYS A 1 339 ? -16.371 -2.960 15.754 1.00 97.38 339 LYS A O 1
ATOM 2703 N N . LYS A 1 340 ? -16.185 -0.844 15.026 1.00 98.06 340 LYS A N 1
ATOM 2704 C CA . LYS A 1 340 ? -15.526 -0.326 16.236 1.00 98.06 340 LYS A CA 1
ATOM 2705 C C . LYS A 1 340 ? -15.815 1.159 16.445 1.00 98.06 340 LYS A C 1
ATOM 2707 O O . LYS A 1 340 ? -15.895 1.917 15.481 1.00 98.06 340 LYS A O 1
ATOM 2712 N N . ILE A 1 341 ? -15.924 1.572 17.705 1.00 98.50 341 ILE A N 1
ATOM 2713 C CA . ILE A 1 341 ? -16.093 2.975 18.102 1.00 98.50 341 ILE A CA 1
ATOM 2714 C C . ILE A 1 341 ? -14.959 3.347 19.055 1.00 98.50 341 ILE A C 1
ATOM 2716 O O . ILE A 1 341 ? -14.731 2.639 20.030 1.00 98.50 341 ILE A O 1
ATOM 2720 N N . ILE A 1 342 ? -14.272 4.460 18.818 1.00 98.75 342 ILE A N 1
ATOM 2721 C CA . ILE A 1 342 ? -13.234 4.999 19.703 1.00 98.75 342 ILE A CA 1
ATOM 2722 C C . ILE A 1 342 ? -13.807 6.218 20.435 1.00 98.75 342 ILE A C 1
ATOM 2724 O O . ILE A 1 342 ? -14.311 7.146 19.815 1.00 98.75 342 ILE A O 1
ATOM 2728 N N . ALA A 1 343 ? -13.740 6.228 21.761 1.00 98.75 343 ALA A N 1
ATOM 2729 C CA . ALA A 1 343 ? -14.064 7.389 22.583 1.00 98.75 343 ALA A CA 1
ATOM 2730 C C . ALA A 1 343 ? -12.766 8.076 23.022 1.00 98.75 343 ALA A C 1
ATOM 2732 O O . ALA A 1 343 ? -11.988 7.484 23.773 1.00 98.75 343 ALA A O 1
ATOM 2733 N N . TYR A 1 344 ? -12.513 9.305 22.575 1.00 98.56 344 TYR A N 1
ATOM 2734 C CA . TYR A 1 344 ? -11.286 10.016 22.924 1.00 98.56 344 TYR A CA 1
ATOM 2735 C C . TYR A 1 344 ? -11.472 11.057 24.025 1.00 98.56 344 TYR A C 1
ATOM 2737 O O . TYR A 1 344 ? -12.522 11.689 24.145 1.00 98.56 344 TYR A O 1
ATOM 2745 N N . HIS A 1 345 ? -10.435 11.229 24.839 1.00 98.19 345 HIS A N 1
ATOM 2746 C CA . HIS A 1 345 ? -10.354 12.257 25.867 1.00 98.19 345 HIS A CA 1
ATOM 2747 C C . HIS A 1 345 ? -9.208 13.216 25.575 1.00 98.19 345 HIS A C 1
ATOM 2749 O O . HIS A 1 345 ? -8.075 12.767 25.421 1.00 98.19 345 HIS A O 1
ATOM 2755 N N . PHE A 1 346 ? -9.491 14.515 25.572 1.00 96.44 346 PHE A N 1
ATOM 2756 C CA . PHE A 1 346 ? -8.464 15.547 25.462 1.00 96.44 346 PHE A CA 1
ATOM 2757 C C . PHE A 1 346 ? -7.763 15.756 26.808 1.00 96.44 346 PHE A C 1
ATOM 2759 O O . PHE A 1 346 ? -8.399 16.194 27.774 1.00 96.44 346 PHE A O 1
ATOM 2766 N N . TRP A 1 347 ? -6.463 15.467 26.865 1.00 95.75 347 TRP A N 1
ATOM 2767 C CA . TRP A 1 347 ? -5.655 15.572 28.078 1.00 95.75 347 TRP A CA 1
ATOM 2768 C C . TRP A 1 347 ? -5.413 17.026 28.493 1.00 95.75 347 TRP A C 1
ATOM 2770 O O . TRP A 1 347 ? -4.964 17.841 27.694 1.00 95.75 347 TRP A O 1
ATOM 2780 N N . VAL A 1 348 ? -5.624 17.344 29.775 1.00 93.19 348 VAL A N 1
ATOM 2781 C CA . VAL A 1 348 ? -5.218 18.627 30.374 1.00 93.19 348 VAL A CA 1
ATOM 2782 C C . VAL A 1 348 ? -4.560 18.390 31.741 1.00 93.19 348 VAL A C 1
ATOM 2784 O O . VAL A 1 348 ? -5.216 17.881 32.653 1.00 93.19 348 VAL A O 1
ATOM 2787 N N . PRO A 1 349 ? -3.287 18.769 31.955 1.00 90.88 349 PRO A N 1
ATOM 2788 C CA . PRO A 1 349 ? -2.603 18.539 33.225 1.00 90.88 349 PRO A CA 1
ATOM 2789 C C . PRO A 1 349 ? -3.296 19.222 34.404 1.00 90.88 349 PRO A C 1
ATOM 2791 O O . PRO A 1 349 ? -3.791 20.339 34.288 1.00 90.88 349 PRO A O 1
ATOM 2794 N N . ASN A 1 350 ? -3.226 18.586 35.575 1.00 87.19 350 ASN A N 1
ATOM 2795 C CA . ASN A 1 350 ? -3.756 19.086 36.853 1.00 87.19 350 ASN A CA 1
ATOM 2796 C C . ASN A 1 350 ? -5.291 19.173 36.954 1.00 87.19 350 ASN A C 1
ATOM 2798 O O . ASN A 1 350 ? -5.801 19.746 37.915 1.00 87.19 350 ASN A O 1
ATOM 2802 N N . PHE A 1 351 ? -6.022 18.567 36.018 1.00 88.50 351 PHE A N 1
ATOM 2803 C CA . PHE A 1 351 ? -7.474 18.399 36.097 1.00 88.50 351 PHE A CA 1
ATOM 2804 C C . PHE A 1 351 ? -7.875 16.927 36.248 1.00 88.50 351 PHE A C 1
ATOM 2806 O O . PHE A 1 351 ? -7.074 16.011 36.028 1.00 88.50 351 PHE A O 1
ATOM 2813 N N . ASP A 1 352 ? -9.144 16.691 36.594 1.00 90.31 352 ASP A N 1
ATOM 2814 C CA . ASP A 1 352 ? -9.714 15.344 36.677 1.00 90.31 352 ASP A CA 1
ATOM 2815 C C . ASP A 1 352 ? -10.061 14.779 35.289 1.00 90.31 352 ASP A C 1
ATOM 2817 O O . ASP A 1 352 ? -11.219 14.704 34.870 1.00 90.31 352 ASP A O 1
ATOM 2821 N N . ASN A 1 353 ? -9.021 14.380 34.559 1.00 93.69 353 ASN A N 1
ATOM 2822 C CA . ASN A 1 353 ? -9.136 13.774 33.233 1.00 93.69 353 ASN A CA 1
ATOM 2823 C C . ASN A 1 353 ? -9.909 12.449 33.292 1.00 93.69 353 ASN A C 1
ATOM 2825 O O . ASN A 1 353 ? -10.872 12.224 32.558 1.00 93.69 353 ASN A O 1
ATOM 2829 N N . TRP A 1 354 ? -9.504 11.566 34.210 1.00 95.44 354 TRP A N 1
ATOM 2830 C CA . TRP A 1 354 ? -10.073 10.226 34.313 1.00 95.44 354 TRP A CA 1
ATOM 2831 C C . TRP A 1 354 ? -11.532 10.242 34.776 1.00 95.44 354 TRP A C 1
ATOM 2833 O O . TRP A 1 354 ? -12.358 9.556 34.178 1.00 95.44 354 TRP A O 1
ATOM 2843 N N . GLY A 1 355 ? -11.868 11.006 35.820 1.00 94.06 355 GLY A N 1
ATOM 2844 C CA . GLY A 1 355 ? -13.239 11.085 36.319 1.00 94.06 355 GLY A CA 1
ATOM 2845 C C . GLY A 1 355 ? -14.193 11.646 35.269 1.00 94.06 355 GLY A C 1
ATOM 2846 O O . GLY A 1 355 ? -15.257 11.068 35.047 1.00 94.06 355 GLY A O 1
ATOM 2847 N N . THR A 1 356 ? -13.773 12.683 34.536 1.00 93.56 356 THR A N 1
ATOM 2848 C CA . THR A 1 356 ? -14.574 13.263 33.446 1.00 93.56 356 THR A CA 1
ATOM 2849 C C . THR A 1 356 ? -14.771 12.272 32.294 1.00 93.56 356 THR A C 1
ATOM 2851 O O . THR A 1 356 ? -15.883 12.122 31.786 1.00 93.56 356 THR A O 1
ATOM 2854 N N . PHE A 1 357 ? -13.720 11.559 31.875 1.00 96.88 357 PHE A N 1
ATOM 2855 C CA . PHE A 1 357 ? -13.844 10.510 30.859 1.00 96.88 357 PHE A CA 1
ATOM 2856 C C . PHE A 1 357 ? -14.761 9.376 31.311 1.00 96.88 357 PHE A C 1
ATOM 2858 O O . PHE A 1 357 ? -15.678 8.999 30.584 1.00 96.88 357 PHE A O 1
ATOM 2865 N N . LYS A 1 358 ? -14.576 8.873 32.535 1.00 97.12 358 LYS A N 1
ATOM 2866 C CA . LYS A 1 358 ? -15.428 7.817 33.081 1.00 97.12 358 LYS A CA 1
ATOM 2867 C C . LYS A 1 358 ? -16.894 8.255 33.134 1.00 97.12 358 LYS A C 1
ATOM 2869 O O . LYS A 1 358 ? -17.753 7.472 32.748 1.00 97.12 358 LYS A O 1
ATOM 2874 N N . ALA A 1 359 ? -17.180 9.490 33.547 1.00 95.44 359 ALA A N 1
ATOM 2875 C CA . ALA A 1 359 ? -18.541 10.021 33.569 1.00 95.44 359 ALA A CA 1
ATOM 2876 C C . ALA A 1 359 ? -19.180 10.055 32.168 1.00 95.44 359 ALA A C 1
ATOM 2878 O O . ALA A 1 359 ? -20.354 9.715 32.031 1.00 95.44 359 ALA A O 1
ATOM 2879 N N . ALA A 1 360 ? -18.413 10.393 31.122 1.00 96.31 360 ALA A N 1
ATOM 2880 C CA . ALA A 1 360 ? -18.882 10.309 29.737 1.00 96.31 360 ALA A CA 1
ATOM 2881 C C . ALA A 1 360 ? -19.247 8.866 29.353 1.00 96.31 360 ALA A C 1
ATOM 2883 O O . ALA A 1 360 ? -20.329 8.621 28.822 1.00 96.31 360 ALA A O 1
ATOM 2884 N N . ILE A 1 361 ? -18.377 7.900 29.667 1.00 98.00 361 ILE A N 1
ATOM 2885 C CA . ILE A 1 361 ? -18.630 6.478 29.393 1.00 98.00 361 ILE A CA 1
ATOM 2886 C C . ILE A 1 361 ? -19.841 5.956 30.182 1.00 98.00 361 ILE A C 1
ATOM 2888 O O . ILE A 1 361 ? -20.680 5.243 29.632 1.00 98.00 361 ILE A O 1
ATOM 2892 N N . ASP A 1 362 ? -19.989 6.338 31.450 1.00 96.75 362 ASP A N 1
ATOM 2893 C CA . ASP A 1 362 ? -21.146 5.962 32.267 1.00 96.75 362 ASP A CA 1
ATOM 2894 C C . ASP A 1 362 ? -22.455 6.531 31.675 1.00 96.75 362 ASP A C 1
ATOM 2896 O O . ASP A 1 362 ? -23.469 5.830 31.642 1.00 96.75 362 ASP A O 1
ATOM 2900 N N . ALA A 1 363 ? -22.433 7.755 31.128 1.00 95.62 363 ALA A N 1
ATOM 2901 C CA . ALA A 1 363 ? -23.603 8.411 30.530 1.00 95.62 363 ALA A CA 1
ATOM 2902 C C . ALA A 1 363 ? -24.170 7.684 29.295 1.00 95.62 363 ALA A C 1
ATOM 2904 O O . ALA A 1 363 ? -25.343 7.859 28.967 1.00 95.62 363 ALA A O 1
ATOM 2905 N N . VAL A 1 364 ? -23.373 6.843 28.628 1.00 96.62 364 VAL A N 1
ATOM 2906 C CA . VAL A 1 364 ? -23.790 6.041 27.457 1.00 96.62 364 VAL A CA 1
ATOM 2907 C C . VAL A 1 364 ? -24.079 4.571 27.802 1.00 96.62 364 VAL A C 1
ATOM 2909 O O . VAL A 1 364 ? -24.248 3.726 26.911 1.00 96.62 364 VAL A O 1
ATOM 2912 N N . GLY A 1 365 ? -24.176 4.268 29.102 1.00 95.44 365 GLY A N 1
ATOM 2913 C CA . GLY A 1 365 ? -24.482 2.939 29.633 1.00 95.44 365 GLY A CA 1
ATOM 2914 C C . GLY A 1 365 ? -23.254 2.078 29.938 1.00 95.44 365 GLY A C 1
ATOM 2915 O O . GLY A 1 365 ? -23.398 0.866 30.077 1.00 95.44 365 GLY A O 1
ATOM 2916 N N . GLY A 1 366 ? -22.065 2.677 30.045 1.00 96.06 366 GLY A N 1
ATOM 2917 C CA . GLY A 1 366 ? -20.822 1.974 30.353 1.00 96.06 366 GLY A CA 1
ATOM 2918 C C . GLY A 1 366 ? -20.114 1.392 29.125 1.00 96.06 366 GLY A C 1
ATOM 2919 O O . GLY A 1 366 ? -20.412 1.724 27.977 1.00 96.06 366 GLY A O 1
ATOM 2920 N N . VAL A 1 367 ? -19.134 0.522 29.381 1.00 96.94 367 VAL A N 1
ATOM 2921 C CA . VAL A 1 367 ? -18.334 -0.128 28.334 1.00 96.94 367 VAL A CA 1
ATOM 2922 C C . VAL A 1 367 ? -19.135 -1.237 27.643 1.00 96.94 367 VAL A C 1
ATOM 2924 O O . VAL A 1 367 ? -19.761 -2.061 28.304 1.00 96.94 367 VAL A O 1
ATOM 2927 N N . PHE A 1 368 ? -19.053 -1.294 26.313 1.00 95.19 368 PHE A N 1
ATOM 2928 C CA . PHE A 1 368 ? -19.618 -2.350 25.462 1.00 95.19 368 PHE A CA 1
ATOM 2929 C C . PHE A 1 368 ? -18.532 -2.943 24.533 1.00 95.19 368 PHE A C 1
ATOM 2931 O O . PHE A 1 368 ? -17.466 -2.330 24.408 1.00 95.19 368 PHE A O 1
ATOM 2938 N N . PRO A 1 369 ? -18.733 -4.128 23.918 1.00 95.81 369 PRO A N 1
ATOM 2939 C CA . PRO A 1 369 ? -17.665 -4.893 23.251 1.00 95.81 369 PRO A CA 1
ATOM 2940 C C . PRO A 1 369 ? -16.876 -4.132 22.170 1.00 95.81 369 PRO A C 1
ATOM 2942 O O . PRO A 1 369 ? -15.649 -4.260 22.077 1.00 95.81 369 PRO A O 1
ATOM 2945 N N . GLU A 1 370 ? -17.559 -3.302 21.385 1.00 97.50 370 GLU A N 1
ATOM 2946 C CA . GLU A 1 370 ? -17.008 -2.556 20.249 1.00 97.50 370 GLU A CA 1
ATOM 2947 C C . GLU A 1 370 ? -16.376 -1.216 20.645 1.00 97.50 370 GLU A C 1
ATOM 2949 O O . GLU A 1 370 ? -15.760 -0.562 19.802 1.00 97.50 370 GLU A O 1
ATOM 2954 N N . LEU A 1 371 ? -16.489 -0.803 21.911 1.00 98.31 371 LEU A N 1
ATOM 2955 C CA . LEU A 1 371 ? -15.912 0.451 22.384 1.00 98.31 371 LEU A CA 1
ATOM 2956 C C . LEU A 1 371 ? -14.388 0.330 22.525 1.00 98.31 371 LEU A C 1
ATOM 2958 O O . LEU A 1 371 ? -13.843 -0.681 22.956 1.00 98.31 371 LEU A O 1
ATOM 2962 N N . ALA A 1 372 ? -13.670 1.382 22.200 1.00 98.31 372 ALA A N 1
ATOM 2963 C CA . ALA A 1 372 ? -12.265 1.561 22.505 1.00 98.31 372 ALA A CA 1
ATOM 2964 C C . ALA A 1 372 ? -12.065 2.977 23.039 1.00 98.31 372 ALA A C 1
ATOM 2966 O O . ALA A 1 372 ? -13.005 3.778 23.040 1.00 98.31 372 ALA A O 1
ATOM 2967 N N . PHE A 1 373 ? -10.863 3.303 23.498 1.00 98.62 373 PHE A N 1
ATOM 2968 C CA . PHE A 1 373 ? -10.582 4.647 23.969 1.00 98.62 373 PHE A CA 1
ATOM 2969 C C . PHE A 1 373 ? -9.209 5.154 23.561 1.00 98.62 373 PHE A C 1
ATOM 2971 O O . PHE A 1 373 ? -8.258 4.388 23.408 1.00 98.62 373 PHE A O 1
ATOM 2978 N N . MET A 1 374 ? -9.133 6.473 23.425 1.00 98.75 374 MET A N 1
ATOM 2979 C CA . MET A 1 374 ? -7.925 7.200 23.067 1.00 98.75 374 MET A CA 1
ATOM 2980 C C . MET A 1 374 ? -7.679 8.328 24.065 1.00 98.75 374 MET A C 1
ATOM 2982 O O . MET A 1 374 ? -8.616 9.013 24.470 1.00 98.75 374 MET A O 1
ATOM 2986 N N . VAL A 1 375 ? -6.423 8.548 24.442 1.00 98.25 375 VAL A N 1
ATOM 2987 C CA . VAL A 1 375 ? -6.015 9.806 25.082 1.00 98.25 375 VAL A CA 1
ATOM 2988 C C . VAL A 1 375 ? -5.366 10.682 24.025 1.00 98.25 375 VAL A C 1
ATOM 2990 O O . VAL A 1 375 ? -4.390 10.271 23.403 1.00 98.25 375 VAL A O 1
ATOM 2993 N N . ASP A 1 376 ? -5.930 11.860 23.817 1.00 98.06 376 ASP A N 1
ATOM 2994 C CA . ASP A 1 376 ? -5.404 12.898 22.944 1.00 98.06 376 ASP A CA 1
ATOM 2995 C C . ASP A 1 376 ? -4.449 13.788 23.751 1.00 98.06 376 ASP A C 1
ATOM 2997 O O . ASP A 1 376 ? -4.857 14.429 24.724 1.00 98.06 376 ASP A O 1
ATOM 3001 N N . VAL A 1 377 ? -3.157 13.726 23.410 1.00 97.31 377 VAL A N 1
ATOM 3002 C CA . VAL A 1 377 ? -2.067 14.410 24.113 1.00 97.31 377 VAL A CA 1
ATOM 3003 C C . VAL A 1 377 ? -1.378 15.384 23.166 1.00 97.31 377 VAL A C 1
ATOM 3005 O O . VAL A 1 377 ? -0.459 15.034 22.422 1.00 97.31 377 VAL A O 1
ATOM 3008 N N . GLU A 1 378 ? -1.792 16.639 23.263 1.00 94.56 378 GLU A N 1
ATOM 3009 C CA . GLU A 1 378 ? -1.268 17.756 22.483 1.00 94.56 378 GLU A CA 1
ATOM 3010 C C . GLU A 1 378 ? -1.114 19.018 23.344 1.00 94.56 378 GLU A C 1
ATOM 3012 O O . GLU A 1 378 ? -1.460 19.025 24.527 1.00 94.56 378 GLU A O 1
ATOM 3017 N N . ASP A 1 379 ? -0.550 20.096 22.786 1.00 91.50 379 ASP A N 1
ATOM 3018 C CA . ASP A 1 379 ? -0.331 21.321 23.566 1.00 91.50 379 ASP A CA 1
ATOM 3019 C C . ASP A 1 379 ? -1.598 22.143 23.831 1.00 91.50 379 ASP A C 1
ATOM 3021 O O . ASP A 1 379 ? -1.589 23.048 24.672 1.00 91.50 379 ASP A O 1
ATOM 3025 N N . GLY A 1 380 ? -2.682 21.848 23.108 1.00 86.69 380 GLY A N 1
ATOM 3026 C CA . GLY A 1 380 ? -3.932 22.595 23.167 1.00 86.69 380 GLY A CA 1
ATOM 3027 C C . GLY A 1 380 ? -3.789 24.071 22.791 1.00 86.69 380 GLY A C 1
ATOM 3028 O O . GLY A 1 380 ? -4.601 24.906 23.216 1.00 86.69 380 GLY A O 1
ATOM 3029 N N . GLY A 1 381 ? -2.742 24.405 22.030 1.00 86.12 381 GLY A N 1
ATOM 3030 C CA . GLY A 1 381 ? -2.405 25.749 21.592 1.00 86.12 381 GLY A CA 1
ATOM 3031 C C . GLY A 1 381 ? -2.251 26.760 22.738 1.00 86.12 381 GLY A C 1
ATOM 3032 O O . GLY A 1 381 ? -2.055 26.398 23.898 1.00 86.12 381 GLY A O 1
ATOM 3033 N N . PRO A 1 382 ? -2.402 28.067 22.449 1.00 81.56 382 PRO A N 1
ATOM 3034 C CA . PRO A 1 382 ? -2.293 29.127 23.458 1.00 81.56 382 PRO A CA 1
ATOM 3035 C C . PRO A 1 382 ? -3.331 29.047 24.585 1.00 81.56 382 PRO A C 1
ATOM 3037 O O . PRO A 1 382 ? -3.243 29.795 25.555 1.00 81.56 382 PRO A O 1
ATOM 3040 N N . LYS A 1 383 ? -4.366 28.216 24.421 1.00 81.00 383 LYS A N 1
ATOM 3041 C CA . LYS A 1 383 ? -5.474 28.102 25.365 1.00 81.00 383 LYS A CA 1
ATOM 3042 C C . LYS A 1 383 ? -5.095 27.256 26.575 1.00 81.00 383 LYS A C 1
ATOM 3044 O O . LYS A 1 383 ? -5.401 27.660 27.693 1.00 81.00 383 LYS A O 1
ATOM 3049 N N . TRP A 1 384 ? -4.496 26.092 26.339 1.00 84.31 384 TRP A N 1
ATOM 3050 C CA . TRP A 1 384 ? -4.109 25.169 27.405 1.00 84.31 384 TRP A CA 1
ATOM 3051 C C . TRP A 1 384 ? -2.610 25.216 27.702 1.00 84.31 384 TRP A C 1
ATOM 3053 O O . TRP A 1 384 ? -2.237 24.961 28.843 1.00 84.31 384 TRP A O 1
ATOM 3063 N N . ASP A 1 385 ? -1.788 25.586 26.711 1.00 87.31 385 ASP A N 1
ATOM 3064 C CA . ASP A 1 385 ? -0.329 25.728 26.809 1.00 87.31 385 ASP A CA 1
ATOM 3065 C C . ASP A 1 385 ? 0.321 24.561 27.568 1.00 87.31 385 ASP A C 1
ATOM 3067 O O . ASP A 1 385 ? 1.085 24.737 28.518 1.00 87.31 385 ASP A O 1
ATOM 3071 N N . ILE A 1 386 ? -0.043 23.340 27.174 1.00 92.94 386 ILE A N 1
ATOM 3072 C CA . ILE A 1 386 ? 0.428 22.118 27.823 1.00 92.94 386 ILE A CA 1
ATOM 3073 C C . ILE A 1 386 ? 1.886 21.905 27.414 1.00 92.94 386 ILE A C 1
ATOM 3075 O O . ILE A 1 386 ? 2.219 21.897 26.227 1.00 92.94 386 ILE A O 1
ATOM 3079 N N . ARG A 1 387 ? 2.765 21.761 28.411 1.00 93.94 387 ARG A N 1
ATOM 3080 C CA . ARG A 1 387 ? 4.222 21.632 28.250 1.00 93.94 387 ARG A CA 1
ATOM 3081 C C . ARG A 1 387 ? 4.796 20.616 29.229 1.00 93.94 387 ARG A C 1
ATOM 3083 O O . ARG A 1 387 ? 4.219 20.372 30.290 1.00 93.94 387 ARG A O 1
ATOM 3090 N N . GLY A 1 388 ? 5.984 20.111 28.914 1.00 95.56 388 GLY A N 1
ATOM 3091 C CA . GLY A 1 388 ? 6.730 19.184 29.756 1.00 95.56 388 GLY A CA 1
ATOM 3092 C C . GLY A 1 388 ? 6.132 17.780 29.803 1.00 95.56 388 GLY A C 1
ATOM 3093 O O . GLY A 1 388 ? 5.053 17.525 29.276 1.00 95.56 388 GLY A O 1
ATOM 3094 N N . ASP A 1 389 ? 6.845 16.875 30.472 1.00 97.12 389 ASP A N 1
ATOM 3095 C CA . ASP A 1 389 ? 6.529 15.445 30.490 1.00 97.12 389 ASP A CA 1
ATOM 3096 C C . ASP A 1 389 ? 5.183 15.144 31.179 1.00 97.12 389 ASP A C 1
ATOM 3098 O O . ASP A 1 389 ? 5.031 15.302 32.392 1.00 97.12 389 ASP A O 1
ATOM 3102 N N . GLN A 1 390 ? 4.216 14.669 30.390 1.00 97.38 390 GLN A N 1
ATOM 3103 C CA . GLN A 1 390 ? 2.866 14.284 30.816 1.00 97.38 390 GLN A CA 1
ATOM 3104 C C . GLN A 1 390 ? 2.723 12.781 31.086 1.00 97.38 390 GLN A C 1
ATOM 3106 O O . GLN A 1 390 ? 1.646 12.312 31.469 1.00 97.38 390 GLN A O 1
ATOM 3111 N N . SER A 1 391 ? 3.794 12.000 30.918 1.00 96.75 391 SER A N 1
ATOM 3112 C CA . SER A 1 391 ? 3.717 10.537 30.851 1.00 96.75 391 SER A CA 1
ATOM 3113 C C . SER A 1 391 ? 3.109 9.896 32.090 1.00 96.75 391 SER A C 1
ATOM 3115 O O . SER A 1 391 ? 2.382 8.916 31.967 1.00 96.75 391 SER A O 1
ATOM 3117 N N . SER A 1 392 ? 3.375 10.425 33.290 1.00 97.00 392 SER A N 1
ATOM 3118 C CA . SER A 1 392 ? 2.844 9.835 34.527 1.00 97.00 392 SER A CA 1
ATOM 3119 C C . SER A 1 392 ? 1.314 9.833 34.545 1.00 97.00 392 SER A C 1
ATOM 3121 O O . SER A 1 392 ? 0.706 8.807 34.842 1.00 97.00 392 SER A O 1
ATOM 3123 N N . GLY A 1 393 ? 0.694 10.969 34.216 1.00 96.44 393 GLY A N 1
ATOM 3124 C CA . GLY A 1 393 ? -0.759 11.110 34.234 1.00 96.44 393 GLY A CA 1
ATOM 3125 C C . GLY A 1 393 ? -1.427 10.368 33.076 1.00 96.44 393 GLY A C 1
ATOM 3126 O O . GLY A 1 393 ? -2.420 9.670 33.279 1.00 96.44 393 GLY A O 1
ATOM 3127 N N . VAL A 1 394 ? -0.832 10.439 31.883 1.00 97.75 394 VAL A N 1
ATOM 3128 C CA . VAL A 1 394 ? -1.321 9.717 30.700 1.00 97.75 394 VAL A CA 1
ATOM 3129 C C . VAL A 1 394 ? -1.257 8.202 30.923 1.00 97.75 394 VAL A C 1
ATOM 3131 O O . VAL A 1 394 ? -2.240 7.502 30.689 1.00 97.75 394 VAL A O 1
ATOM 3134 N N . ASN A 1 395 ? -0.154 7.674 31.462 1.00 98.06 395 ASN A N 1
ATOM 3135 C CA . ASN A 1 395 ? -0.021 6.241 31.749 1.00 98.06 395 ASN A CA 1
ATOM 3136 C C . ASN A 1 395 ? -0.997 5.765 32.834 1.00 98.06 395 ASN A C 1
ATOM 3138 O O . ASN A 1 395 ? -1.515 4.646 32.755 1.00 98.06 395 ASN A O 1
ATOM 3142 N N . GLU A 1 396 ? -1.282 6.604 33.832 1.00 97.56 396 GLU A N 1
ATOM 3143 C CA . GLU A 1 396 ? -2.316 6.318 34.825 1.00 97.56 396 GLU A CA 1
ATOM 3144 C C . GLU A 1 396 ? -3.709 6.261 34.179 1.00 97.56 396 GLU A C 1
ATOM 3146 O O . GLU A 1 396 ? -4.459 5.315 34.435 1.00 97.56 396 GLU A O 1
ATOM 3151 N N . PHE A 1 397 ? -4.041 7.214 33.300 1.00 97.81 397 PHE A N 1
ATOM 3152 C CA . PHE A 1 397 ? -5.298 7.216 32.547 1.00 97.81 397 PHE A CA 1
ATOM 3153 C C . PHE A 1 397 ? -5.453 5.932 31.726 1.00 97.81 397 PHE A C 1
ATOM 3155 O O . PHE A 1 397 ? -6.474 5.252 31.828 1.00 97.81 397 PHE A O 1
ATOM 3162 N N . ILE A 1 398 ? -4.424 5.559 30.959 1.00 98.25 398 ILE A N 1
ATOM 3163 C CA . ILE A 1 398 ? -4.405 4.327 30.161 1.00 98.25 398 ILE A CA 1
ATOM 3164 C C . ILE A 1 398 ? -4.642 3.101 31.046 1.00 98.25 398 ILE A C 1
ATOM 3166 O O . ILE A 1 398 ? -5.485 2.264 30.728 1.00 98.25 398 ILE A O 1
ATOM 3170 N N . THR A 1 399 ? -3.942 3.010 32.180 1.00 97.69 399 THR A N 1
ATOM 3171 C CA . THR A 1 399 ? -4.057 1.874 33.107 1.00 97.69 399 THR A CA 1
ATOM 3172 C C . THR A 1 399 ? -5.476 1.746 33.661 1.00 97.69 399 THR A C 1
ATOM 3174 O O . THR A 1 399 ? -6.043 0.650 33.680 1.00 97.69 399 THR A O 1
ATOM 3177 N N . LYS A 1 400 ? -6.083 2.863 34.082 1.00 97.88 400 LYS A N 1
ATOM 3178 C CA . LYS A 1 400 ? -7.465 2.880 34.578 1.00 97.88 400 LYS A CA 1
ATOM 3179 C C . LYS A 1 400 ? -8.469 2.536 33.475 1.00 97.88 400 LYS A C 1
ATOM 3181 O O . LYS A 1 400 ? -9.394 1.764 33.723 1.00 97.88 400 LYS A O 1
ATOM 3186 N N . GLY A 1 401 ? -8.249 3.033 32.258 1.00 97.19 401 GLY A N 1
ATOM 3187 C CA . GLY A 1 401 ? -9.046 2.718 31.071 1.00 97.19 401 GLY A CA 1
ATOM 3188 C C . GLY A 1 401 ? -9.042 1.232 30.744 1.00 97.19 401 GLY A C 1
ATOM 3189 O O . GLY A 1 401 ? -10.097 0.608 30.683 1.00 97.19 401 GLY A O 1
ATOM 3190 N N . GLN A 1 402 ? -7.859 0.629 30.635 1.00 96.44 402 GLN A N 1
ATOM 3191 C CA . GLN A 1 402 ? -7.707 -0.804 30.374 1.00 96.44 402 GLN A CA 1
ATOM 3192 C C . GLN A 1 402 ? -8.379 -1.669 31.452 1.00 96.44 402 GLN A C 1
ATOM 3194 O O . GLN A 1 402 ? -8.931 -2.723 31.132 1.00 96.44 402 GLN A O 1
ATOM 3199 N N . ALA A 1 403 ? -8.350 -1.229 32.716 1.00 96.50 403 ALA A N 1
ATOM 3200 C CA . ALA A 1 403 ? -9.034 -1.904 33.816 1.00 96.50 403 ALA A CA 1
ATOM 3201 C C . ALA A 1 403 ? -10.563 -1.781 33.715 1.00 96.50 403 ALA A C 1
ATOM 3203 O O . ALA A 1 403 ? -11.253 -2.790 33.834 1.00 96.50 403 ALA A O 1
ATOM 3204 N N . LEU A 1 404 ? -11.092 -0.580 33.447 1.00 96.56 404 LEU A N 1
ATOM 3205 C CA . LEU A 1 404 ? -12.531 -0.352 33.263 1.00 96.56 404 LEU A CA 1
ATOM 3206 C C . LEU A 1 404 ? -13.084 -1.143 32.070 1.00 96.56 404 LEU A C 1
ATOM 3208 O O . LEU A 1 404 ? -14.179 -1.690 32.147 1.00 96.56 404 LEU A O 1
ATOM 3212 N N . PHE A 1 405 ? -12.322 -1.215 30.978 1.00 96.06 405 PHE A N 1
ATOM 3213 C CA . PHE A 1 405 ? -12.726 -1.905 29.754 1.00 96.06 405 PHE A CA 1
ATOM 3214 C C . PHE A 1 405 ? -12.562 -3.428 29.839 1.00 96.06 405 PHE A C 1
ATOM 3216 O O . PHE A 1 405 ? -13.079 -4.152 28.988 1.00 96.06 405 PHE A O 1
ATOM 3223 N N . VAL A 1 406 ? -11.828 -3.919 30.848 1.00 95.69 406 VAL A N 1
ATOM 3224 C CA . VAL A 1 406 ? -11.409 -5.326 30.969 1.00 95.69 406 VAL A CA 1
ATOM 3225 C C . VAL A 1 406 ? -10.736 -5.801 29.669 1.00 95.69 406 VAL A C 1
ATOM 3227 O O . VAL A 1 406 ? -10.916 -6.921 29.204 1.00 95.69 406 VAL A O 1
ATOM 3230 N N . ASN A 1 407 ? -9.966 -4.906 29.045 1.00 94.56 407 ASN A N 1
ATOM 3231 C CA . ASN A 1 407 ? -9.320 -5.131 27.760 1.00 94.56 407 ASN A CA 1
ATOM 3232 C C . ASN A 1 407 ? -8.079 -4.237 27.642 1.00 94.56 407 ASN A C 1
ATOM 3234 O O . ASN A 1 407 ? -8.170 -3.025 27.441 1.00 94.56 407 ASN A O 1
ATOM 3238 N N . ARG A 1 408 ? -6.888 -4.842 27.728 1.00 93.56 408 ARG A N 1
ATOM 3239 C CA . ARG A 1 408 ? -5.619 -4.107 27.573 1.00 93.56 408 ARG A CA 1
ATOM 3240 C C . ARG A 1 408 ? -5.421 -3.552 26.160 1.00 93.56 408 ARG A C 1
ATOM 3242 O O . ARG A 1 408 ? -4.714 -2.564 25.992 1.00 93.56 408 ARG A O 1
ATOM 3249 N N . GLN A 1 409 ? -6.047 -4.161 25.159 1.00 96.00 409 GLN A N 1
ATOM 3250 C CA . GLN A 1 409 ? -5.938 -3.761 23.760 1.00 96.00 409 GLN A CA 1
ATOM 3251 C C . GLN A 1 409 ? -6.871 -2.595 23.393 1.00 96.00 409 GLN A C 1
ATOM 3253 O O . GLN A 1 409 ? -6.691 -2.004 22.333 1.00 96.00 409 GLN A O 1
ATOM 3258 N N . ALA A 1 410 ? -7.812 -2.202 24.257 1.00 96.69 410 ALA A N 1
ATOM 3259 C CA . ALA A 1 410 ? -8.775 -1.136 23.962 1.00 96.69 410 ALA A CA 1
ATOM 3260 C C . ALA A 1 410 ? -8.176 0.283 23.916 1.00 96.69 410 ALA A C 1
ATOM 3262 O O . ALA A 1 410 ? -8.897 1.220 23.592 1.00 96.69 410 ALA A O 1
ATOM 3263 N N . ALA A 1 411 ? -6.899 0.453 24.271 1.00 97.94 411 ALA A N 1
ATOM 3264 C CA . ALA A 1 411 ? -6.278 1.757 24.472 1.00 97.94 411 ALA A CA 1
ATOM 3265 C C . ALA A 1 411 ? -5.431 2.220 23.274 1.00 97.94 411 ALA A C 1
ATOM 3267 O O . ALA A 1 411 ? -4.618 1.455 22.734 1.00 97.94 411 ALA A O 1
ATOM 3268 N N . SER A 1 412 ? -5.537 3.508 22.952 1.00 98.62 412 SER A N 1
ATOM 3269 C CA . SER A 1 412 ? -4.610 4.243 22.090 1.00 98.62 412 SER A CA 1
ATOM 3270 C C . SER A 1 412 ? -4.206 5.598 22.684 1.00 98.62 412 SER A C 1
ATOM 3272 O O . SER A 1 412 ? -4.813 6.100 23.633 1.00 98.62 412 SER A O 1
ATOM 3274 N N . ILE A 1 413 ? -3.154 6.183 22.116 1.00 98.56 413 ILE A N 1
ATOM 3275 C CA . ILE A 1 413 ? -2.702 7.550 22.377 1.00 98.56 413 ILE A CA 1
ATOM 3276 C C . ILE A 1 413 ? -2.572 8.261 21.035 1.00 98.56 413 ILE A C 1
ATOM 3278 O O . ILE A 1 413 ? -1.945 7.721 20.121 1.00 98.56 413 ILE A O 1
ATOM 3282 N N . TYR A 1 414 ? -3.122 9.465 20.945 1.00 98.31 414 TYR A N 1
ATOM 3283 C CA . TYR A 1 414 ? -2.789 10.418 19.896 1.00 98.31 414 TYR A CA 1
ATOM 3284 C C . TYR A 1 414 ? -1.714 11.380 20.406 1.00 98.31 414 TYR A C 1
ATOM 3286 O O . TYR A 1 414 ? -1.819 11.886 21.524 1.00 98.31 414 TYR A O 1
ATOM 3294 N N . VAL A 1 415 ? -0.657 11.589 19.615 1.00 96.94 415 VAL A N 1
ATOM 3295 C CA . VAL A 1 415 ? 0.427 12.524 19.952 1.00 96.94 415 VAL A CA 1
ATOM 3296 C C . VAL A 1 415 ? 1.173 12.998 18.707 1.00 96.94 415 VAL A C 1
ATOM 3298 O O . VAL A 1 415 ? 1.568 12.203 17.852 1.00 96.94 415 VAL A O 1
ATOM 3301 N N . ASN A 1 416 ? 1.448 14.300 18.636 1.00 95.19 416 ASN A N 1
ATOM 3302 C CA . ASN A 1 416 ? 2.299 14.889 17.606 1.00 95.19 416 ASN A CA 1
ATOM 3303 C C . ASN A 1 416 ? 3.746 15.038 18.103 1.00 95.19 416 ASN A C 1
ATOM 3305 O O . ASN A 1 416 ? 4.108 16.053 18.689 1.00 95.19 416 ASN A O 1
ATOM 3309 N N . PHE A 1 417 ? 4.617 14.064 17.828 1.00 94.00 417 PHE A N 1
ATOM 3310 C CA . PHE A 1 417 ? 6.021 14.127 18.273 1.00 94.00 417 PHE A CA 1
ATOM 3311 C C . PHE A 1 417 ? 6.829 15.290 17.678 1.00 94.00 417 PHE A C 1
ATOM 3313 O O . PHE A 1 417 ? 7.863 15.655 18.235 1.00 94.00 417 PHE A O 1
ATOM 3320 N N . ASN A 1 418 ? 6.396 15.859 16.549 1.00 91.94 418 ASN A N 1
ATOM 3321 C CA . ASN A 1 418 ? 7.091 16.976 15.915 1.00 91.94 418 ASN A CA 1
ATOM 3322 C C . ASN A 1 418 ? 6.704 18.319 16.550 1.00 91.94 418 ASN A C 1
ATOM 3324 O O . ASN A 1 418 ? 7.572 19.150 16.808 1.00 91.94 418 ASN A O 1
ATOM 3328 N N . ALA A 1 419 ? 5.413 18.528 16.815 1.00 91.56 419 ALA A N 1
ATOM 3329 C CA . ALA A 1 419 ? 4.924 19.739 17.474 1.00 91.56 419 ALA A CA 1
ATOM 3330 C C . ALA A 1 419 ? 5.118 19.698 19.000 1.00 91.56 419 ALA A C 1
ATOM 3332 O O . ALA A 1 419 ? 5.331 20.734 19.626 1.00 91.56 419 ALA A O 1
ATOM 3333 N N . ASN A 1 420 ? 5.072 18.503 19.595 1.00 93.62 420 ASN A N 1
ATOM 3334 C CA . ASN A 1 420 ? 5.013 18.285 21.038 1.00 93.62 420 ASN A CA 1
ATOM 3335 C C . ASN A 1 420 ? 6.054 17.248 21.518 1.00 93.62 420 ASN A C 1
ATOM 3337 O O . ASN A 1 420 ? 5.693 16.248 22.147 1.00 93.62 420 ASN A O 1
ATOM 3341 N N . PRO A 1 421 ? 7.357 17.447 21.230 1.00 91.38 421 PRO A N 1
ATOM 3342 C CA . PRO A 1 421 ? 8.399 16.448 21.493 1.00 91.38 421 PRO A CA 1
ATOM 3343 C C . PRO A 1 421 ? 8.626 16.148 22.984 1.00 91.38 421 PRO A C 1
ATOM 3345 O O . PRO A 1 421 ? 9.247 15.140 23.318 1.00 91.38 421 PRO A O 1
ATOM 3348 N N . ASP A 1 422 ? 8.170 17.024 23.880 1.00 93.31 422 ASP A N 1
ATOM 3349 C CA . ASP A 1 422 ? 8.382 16.949 25.324 1.00 93.31 422 ASP A CA 1
ATOM 3350 C C . ASP A 1 422 ? 7.189 16.385 26.107 1.00 93.31 422 ASP A C 1
ATOM 3352 O O . ASP A 1 422 ? 7.369 16.020 27.269 1.00 93.31 422 ASP A O 1
ATOM 3356 N N . LEU A 1 423 ? 6.001 16.272 25.498 1.00 95.75 423 LEU A N 1
ATOM 3357 C CA . LEU A 1 423 ? 4.798 15.829 26.212 1.00 95.75 423 LEU A CA 1
ATOM 3358 C C . LEU A 1 423 ? 4.832 14.342 26.568 1.00 95.75 423 LEU A C 1
ATOM 3360 O O . LEU A 1 423 ? 4.382 13.963 27.647 1.00 95.75 423 LEU A O 1
ATOM 3364 N N . LEU A 1 424 ? 5.380 13.501 25.686 1.00 95.00 424 LEU A N 1
ATOM 3365 C CA . LEU A 1 424 ? 5.504 12.056 25.895 1.00 95.00 424 LEU A CA 1
ATOM 3366 C C . LEU A 1 424 ? 6.875 11.551 25.424 1.00 95.00 424 LEU A C 1
ATOM 3368 O O . LEU A 1 424 ? 7.021 11.110 24.279 1.00 95.00 424 LEU A O 1
ATOM 3372 N N . PRO A 1 425 ? 7.900 11.580 26.293 1.00 93.06 425 PRO A N 1
ATOM 3373 C CA . PRO A 1 425 ? 9.190 10.976 25.997 1.00 93.06 425 PRO A CA 1
ATOM 3374 C C . PRO A 1 425 ? 9.057 9.492 25.624 1.00 93.06 425 PRO A C 1
ATOM 3376 O O . PRO A 1 425 ? 8.385 8.721 26.307 1.00 93.06 425 PRO A O 1
ATOM 3379 N N . VAL A 1 426 ? 9.772 9.063 24.579 1.00 90.69 426 VAL A N 1
ATOM 3380 C CA . VAL A 1 426 ? 9.699 7.694 24.017 1.00 90.69 426 VAL A CA 1
ATOM 3381 C C . VAL A 1 426 ? 9.890 6.604 25.074 1.00 90.69 426 VAL A C 1
ATOM 3383 O O . VAL A 1 426 ? 9.194 5.592 25.062 1.00 90.69 426 VAL A O 1
ATOM 3386 N N . ALA A 1 427 ? 10.817 6.814 26.013 1.00 90.44 427 ALA A N 1
ATOM 3387 C CA . ALA A 1 427 ? 11.125 5.856 27.077 1.00 90.44 427 ALA A CA 1
ATOM 3388 C C . ALA A 1 427 ? 9.958 5.620 28.054 1.00 90.44 427 ALA A C 1
ATOM 3390 O O . ALA A 1 427 ? 9.948 4.610 28.758 1.00 90.44 427 ALA A O 1
ATOM 3391 N N . SER A 1 428 ? 8.995 6.540 28.090 1.00 92.12 428 SER A N 1
ATOM 3392 C CA . SER A 1 428 ? 7.843 6.524 28.986 1.00 92.12 428 SER A CA 1
ATOM 3393 C C . SER A 1 428 ? 6.560 6.043 28.305 1.00 92.12 428 SER A C 1
ATOM 3395 O O . SER A 1 428 ? 5.534 5.925 28.979 1.00 92.12 428 SER A O 1
ATOM 3397 N N . LEU A 1 429 ? 6.596 5.748 26.998 1.00 91.69 429 LEU A N 1
ATOM 3398 C CA . LEU A 1 429 ? 5.428 5.258 26.270 1.00 91.69 429 LEU A CA 1
ATOM 3399 C C . LEU A 1 429 ? 4.979 3.886 26.806 1.00 91.69 429 LEU A C 1
ATOM 3401 O O . LEU A 1 429 ? 5.805 2.981 26.991 1.00 91.69 429 LEU A O 1
ATOM 3405 N N . PRO A 1 430 ? 3.670 3.689 27.030 1.00 90.00 430 PRO A N 1
ATOM 3406 C CA . PRO A 1 430 ? 3.157 2.426 27.529 1.00 90.00 430 PRO A CA 1
ATOM 3407 C C . PRO A 1 430 ? 3.268 1.335 26.455 1.00 90.00 430 PRO A C 1
ATOM 3409 O O . PRO A 1 430 ? 2.863 1.502 25.305 1.00 90.00 430 PRO A O 1
ATOM 3412 N N . LYS A 1 431 ? 3.817 0.176 26.836 1.00 86.88 431 LYS A N 1
ATOM 3413 C CA . LYS A 1 431 ? 3.981 -0.963 25.920 1.00 86.88 431 LYS A CA 1
ATOM 3414 C C . LYS A 1 431 ? 2.624 -1.529 25.496 1.00 86.88 431 LYS A C 1
ATOM 3416 O O . LYS A 1 431 ? 1.752 -1.742 26.333 1.00 86.88 431 LYS A O 1
ATOM 3421 N N . GLY A 1 432 ? 2.489 -1.852 24.210 1.00 86.50 432 GLY A N 1
ATOM 3422 C CA . GLY A 1 432 ? 1.284 -2.480 23.653 1.00 86.50 432 GLY A CA 1
ATOM 3423 C C . GLY A 1 432 ? 0.095 -1.532 23.461 1.00 86.50 432 GLY A C 1
ATOM 3424 O O . GLY A 1 432 ? -0.986 -1.990 23.096 1.00 86.50 432 GLY A O 1
ATOM 3425 N N . VAL A 1 433 ? 0.284 -0.230 23.690 1.00 95.81 433 VAL A N 1
ATOM 3426 C CA . VAL A 1 433 ? -0.708 0.809 23.394 1.00 95.81 433 VAL A CA 1
ATOM 3427 C C . VAL A 1 433 ? -0.486 1.322 21.981 1.00 95.81 433 VAL A C 1
ATOM 3429 O O . VAL A 1 433 ? 0.648 1.493 21.536 1.00 95.81 433 VAL A O 1
ATOM 3432 N N . LYS A 1 434 ? -1.583 1.541 21.263 1.00 97.94 434 LYS A N 1
ATOM 3433 C CA . LYS A 1 434 ? -1.557 1.978 19.866 1.00 97.94 434 LYS A CA 1
ATOM 3434 C C . LYS A 1 434 ? -1.224 3.461 19.804 1.00 97.94 434 LYS A C 1
ATOM 3436 O O . LYS A 1 434 ? -1.872 4.248 20.487 1.00 97.94 434 LYS A O 1
ATOM 3441 N N . ILE A 1 435 ? -0.245 3.832 18.986 1.00 97.88 435 ILE A N 1
ATOM 3442 C CA . ILE A 1 435 ? 0.164 5.227 18.814 1.00 97.88 435 ILE A CA 1
ATOM 3443 C C . ILE A 1 435 ? -0.383 5.752 17.487 1.00 97.88 435 ILE A C 1
ATOM 3445 O O . ILE A 1 435 ? -0.091 5.195 16.427 1.00 97.88 435 ILE A O 1
ATOM 3449 N N . ILE A 1 436 ? -1.186 6.807 17.565 1.00 98.25 436 ILE A N 1
ATOM 3450 C CA . ILE A 1 436 ? -1.777 7.523 16.436 1.00 98.25 436 ILE A CA 1
ATOM 3451 C C . ILE A 1 436 ? -1.019 8.842 16.304 1.00 98.25 436 ILE A C 1
ATOM 3453 O O . ILE A 1 436 ? -0.884 9.576 17.282 1.00 98.25 436 ILE A O 1
ATOM 3457 N N . VAL A 1 437 ? -0.463 9.116 15.124 1.00 97.81 437 VAL A N 1
ATOM 3458 C CA . VAL A 1 437 ? 0.413 10.279 14.918 1.00 97.81 437 VAL A CA 1
ATOM 3459 C C . VAL A 1 437 ? -0.090 11.109 13.740 1.00 97.81 437 VAL A C 1
ATOM 3461 O O . VAL A 1 437 ? -0.290 10.554 12.654 1.00 97.81 437 VAL A O 1
ATOM 3464 N N . PRO A 1 438 ? -0.265 12.428 13.905 1.00 96.50 438 PRO A N 1
ATOM 3465 C CA . PRO A 1 438 ? -0.654 13.298 12.812 1.00 96.50 438 PRO A CA 1
ATOM 3466 C C . PRO A 1 438 ? 0.528 13.620 11.895 1.00 96.50 438 PRO A C 1
ATOM 3468 O O . PRO A 1 438 ? 1.661 13.848 12.332 1.00 96.50 438 PRO A O 1
ATOM 3471 N N . ARG A 1 439 ? 0.242 13.697 10.598 1.00 94.81 439 ARG A N 1
ATOM 3472 C CA . ARG A 1 439 ? 1.065 14.385 9.600 1.00 94.81 439 ARG A CA 1
ATOM 3473 C C . ARG A 1 439 ? 0.173 14.767 8.428 1.00 94.81 439 ARG A C 1
ATOM 3475 O O . ARG A 1 439 ? -0.101 13.933 7.570 1.00 94.81 439 ARG A O 1
ATOM 3482 N N . TYR A 1 440 ? -0.220 16.033 8.366 1.00 93.38 440 TYR A N 1
ATOM 3483 C CA . TYR A 1 440 ? -1.138 16.551 7.347 1.00 93.38 440 TYR A CA 1
ATOM 3484 C C . TYR A 1 440 ? -0.424 16.812 6.016 1.00 93.38 440 TYR A C 1
ATOM 3486 O O . TYR A 1 440 ? -0.210 17.945 5.594 1.00 93.38 440 TYR A O 1
ATOM 3494 N N . ALA A 1 441 ? 0.049 15.736 5.392 1.00 89.38 441 ALA A N 1
ATOM 3495 C CA . ALA A 1 441 ? 0.745 15.756 4.108 1.00 89.38 441 ALA A CA 1
ATOM 3496 C C . ALA A 1 441 ? 0.154 14.723 3.135 1.00 89.38 441 ALA A C 1
ATOM 3498 O O . ALA A 1 441 ? 0.829 14.297 2.199 1.00 89.38 441 ALA A O 1
ATOM 3499 N N . GLY A 1 442 ? -1.095 14.310 3.362 1.00 88.81 442 GLY A N 1
ATOM 3500 C CA . GLY A 1 442 ? -1.758 13.265 2.592 1.00 88.81 442 GLY A CA 1
ATOM 3501 C C . GLY A 1 442 ? -1.394 11.846 3.049 1.00 88.81 442 GLY A C 1
ATOM 3502 O O . GLY A 1 442 ? -0.447 11.655 3.821 1.00 88.81 442 GLY A O 1
ATOM 3503 N N . PRO A 1 443 ? -2.148 10.841 2.572 1.00 87.38 443 PRO A N 1
ATOM 3504 C CA . PRO A 1 443 ? -2.084 9.468 3.074 1.00 87.38 443 PRO A CA 1
ATOM 3505 C C . PRO A 1 443 ? -0.752 8.766 2.767 1.00 87.38 443 PRO A C 1
ATOM 3507 O O . PRO A 1 443 ? -0.362 7.846 3.481 1.00 87.38 443 PRO A O 1
ATOM 3510 N N . ASP A 1 444 ? -0.010 9.209 1.752 1.00 84.81 444 ASP A N 1
ATOM 3511 C CA . ASP A 1 444 ? 1.230 8.540 1.336 1.00 84.81 444 ASP A CA 1
ATOM 3512 C C . ASP A 1 444 ? 2.490 9.058 2.028 1.00 84.81 444 ASP A C 1
ATOM 3514 O O . ASP A 1 444 ? 3.567 8.484 1.874 1.00 84.81 444 ASP A O 1
ATOM 3518 N N . ASN A 1 445 ? 2.364 10.109 2.839 1.00 87.69 445 ASN A N 1
ATOM 3519 C CA . ASN A 1 445 ? 3.476 10.706 3.566 1.00 87.69 445 ASN A CA 1
ATOM 3520 C C . ASN A 1 445 ? 3.421 10.304 5.049 1.00 87.69 445 ASN A C 1
ATOM 3522 O O . ASN A 1 445 ? 2.829 11.037 5.845 1.00 87.69 445 ASN A O 1
ATOM 3526 N N . PRO A 1 446 ? 4.049 9.181 5.457 1.00 87.75 446 PRO A N 1
ATOM 3527 C CA . PRO A 1 446 ? 3.912 8.650 6.812 1.00 87.75 446 PRO A CA 1
ATOM 3528 C C . PRO A 1 446 ? 4.479 9.609 7.871 1.00 87.75 446 PRO A C 1
ATOM 3530 O O . PRO A 1 446 ? 5.422 10.351 7.577 1.00 87.75 446 PRO A O 1
ATOM 3533 N N . PRO A 1 447 ? 3.977 9.607 9.117 1.00 91.56 447 PRO A N 1
ATOM 3534 C CA . PRO A 1 447 ? 4.477 10.486 10.169 1.00 91.56 447 PRO A CA 1
ATOM 3535 C C . PRO A 1 447 ? 5.970 10.297 10.451 1.00 91.56 447 PRO A C 1
ATOM 3537 O O . PRO A 1 447 ? 6.485 9.179 10.446 1.00 91.56 447 PRO A O 1
ATOM 3540 N N . VAL A 1 448 ? 6.667 11.397 10.741 1.00 88.81 448 VAL A N 1
ATOM 3541 C CA . VAL A 1 448 ? 8.048 11.342 11.237 1.00 88.81 448 VAL A CA 1
ATOM 3542 C C . VAL A 1 448 ? 7.992 11.124 12.744 1.00 88.81 448 VAL A C 1
ATOM 3544 O O . VAL A 1 448 ? 7.456 11.962 13.466 1.00 88.81 448 VAL A O 1
ATOM 3547 N N . VAL A 1 449 ? 8.547 10.008 13.218 1.00 93.56 449 VAL A N 1
ATOM 3548 C CA . VAL A 1 449 ? 8.556 9.653 14.642 1.00 93.56 449 VAL A CA 1
ATOM 3549 C C . VAL A 1 449 ? 9.969 9.401 15.164 1.00 93.56 449 VAL A C 1
ATOM 3551 O O . VAL A 1 449 ? 10.852 9.012 14.394 1.00 93.56 449 VAL A O 1
ATOM 3554 N N . PRO A 1 450 ? 10.209 9.599 16.472 1.00 91.81 450 PRO A N 1
ATOM 3555 C CA . PRO A 1 450 ? 11.456 9.192 17.102 1.00 91.81 450 PRO A CA 1
ATOM 3556 C C . PRO A 1 450 ? 11.752 7.697 16.911 1.00 91.81 450 PRO A C 1
ATOM 3558 O O . PRO A 1 450 ? 10.846 6.863 16.850 1.00 91.81 450 PRO A O 1
ATOM 3561 N N . ALA A 1 451 ? 13.039 7.345 16.887 1.00 89.31 451 ALA A N 1
ATOM 3562 C CA . ALA A 1 451 ? 13.468 5.954 16.795 1.00 89.31 451 ALA A CA 1
ATOM 3563 C C . ALA A 1 451 ? 12.874 5.105 17.937 1.00 89.31 451 ALA A C 1
ATOM 3565 O O . ALA A 1 451 ? 12.909 5.499 19.103 1.00 89.31 451 ALA A O 1
ATOM 3566 N N . GLY A 1 452 ? 12.355 3.923 17.593 1.00 85.00 452 GLY A N 1
ATOM 3567 C CA . GLY A 1 452 ? 11.743 2.990 18.545 1.00 85.00 452 GLY A CA 1
ATOM 3568 C C . GLY A 1 452 ? 10.237 3.175 18.763 1.00 85.00 452 GLY A C 1
ATOM 3569 O O . GLY A 1 452 ? 9.634 2.358 19.455 1.00 85.00 452 GLY A O 1
ATOM 3570 N N . VAL A 1 453 ? 9.613 4.191 18.159 1.00 90.00 453 VAL A N 1
ATOM 3571 C CA . VAL A 1 453 ? 8.152 4.344 18.153 1.00 90.00 453 VAL A CA 1
ATOM 3572 C C . VAL A 1 453 ? 7.552 3.539 17.000 1.00 90.00 453 VAL A C 1
ATOM 3574 O O . VAL A 1 453 ? 7.927 3.719 15.845 1.00 90.00 453 VAL A O 1
ATOM 3577 N N . SER A 1 454 ? 6.594 2.664 17.313 1.00 90.75 454 SER A N 1
ATOM 3578 C CA . SER A 1 454 ? 5.768 1.984 16.312 1.00 90.75 454 SER A CA 1
ATOM 3579 C C . SER A 1 454 ? 4.462 2.754 16.133 1.00 90.75 454 SER A C 1
ATOM 3581 O O . SER A 1 454 ? 3.694 2.908 17.083 1.00 90.75 454 SER A O 1
ATOM 3583 N N . VAL A 1 455 ? 4.234 3.267 14.923 1.00 94.25 455 VAL A N 1
ATOM 3584 C CA . VAL A 1 455 ? 3.006 3.985 14.561 1.00 94.25 455 VAL A CA 1
ATOM 3585 C C . VAL A 1 455 ? 1.936 2.967 14.193 1.00 94.25 455 VAL A C 1
ATOM 3587 O O . VAL A 1 455 ? 2.124 2.171 13.277 1.00 94.25 455 VAL A O 1
ATOM 3590 N N . PHE A 1 456 ? 0.813 2.997 14.905 1.00 96.31 456 PHE A N 1
ATOM 3591 C CA . PHE A 1 456 ? -0.346 2.163 14.599 1.00 96.31 456 PHE A CA 1
ATOM 3592 C C . PHE A 1 456 ? -1.243 2.814 13.540 1.00 96.31 456 PHE A C 1
ATOM 3594 O O . PHE A 1 456 ? -1.808 2.122 12.690 1.00 96.31 456 PHE A O 1
ATOM 3601 N N . ALA A 1 457 ? -1.377 4.141 13.590 1.00 97.19 457 ALA A N 1
ATOM 3602 C CA . ALA A 1 457 ? -2.204 4.893 12.659 1.00 97.19 457 ALA A CA 1
ATOM 3603 C C . ALA A 1 457 ? -1.667 6.297 12.384 1.00 97.19 457 ALA A C 1
ATOM 3605 O O . ALA A 1 457 ? -0.942 6.882 13.190 1.00 97.19 457 ALA A O 1
ATOM 3606 N N . HIS A 1 458 ? -2.074 6.834 11.242 1.00 96.75 458 HIS A N 1
ATOM 3607 C CA . HIS A 1 458 ? -1.677 8.135 10.728 1.00 96.75 458 HIS A CA 1
ATOM 3608 C C . HIS A 1 458 ? -2.919 8.998 10.515 1.00 96.75 458 HIS A C 1
ATOM 3610 O O . HIS A 1 458 ? -3.757 8.644 9.689 1.00 96.75 458 HIS A O 1
ATOM 3616 N N . GLN A 1 459 ? -3.020 10.121 11.231 1.00 97.38 459 GLN A N 1
ATOM 3617 C CA . GLN A 1 459 ? -3.996 11.170 10.918 1.00 97.38 459 GLN A CA 1
ATOM 3618 C C . GLN A 1 459 ? -3.409 12.069 9.820 1.00 97.38 459 GLN A C 1
ATOM 3620 O O . GLN A 1 459 ? -2.395 12.740 10.041 1.00 97.38 459 GLN A O 1
ATOM 3625 N N . TYR A 1 460 ? -3.951 12.005 8.604 1.00 95.25 460 TYR A N 1
ATOM 3626 C CA . TYR A 1 460 ? -3.248 12.485 7.404 1.00 95.25 460 TYR A CA 1
ATOM 3627 C C . TYR A 1 460 ? -3.858 13.713 6.728 1.00 95.25 460 TYR A C 1
ATOM 3629 O O . TYR A 1 460 ? -3.187 14.327 5.892 1.00 95.25 460 TYR A O 1
ATOM 3637 N N . ALA A 1 461 ? -5.089 14.076 7.079 1.00 93.88 461 ALA A N 1
ATOM 3638 C CA . ALA A 1 461 ? -5.744 15.302 6.639 1.00 93.88 461 ALA A CA 1
ATOM 3639 C C . ALA A 1 461 ? -6.684 15.817 7.734 1.00 93.88 461 ALA A C 1
ATOM 3641 O O . ALA A 1 461 ? -7.127 15.031 8.570 1.00 93.88 461 ALA A O 1
ATOM 3642 N N . GLU A 1 462 ? -6.958 17.120 7.688 1.00 91.56 462 GLU A N 1
ATOM 3643 C CA . GLU A 1 462 ? -7.874 17.851 8.582 1.00 91.56 462 GLU A CA 1
ATOM 3644 C C . GLU A 1 462 ? -9.136 18.350 7.844 1.00 91.56 462 GLU A C 1
ATOM 3646 O O . GLU A 1 462 ? -10.018 18.983 8.423 1.00 91.56 462 GLU A O 1
ATOM 3651 N N . ASP A 1 463 ? -9.228 18.083 6.538 1.00 91.81 463 ASP A N 1
ATOM 3652 C CA . ASP A 1 463 ? -10.229 18.637 5.628 1.00 91.81 463 ASP A CA 1
ATOM 3653 C C . ASP A 1 463 ? -10.810 17.605 4.640 1.00 91.81 463 ASP A C 1
ATOM 3655 O O . ASP A 1 463 ? -11.438 17.979 3.644 1.00 91.81 463 ASP A O 1
ATOM 3659 N N . GLU A 1 464 ? -10.662 16.301 4.908 1.00 91.94 464 GLU A N 1
ATOM 3660 C CA . GLU A 1 464 ? -11.264 15.273 4.053 1.00 91.94 464 GLU A CA 1
ATOM 3661 C C . GLU A 1 464 ? -12.784 15.266 4.243 1.00 91.94 464 GLU A C 1
ATOM 3663 O O . GLU A 1 464 ? -13.297 15.107 5.352 1.00 91.94 464 GLU A O 1
ATOM 3668 N N . ASN A 1 465 ? -13.525 15.450 3.148 1.00 91.88 465 ASN A N 1
ATOM 3669 C CA . ASN A 1 465 ? -14.980 15.506 3.192 1.00 91.88 465 ASN A CA 1
ATOM 3670 C C . ASN A 1 465 ? -15.577 14.131 3.531 1.00 91.88 465 ASN A C 1
ATOM 3672 O O . ASN A 1 465 ? -15.670 13.263 2.663 1.00 91.88 465 ASN A O 1
ATOM 3676 N N . THR A 1 466 ? -16.036 13.970 4.771 1.00 94.19 466 THR A N 1
ATOM 3677 C CA . THR A 1 466 ? -16.601 12.727 5.298 1.00 94.19 466 THR A CA 1
ATOM 3678 C C . THR A 1 466 ? -18.054 12.945 5.719 1.00 94.19 466 THR A C 1
ATOM 3680 O O . THR A 1 466 ? -18.309 13.588 6.738 1.00 94.19 466 THR A O 1
ATOM 3683 N N . PRO A 1 467 ? -19.044 12.434 4.968 1.00 94.31 467 PRO A N 1
ATOM 3684 C CA . PRO A 1 467 ? -20.443 12.506 5.375 1.00 94.31 467 PRO A CA 1
ATOM 3685 C C . PRO A 1 467 ? -20.699 11.811 6.729 1.00 94.31 467 PRO A C 1
ATOM 3687 O O . PRO A 1 467 ? -20.034 10.821 7.038 1.00 94.31 467 PRO A O 1
ATOM 3690 N N . PRO A 1 468 ? -21.635 12.315 7.553 1.00 96.12 468 PRO A N 1
ATOM 3691 C CA . PRO A 1 468 ? -22.404 13.552 7.365 1.00 96.12 468 PRO A CA 1
ATOM 3692 C C . PRO A 1 468 ? -21.646 14.823 7.797 1.00 96.12 468 PRO A C 1
ATOM 3694 O O . PRO A 1 468 ? -22.183 15.923 7.709 1.00 96.12 468 PRO A O 1
ATOM 3697 N N . PHE A 1 469 ? -20.416 14.681 8.289 1.00 94.56 469 PHE A N 1
ATOM 3698 C CA . PHE A 1 469 ? -19.684 15.700 9.039 1.00 94.56 469 PHE A CA 1
ATOM 3699 C C . PHE A 1 469 ? -19.023 16.799 8.198 1.00 94.56 469 PHE A C 1
ATOM 3701 O O . PHE A 1 469 ? -18.670 17.842 8.748 1.00 94.56 469 PHE A O 1
ATOM 3708 N N . GLY A 1 470 ? -18.875 16.595 6.888 1.00 90.25 470 GLY A N 1
ATOM 3709 C CA . GLY A 1 470 ? -18.179 17.535 6.008 1.00 90.25 470 GLY A CA 1
ATOM 3710 C C . GLY A 1 470 ? -16.652 17.374 6.080 1.00 90.25 470 GLY A C 1
ATOM 3711 O O . GLY A 1 470 ? -16.184 16.275 6.369 1.00 90.25 470 GLY A O 1
ATOM 3712 N N . PRO A 1 471 ? -15.862 18.426 5.789 1.00 91.38 471 PRO A N 1
ATOM 3713 C CA . PRO A 1 471 ? -14.399 18.405 5.907 1.00 91.38 471 PRO A CA 1
ATOM 3714 C C . PRO A 1 471 ? -13.947 18.166 7.351 1.00 91.38 471 PRO A C 1
ATOM 3716 O O . PRO A 1 471 ? -14.278 18.965 8.231 1.00 91.38 471 PRO A O 1
ATOM 3719 N N . THR A 1 472 ? -13.211 17.081 7.597 1.00 88.94 472 THR A N 1
ATOM 3720 C CA . THR A 1 472 ? -12.789 16.680 8.948 1.00 88.94 472 THR A CA 1
ATOM 3721 C C . THR A 1 472 ? -11.431 15.992 8.983 1.00 88.94 472 THR A C 1
ATOM 3723 O O . THR A 1 472 ? -10.902 15.566 7.954 1.00 88.94 472 THR A O 1
ATOM 3726 N N . ASP A 1 473 ? -10.936 15.794 10.206 1.00 93.69 473 ASP A N 1
ATOM 3727 C CA . ASP A 1 473 ? -9.812 14.918 10.505 1.00 93.69 473 ASP A CA 1
ATOM 3728 C C . ASP A 1 473 ? -10.071 13.484 10.035 1.00 93.69 473 ASP A C 1
ATOM 3730 O O . ASP A 1 473 ? -11.151 12.915 10.242 1.00 93.69 473 ASP A O 1
ATOM 3734 N N . ILE A 1 474 ? -9.064 12.895 9.392 1.00 96.88 474 ILE A N 1
ATOM 3735 C CA . ILE A 1 474 ? -9.118 11.531 8.872 1.00 96.88 474 ILE A CA 1
ATOM 3736 C C . ILE A 1 474 ? -7.852 10.757 9.224 1.00 96.88 474 ILE A C 1
ATOM 3738 O O . ILE A 1 474 ? -6.720 11.233 9.094 1.00 96.88 474 ILE A O 1
ATOM 3742 N N . ASN A 1 475 ? -8.064 9.521 9.654 1.00 97.88 475 ASN A N 1
ATOM 3743 C CA . ASN A 1 475 ? -7.038 8.589 10.077 1.00 97.88 475 ASN A CA 1
ATOM 3744 C C . ASN A 1 475 ? -7.005 7.374 9.160 1.00 97.88 475 ASN A C 1
ATOM 3746 O O . ASN A 1 475 ? -8.034 6.958 8.622 1.00 97.88 475 ASN A O 1
ATOM 3750 N N . GLN A 1 476 ? -5.832 6.752 9.066 1.00 95.94 476 GLN A N 1
ATOM 3751 C CA . GLN A 1 476 ? -5.670 5.450 8.437 1.00 95.94 476 GLN A CA 1
ATOM 3752 C C . GLN A 1 476 ? -4.706 4.527 9.189 1.00 95.94 476 GLN A C 1
ATOM 3754 O O . GLN A 1 476 ? -3.730 4.972 9.798 1.00 95.94 476 GLN A O 1
ATOM 3759 N N . SER A 1 477 ? -4.926 3.225 9.040 1.00 94.69 477 SER A N 1
ATOM 3760 C CA . SER A 1 477 ? -3.966 2.163 9.344 1.00 94.69 477 SER A CA 1
ATOM 3761 C C . SER A 1 477 ? -3.785 1.281 8.110 1.00 94.69 477 SER A C 1
ATOM 3763 O O . SER A 1 477 ? -4.771 0.810 7.547 1.00 94.69 477 SER A O 1
ATOM 3765 N N . ARG A 1 478 ? -2.533 1.020 7.714 1.00 88.62 478 ARG A N 1
ATOM 3766 C CA . ARG A 1 478 ? -2.187 0.123 6.595 1.00 88.62 478 ARG A CA 1
ATOM 3767 C C . ARG A 1 478 ? -2.204 -1.345 7.033 1.00 88.62 478 ARG A C 1
ATOM 3769 O O . ARG A 1 478 ? -1.158 -1.959 7.230 1.00 88.62 478 ARG A O 1
ATOM 3776 N N . MET A 1 479 ? -3.399 -1.858 7.301 1.00 88.06 479 MET A N 1
ATOM 3777 C CA . MET A 1 479 ? -3.683 -3.259 7.621 1.00 88.06 479 MET A CA 1
ATOM 3778 C C . MET A 1 479 ? -5.142 -3.575 7.291 1.00 88.06 479 MET A C 1
ATOM 3780 O O . MET A 1 479 ? -5.951 -2.661 7.149 1.00 88.06 479 MET A O 1
ATOM 3784 N N . THR A 1 480 ? -5.485 -4.856 7.198 1.00 89.19 480 THR A N 1
ATOM 3785 C CA . THR A 1 480 ? -6.870 -5.283 6.964 1.00 89.19 480 THR A CA 1
ATOM 3786 C C . THR A 1 480 ? -7.780 -4.952 8.145 1.00 89.19 480 THR A C 1
ATOM 3788 O O . THR A 1 480 ? -7.318 -4.798 9.282 1.00 89.19 480 THR A O 1
ATOM 3791 N N . LEU A 1 481 ? -9.091 -4.873 7.903 1.00 90.50 481 LEU A N 1
ATOM 3792 C CA . LEU A 1 481 ? -10.068 -4.595 8.955 1.00 90.50 481 LEU A CA 1
ATOM 3793 C C . LEU A 1 481 ? -10.054 -5.670 10.046 1.00 90.50 481 LEU A C 1
ATOM 3795 O O . LEU A 1 481 ? -10.095 -5.331 11.225 1.00 90.50 481 LEU A O 1
ATOM 3799 N N . SER A 1 482 ? -9.931 -6.944 9.689 1.00 87.88 482 SER A N 1
ATOM 3800 C CA . SER A 1 482 ? -9.848 -8.046 10.647 1.00 87.88 482 SER A CA 1
ATOM 3801 C C . SER A 1 482 ? -8.587 -7.977 11.501 1.00 87.88 482 SER A C 1
ATOM 3803 O O . SER A 1 482 ? -8.677 -8.107 12.723 1.00 87.88 482 SER A O 1
ATOM 3805 N N . ALA A 1 483 ? -7.422 -7.703 10.901 1.00 88.69 483 ALA A N 1
ATOM 3806 C CA . ALA A 1 483 ? -6.180 -7.519 11.655 1.00 88.69 483 ALA A CA 1
ATOM 3807 C C . ALA A 1 483 ? -6.273 -6.303 12.588 1.00 88.69 483 ALA A C 1
ATOM 3809 O O . ALA A 1 483 ? -5.858 -6.361 13.749 1.00 88.69 483 ALA A O 1
ATOM 3810 N N . TRP A 1 484 ? -6.886 -5.220 12.105 1.00 94.50 484 TRP A N 1
ATOM 3811 C CA . TRP A 1 484 ? -7.145 -4.029 12.899 1.00 94.50 484 TRP A CA 1
ATOM 3812 C C . TRP A 1 484 ? -8.046 -4.363 14.091 1.00 94.50 484 TRP A C 1
ATOM 3814 O O . TRP A 1 484 ? -7.648 -4.147 15.232 1.00 94.50 484 TRP A O 1
ATOM 3824 N N . LEU A 1 485 ? -9.215 -4.972 13.871 1.00 94.62 485 LEU A N 1
ATOM 3825 C CA . LEU A 1 485 ? -10.150 -5.357 14.934 1.00 94.62 485 LEU A CA 1
ATOM 3826 C C . LEU A 1 485 ? -9.506 -6.311 15.948 1.00 94.62 485 LEU A C 1
ATOM 3828 O O . LEU A 1 485 ? -9.668 -6.115 17.155 1.00 94.62 485 LEU A O 1
ATOM 3832 N N . GLN A 1 486 ? -8.715 -7.282 15.484 1.00 91.56 486 GLN A N 1
ATOM 3833 C CA . GLN A 1 486 ? -7.947 -8.179 16.346 1.00 91.56 486 GLN A CA 1
ATOM 3834 C C . GLN A 1 486 ? -6.963 -7.408 17.231 1.00 91.56 486 GLN A C 1
ATOM 3836 O O . GLN A 1 486 ? -6.845 -7.708 18.418 1.00 91.56 486 GLN A O 1
ATOM 3841 N N . ALA A 1 487 ? -6.287 -6.390 16.691 1.00 93.81 487 ALA A N 1
ATOM 3842 C CA . ALA A 1 487 ? -5.363 -5.572 17.464 1.00 93.81 487 ALA A CA 1
ATOM 3843 C C . ALA A 1 487 ? -6.061 -4.808 18.600 1.00 93.81 487 ALA A C 1
ATOM 3845 O O . ALA A 1 487 ? -5.408 -4.522 19.605 1.00 93.81 487 ALA A O 1
ATOM 3846 N N . TRP A 1 488 ? -7.350 -4.467 18.468 1.00 95.06 488 TRP A N 1
ATOM 3847 C CA . TRP A 1 488 ? -8.151 -3.778 19.495 1.00 95.06 488 TRP A CA 1
ATOM 3848 C C . TRP A 1 488 ? -8.892 -4.713 20.460 1.00 95.06 488 TRP A C 1
ATOM 3850 O O . TRP A 1 488 ? -9.276 -4.278 21.551 1.00 95.06 488 TRP A O 1
ATOM 3860 N N . GLY A 1 489 ? -9.089 -5.977 20.086 1.00 91.31 489 GLY A N 1
ATOM 3861 C CA . GLY A 1 489 ? -9.792 -6.970 20.895 1.00 91.31 489 GLY A CA 1
ATOM 3862 C C . GLY A 1 489 ? -11.269 -6.631 21.130 1.00 91.31 489 GLY A C 1
ATOM 3863 O O . GLY A 1 489 ? -11.833 -5.720 20.519 1.00 91.31 489 GLY A O 1
ATOM 3864 N N . SER A 1 490 ? -11.905 -7.361 22.046 1.00 88.75 490 SER A N 1
ATOM 3865 C CA . SER A 1 490 ? -13.293 -7.136 22.484 1.00 88.75 490 SER A CA 1
ATOM 3866 C C . SER A 1 490 ? -13.346 -6.899 23.991 1.00 88.75 490 SER A C 1
ATOM 3868 O O . SER A 1 490 ? -12.589 -7.513 24.742 1.00 88.75 490 SER A O 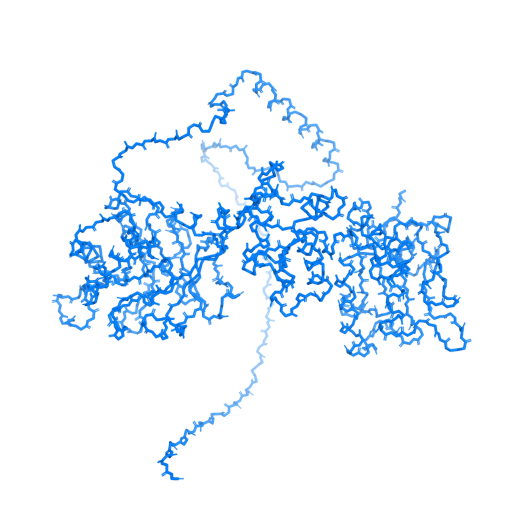1
ATOM 3870 N N . ASN A 1 491 ? -14.233 -6.011 24.438 1.00 88.88 491 ASN A N 1
ATOM 3871 C CA . ASN A 1 491 ? -14.399 -5.722 25.866 1.00 88.88 491 ASN A CA 1
ATOM 3872 C C . ASN A 1 491 ? -15.345 -6.709 26.553 1.00 88.88 491 ASN A C 1
ATOM 3874 O O . ASN A 1 491 ? -16.209 -7.301 25.909 1.00 88.88 491 ASN A O 1
ATOM 3878 N N . GLY A 1 492 ? -15.240 -6.806 27.881 1.00 60.78 492 GLY A N 1
ATOM 3879 C CA . GLY A 1 492 ? -16.280 -7.423 28.712 1.00 60.78 492 GLY A CA 1
ATOM 3880 C C . GLY A 1 492 ? -16.372 -8.950 28.650 1.00 60.78 492 GLY A C 1
ATOM 3881 O O . GLY A 1 492 ? -17.413 -9.503 28.994 1.00 60.78 492 GLY A O 1
ATOM 3882 N N . GLY A 1 493 ? -15.307 -9.651 28.253 1.00 47.75 493 GLY A N 1
ATOM 3883 C CA . GLY A 1 493 ? -15.267 -11.105 28.392 1.00 47.75 493 GLY A CA 1
ATOM 3884 C C . GLY A 1 493 ? -15.244 -11.523 29.867 1.00 47.75 493 GLY A C 1
ATOM 3885 O O . GLY A 1 493 ? -14.225 -11.352 30.537 1.00 47.75 493 GLY A O 1
ATOM 3886 N N . GLU A 1 494 ? -16.318 -12.145 30.365 1.00 38.69 494 GLU A N 1
ATOM 3887 C CA . GLU A 1 494 ? -16.147 -13.185 31.383 1.00 38.69 494 GLU A CA 1
ATOM 3888 C C . GLU A 1 494 ? -15.231 -14.249 30.773 1.00 38.69 494 GLU A C 1
ATOM 3890 O O . GLU A 1 494 ? -15.442 -14.697 29.644 1.00 38.69 494 GLU A O 1
ATOM 3895 N N . GLY A 1 495 ? -14.162 -14.603 31.482 1.00 38.75 495 GLY A N 1
ATOM 3896 C CA . GLY A 1 495 ? -13.126 -15.480 30.960 1.00 38.75 495 GLY A CA 1
ATOM 3897 C C . GLY A 1 495 ? -13.686 -16.776 30.370 1.00 38.75 495 GLY A C 1
ATOM 3898 O O . GLY A 1 495 ? -14.108 -17.674 31.091 1.00 38.75 495 GLY A O 1
ATOM 3899 N N . LYS A 1 496 ? -13.567 -16.922 29.052 1.00 28.39 496 LYS A N 1
ATOM 3900 C CA . LYS A 1 496 ? -13.261 -18.208 28.434 1.00 28.39 496 LYS A CA 1
ATOM 3901 C C . LYS A 1 496 ? -11.906 -18.062 27.756 1.00 28.39 496 LYS A C 1
ATOM 3903 O O . LYS A 1 496 ? -11.827 -17.387 26.732 1.00 28.39 496 LYS A O 1
ATOM 3908 N N . PRO A 1 497 ? -10.835 -18.684 28.274 1.00 34.59 497 PRO A N 1
ATOM 3909 C CA . PRO A 1 497 ? -9.679 -18.956 27.446 1.00 34.59 497 PRO A CA 1
ATOM 3910 C C . PRO A 1 497 ? -10.099 -20.061 26.470 1.00 34.59 497 PRO A C 1
ATOM 3912 O O . PRO A 1 497 ? -9.833 -21.236 26.692 1.00 34.59 497 PRO A O 1
ATOM 3915 N N . ALA A 1 498 ? -10.801 -19.692 25.401 1.00 30.33 498 ALA A N 1
ATOM 3916 C CA . ALA A 1 498 ? -10.820 -20.500 24.195 1.00 30.33 498 ALA A CA 1
ATOM 3917 C C . ALA A 1 498 ? -9.534 -20.158 23.441 1.00 30.33 498 ALA A C 1
ATOM 3919 O O . ALA A 1 498 ? -9.520 -19.392 22.484 1.00 30.33 498 ALA A O 1
ATOM 3920 N N . VAL A 1 499 ? -8.418 -20.685 23.947 1.00 32.56 499 VAL A N 1
ATOM 3921 C CA . VAL A 1 499 ? -7.342 -21.053 23.039 1.00 32.56 499 VAL A CA 1
ATOM 3922 C C . VAL A 1 499 ? -7.942 -22.204 22.253 1.00 32.56 499 VAL A C 1
ATOM 3924 O O . VAL A 1 499 ? -7.991 -23.328 22.754 1.00 32.56 499 VAL A O 1
ATOM 3927 N N . ASP A 1 500 ? -8.467 -21.912 21.065 1.00 29.42 500 ASP A N 1
ATOM 3928 C CA . ASP A 1 500 ? -8.549 -22.945 20.050 1.00 29.42 500 ASP A CA 1
ATOM 3929 C C . ASP A 1 500 ? -7.132 -23.484 19.923 1.00 29.42 500 ASP A C 1
ATOM 3931 O O . ASP A 1 500 ? -6.201 -22.796 19.493 1.00 29.42 500 ASP A O 1
ATOM 3935 N N . GLN A 1 501 ? -6.956 -24.703 20.425 1.00 28.59 501 GLN A N 1
ATOM 3936 C CA . GLN A 1 501 ? -5.788 -25.497 20.146 1.00 28.59 501 GLN A CA 1
ATOM 3937 C C . GLN A 1 501 ? -5.794 -25.773 18.648 1.00 28.59 501 GLN A C 1
ATOM 3939 O O . GLN A 1 501 ? -6.218 -26.827 18.187 1.00 28.59 501 GLN A O 1
ATOM 3944 N N . VAL A 1 502 ? -5.250 -24.833 17.883 1.00 28.25 502 VAL A N 1
ATOM 3945 C CA . VAL A 1 502 ? -4.402 -25.237 16.778 1.00 28.25 502 VAL A CA 1
ATOM 3946 C C . VAL A 1 502 ? -3.261 -25.979 17.453 1.00 28.25 502 VAL A C 1
ATOM 3948 O O . VAL A 1 502 ? -2.463 -25.388 18.182 1.00 28.25 502 VAL A O 1
ATOM 3951 N N . SER A 1 503 ? -3.255 -27.300 17.303 1.00 35.56 503 SER A N 1
ATOM 3952 C CA . SER A 1 503 ? -2.203 -28.181 17.783 1.00 35.56 503 SER A CA 1
ATOM 3953 C C . SER A 1 503 ? -0.899 -27.879 17.037 1.00 35.56 503 SER A C 1
ATOM 3955 O O . SER A 1 503 ? -0.442 -28.655 16.202 1.00 35.56 503 SER A O 1
ATOM 3957 N N . ALA A 1 504 ? -0.279 -26.742 17.330 1.00 31.20 504 ALA A N 1
ATOM 3958 C CA . ALA A 1 504 ? 1.150 -26.588 17.190 1.00 31.20 504 ALA A CA 1
ATOM 3959 C C . ALA A 1 504 ? 1.740 -27.226 18.446 1.00 31.20 504 ALA A C 1
ATOM 3961 O O . ALA A 1 504 ? 1.805 -26.611 19.510 1.00 31.20 504 ALA A O 1
ATOM 3962 N N . ALA A 1 505 ? 2.101 -28.504 18.342 1.00 34.47 505 ALA A N 1
ATOM 3963 C CA . ALA A 1 505 ? 2.936 -29.153 19.335 1.00 34.47 505 ALA A CA 1
ATOM 3964 C C . ALA A 1 505 ? 4.283 -28.412 19.377 1.00 34.47 505 ALA A C 1
ATOM 3966 O O . ALA A 1 505 ? 5.218 -28.715 18.641 1.00 34.47 505 ALA A O 1
ATOM 3967 N N . HIS A 1 506 ? 4.363 -27.388 20.217 1.00 30.97 506 HIS A N 1
ATOM 3968 C CA . HIS A 1 506 ? 5.613 -26.824 20.684 1.00 30.97 506 HIS A CA 1
ATOM 3969 C C . HIS A 1 506 ? 5.837 -27.362 22.093 1.00 30.97 506 HIS A C 1
ATOM 3971 O O . HIS A 1 506 ? 5.066 -27.030 22.998 1.00 30.97 506 HIS A O 1
ATOM 3977 N N . PRO A 1 507 ? 6.843 -28.232 22.294 1.00 35.62 507 PRO A N 1
ATOM 3978 C CA . PRO A 1 507 ? 7.180 -28.722 23.617 1.00 35.62 507 PRO A CA 1
ATOM 3979 C C . PRO A 1 507 ? 7.534 -27.528 24.506 1.00 35.62 507 PRO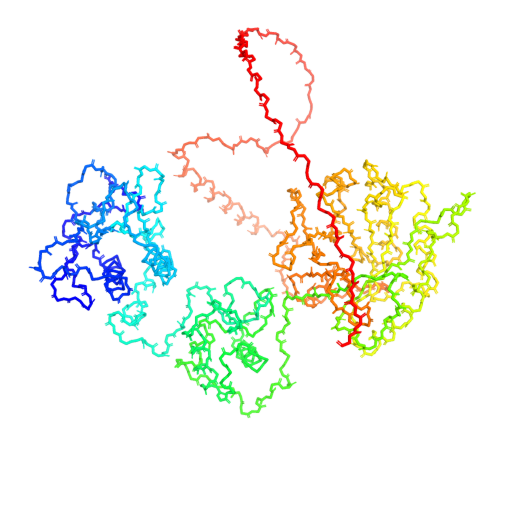 A C 1
ATOM 3981 O O . PRO A 1 507 ? 8.540 -26.854 24.304 1.00 35.62 507 PRO A O 1
ATOM 3984 N N . THR A 1 508 ? 6.714 -27.262 25.522 1.00 42.09 508 THR A N 1
ATOM 3985 C CA . THR A 1 508 ? 7.008 -26.286 26.588 1.00 42.09 508 THR A CA 1
ATOM 3986 C C . THR A 1 508 ? 8.081 -26.788 27.560 1.00 42.09 508 THR A C 1
ATOM 3988 O O . THR A 1 508 ? 8.445 -26.106 28.517 1.00 42.09 508 THR A O 1
ATOM 3991 N N . THR A 1 509 ? 8.651 -27.959 27.282 1.00 44.59 509 THR A N 1
ATOM 3992 C CA . THR A 1 509 ? 9.831 -28.519 27.927 1.00 44.59 509 THR A CA 1
ATOM 3993 C C . THR A 1 509 ? 10.727 -29.113 26.854 1.00 44.59 509 THR A C 1
ATOM 3995 O O . THR A 1 509 ? 10.337 -30.088 26.217 1.00 44.59 509 THR A O 1
ATOM 3998 N N . PHE A 1 510 ? 11.932 -28.563 26.680 1.00 45.41 510 PHE A N 1
ATOM 3999 C CA . PHE A 1 510 ? 12.967 -29.233 25.897 1.00 45.41 510 PHE A CA 1
ATOM 4000 C C . PHE A 1 510 ? 13.180 -30.635 26.476 1.00 45.41 510 PHE A C 1
ATOM 4002 O O . PHE A 1 510 ? 13.399 -30.782 27.688 1.00 45.41 510 PHE A O 1
ATOM 4009 N N . THR A 1 511 ? 13.098 -31.658 25.637 1.00 74.44 511 THR A N 1
ATOM 4010 C CA . THR A 1 511 ? 13.522 -33.011 25.998 1.00 74.44 511 THR A CA 1
ATOM 4011 C C . THR A 1 511 ? 15.047 -33.040 26.180 1.00 74.44 511 THR A C 1
ATOM 4013 O O . THR A 1 511 ? 15.749 -32.062 25.899 1.00 74.44 511 THR A O 1
ATOM 4016 N N . GLU A 1 512 ? 15.597 -34.132 26.715 1.00 61.19 512 GLU A N 1
ATOM 4017 C CA . GLU A 1 512 ? 17.058 -34.304 26.728 1.00 61.19 512 GLU A CA 1
ATOM 4018 C C . GLU A 1 512 ? 17.638 -34.378 25.310 1.00 61.19 512 GLU A C 1
ATOM 4020 O O . GLU A 1 512 ? 18.722 -33.845 25.084 1.00 61.19 512 GLU A O 1
ATOM 4025 N N . GLU A 1 513 ? 16.883 -34.920 24.351 1.00 63.81 513 GLU A N 1
ATOM 4026 C CA . GLU A 1 513 ? 17.248 -34.943 22.932 1.00 63.81 513 GLU A CA 1
ATOM 4027 C C . GLU A 1 513 ? 17.265 -33.533 22.332 1.00 63.81 513 GLU A C 1
ATOM 4029 O O . GLU A 1 513 ? 18.247 -33.166 21.692 1.00 63.81 513 GLU A O 1
ATOM 4034 N N . ASP A 1 514 ? 16.279 -32.680 22.633 1.00 58.34 514 ASP A N 1
ATOM 4035 C CA . ASP A 1 514 ? 16.297 -31.287 22.160 1.00 58.34 514 ASP A CA 1
ATOM 4036 C C . ASP A 1 514 ? 17.464 -30.489 22.766 1.00 58.34 514 ASP A C 1
ATOM 4038 O O . ASP A 1 514 ? 18.073 -29.644 22.107 1.00 58.34 514 ASP A O 1
ATOM 4042 N N . ARG A 1 515 ? 17.815 -30.755 24.035 1.00 66.19 515 ARG A N 1
ATOM 4043 C CA . ARG A 1 515 ? 18.991 -30.149 24.685 1.00 66.19 515 ARG A CA 1
ATOM 4044 C C . ARG A 1 515 ? 20.303 -30.638 24.075 1.00 66.19 515 ARG A C 1
ATOM 4046 O O . ARG A 1 515 ? 21.244 -29.844 23.973 1.00 66.19 515 ARG A O 1
ATOM 4053 N N . ALA A 1 516 ? 20.373 -31.907 23.678 1.00 70.69 516 ALA A N 1
ATOM 4054 C CA . ALA A 1 516 ? 21.515 -32.463 22.965 1.00 70.69 516 ALA A CA 1
ATOM 4055 C C . ALA A 1 516 ? 21.645 -31.820 21.576 1.00 70.69 516 ALA A C 1
ATOM 4057 O O . ALA A 1 516 ? 22.714 -31.304 21.253 1.00 70.69 516 ALA A O 1
ATOM 4058 N N . LEU A 1 517 ? 20.540 -31.701 20.833 1.00 65.06 517 LEU A N 1
ATOM 4059 C CA . LEU A 1 517 ? 20.505 -31.066 19.514 1.00 65.06 517 LEU A CA 1
ATOM 4060 C C . LEU A 1 517 ? 20.901 -29.581 19.583 1.00 65.06 517 LEU A C 1
ATOM 4062 O O . LEU A 1 517 ? 21.708 -29.100 18.795 1.00 65.06 517 LEU A O 1
ATOM 4066 N N . LEU A 1 518 ? 20.412 -28.843 20.585 1.00 59.72 518 LEU A N 1
ATOM 4067 C CA . LEU A 1 518 ? 20.806 -27.448 20.834 1.00 59.72 518 LEU A CA 1
ATOM 4068 C C . LEU A 1 518 ? 22.269 -27.291 21.266 1.00 59.72 518 LEU A C 1
ATOM 4070 O O . LEU A 1 518 ? 22.829 -26.194 21.183 1.00 59.72 518 LEU A O 1
ATOM 4074 N N . THR A 1 519 ? 22.879 -28.346 21.797 1.00 73.94 519 THR A N 1
ATOM 4075 C CA . THR A 1 519 ? 24.309 -28.364 22.115 1.00 73.94 519 THR A CA 1
ATOM 4076 C C . THR A 1 519 ? 25.117 -28.637 20.851 1.00 73.94 519 THR A C 1
ATOM 4078 O O . THR A 1 519 ? 26.060 -27.901 20.575 1.00 73.94 519 THR A O 1
ATOM 4081 N N . GLU A 1 520 ? 24.675 -29.579 20.021 1.00 73.75 520 GLU A N 1
ATOM 4082 C CA . GLU A 1 520 ? 25.280 -29.892 18.727 1.00 73.75 520 GLU A CA 1
ATOM 4083 C C . GLU A 1 520 ? 25.228 -28.700 17.761 1.00 73.75 520 GLU A C 1
ATOM 4085 O O . GLU A 1 520 ? 26.258 -28.289 17.230 1.00 73.75 520 GLU A O 1
ATOM 4090 N N . VAL A 1 521 ? 24.069 -28.047 17.623 1.00 66.25 521 VAL A N 1
ATOM 4091 C CA . VAL A 1 521 ? 23.906 -26.823 16.818 1.00 66.25 521 VAL A CA 1
ATOM 4092 C C . VAL A 1 521 ? 24.829 -25.711 17.316 1.00 66.25 521 VAL A C 1
ATOM 4094 O O . VAL A 1 521 ? 25.434 -24.998 16.518 1.00 66.25 521 VAL A O 1
ATOM 4097 N N . ARG A 1 522 ? 24.984 -25.565 18.636 1.00 67.81 522 ARG A N 1
ATOM 4098 C CA . ARG A 1 522 ? 25.867 -24.556 19.237 1.00 67.81 522 ARG A CA 1
ATOM 4099 C C . ARG A 1 522 ? 27.338 -24.850 18.970 1.00 67.81 522 ARG A C 1
ATOM 4101 O O . ARG A 1 522 ? 28.104 -23.914 18.751 1.00 67.81 522 ARG A O 1
ATOM 4108 N N . ASP A 1 523 ? 27.739 -26.111 19.006 1.00 75.56 523 ASP A N 1
ATOM 4109 C CA . ASP A 1 523 ? 29.123 -26.505 18.762 1.00 75.56 523 ASP A CA 1
ATOM 4110 C C . ASP A 1 523 ? 29.468 -26.465 17.266 1.00 75.56 523 ASP A C 1
ATOM 4112 O O . ASP A 1 523 ? 30.558 -26.009 16.920 1.00 75.56 523 ASP A O 1
ATOM 4116 N N . LEU A 1 524 ? 28.513 -26.768 16.379 1.00 70.12 524 LEU A N 1
ATOM 4117 C CA . LEU A 1 524 ? 28.614 -26.495 14.941 1.00 70.12 524 LEU A CA 1
ATOM 4118 C C . LEU A 1 524 ? 28.737 -24.994 14.657 1.00 70.12 524 LEU A C 1
ATOM 4120 O O . LEU A 1 524 ? 29.585 -24.591 13.867 1.00 70.12 524 LEU A O 1
ATOM 4124 N N . LEU A 1 525 ? 27.965 -24.147 15.346 1.00 55.97 525 LEU A N 1
ATOM 4125 C CA . LEU A 1 525 ? 28.084 -22.689 15.233 1.00 55.97 525 LEU A CA 1
ATOM 4126 C C . LEU A 1 525 ? 29.449 -22.185 15.708 1.00 55.97 525 LEU A C 1
ATOM 4128 O O . LEU A 1 525 ? 30.035 -21.313 15.073 1.00 55.97 525 LEU A O 1
ATOM 4132 N N . LYS A 1 526 ? 29.992 -22.742 16.795 1.00 64.88 526 LYS A N 1
ATOM 4133 C CA . LYS A 1 526 ? 31.350 -22.413 17.253 1.00 64.88 526 LYS A CA 1
ATOM 4134 C C . LYS A 1 526 ? 32.416 -22.876 16.268 1.00 64.88 526 LYS A C 1
ATOM 4136 O O . LYS A 1 526 ? 33.370 -22.138 16.057 1.00 64.88 526 LYS A O 1
ATOM 4141 N N . GLN A 1 527 ? 32.274 -24.062 15.676 1.00 67.75 527 GLN A N 1
ATOM 4142 C CA . GLN A 1 527 ? 33.193 -24.548 14.643 1.00 67.75 527 GLN A CA 1
ATOM 4143 C C . GLN A 1 527 ? 33.123 -23.671 13.393 1.00 67.75 527 GLN A C 1
ATOM 4145 O O . GLN A 1 527 ? 34.163 -23.237 12.906 1.00 67.75 527 GLN A O 1
ATOM 4150 N N . TYR A 1 528 ? 31.915 -23.326 12.940 1.00 56.16 528 TYR A N 1
ATOM 4151 C CA . TYR A 1 528 ? 31.699 -22.409 11.827 1.00 56.16 528 TYR A CA 1
ATOM 4152 C C . TYR A 1 528 ? 32.376 -21.060 12.094 1.00 56.16 528 TYR A C 1
ATOM 4154 O O . TYR A 1 528 ? 33.215 -20.633 11.302 1.00 56.16 528 TYR A O 1
ATOM 4162 N N . LEU A 1 529 ? 32.123 -20.452 13.257 1.00 56.88 529 LEU A N 1
ATOM 4163 C CA . LEU A 1 529 ? 32.726 -19.178 13.661 1.00 56.88 529 LEU A CA 1
ATOM 4164 C C . LEU A 1 529 ? 34.249 -19.264 13.834 1.00 56.88 529 LEU A C 1
ATOM 4166 O O . LEU A 1 529 ? 34.945 -18.326 13.463 1.00 56.88 529 LEU A O 1
ATOM 4170 N N . ALA A 1 530 ? 34.785 -20.386 14.324 1.00 57.66 530 ALA A N 1
ATOM 4171 C CA . ALA A 1 530 ? 36.228 -20.613 14.420 1.00 57.66 530 ALA A CA 1
ATOM 4172 C C . ALA A 1 530 ? 36.894 -20.754 13.039 1.00 57.66 530 ALA A C 1
ATOM 4174 O O . ALA A 1 530 ? 38.051 -20.369 12.876 1.00 57.66 530 ALA A O 1
ATOM 4175 N N . THR A 1 531 ? 36.170 -21.265 12.036 1.00 53.72 531 THR A N 1
ATOM 4176 C CA . THR A 1 531 ? 36.643 -21.324 10.641 1.00 53.72 531 THR A CA 1
ATOM 4177 C C . THR A 1 531 ? 36.485 -20.004 9.881 1.00 53.72 531 THR A C 1
ATOM 4179 O O . THR A 1 531 ? 37.185 -19.800 8.894 1.00 53.72 531 THR A O 1
ATOM 4182 N N . THR A 1 532 ? 35.625 -19.087 10.345 1.00 45.31 532 THR A N 1
ATOM 4183 C CA . THR A 1 532 ? 35.429 -17.753 9.736 1.00 45.31 532 THR A CA 1
ATOM 4184 C C . THR A 1 532 ? 36.160 -16.617 10.455 1.00 45.31 532 THR A C 1
ATOM 4186 O O . THR A 1 532 ? 36.327 -15.551 9.874 1.00 45.31 532 THR A O 1
ATOM 4189 N N . SER A 1 533 ? 36.669 -16.814 11.676 1.00 41.34 533 SER A N 1
ATOM 4190 C CA . SER A 1 533 ? 37.369 -15.778 12.459 1.00 41.34 533 SER A CA 1
ATOM 4191 C C . SER A 1 533 ? 38.836 -15.550 12.062 1.00 41.34 533 SER A C 1
ATOM 4193 O O . SER A 1 533 ? 39.654 -15.122 12.877 1.00 41.34 533 SER A O 1
ATOM 4195 N N . GLY A 1 534 ? 39.178 -15.845 10.811 1.00 41.47 534 GLY A N 1
ATOM 4196 C CA . GLY A 1 534 ? 40.478 -15.575 10.218 1.00 41.47 534 GLY A CA 1
ATOM 4197 C C . GLY A 1 534 ? 40.618 -14.176 9.624 1.00 41.47 534 GLY A C 1
ATOM 4198 O O . GLY A 1 534 ? 41.484 -14.031 8.786 1.00 41.47 534 GLY A O 1
ATOM 4199 N N . GLU A 1 535 ? 39.804 -13.179 9.994 1.00 37.50 535 GLU A N 1
ATOM 4200 C CA . GLU A 1 535 ? 40.116 -11.751 9.805 1.00 37.50 535 GLU A CA 1
ATOM 4201 C C . GLU A 1 535 ? 39.129 -10.845 10.585 1.00 37.50 535 GLU A C 1
ATOM 4203 O O . GLU A 1 535 ? 37.921 -10.907 10.399 1.00 37.50 535 GLU A O 1
ATOM 4208 N N . GLN A 1 536 ? 39.698 -9.984 11.443 1.00 30.77 536 GLN A N 1
ATOM 4209 C CA . GLN A 1 536 ? 39.126 -8.854 12.214 1.00 30.77 536 GLN A CA 1
ATOM 4210 C C . GLN A 1 536 ? 38.389 -9.098 13.565 1.00 30.77 536 GLN A C 1
ATOM 4212 O O . GLN A 1 536 ? 37.360 -9.770 13.622 1.00 30.77 536 GLN A O 1
ATOM 4217 N N . PRO A 1 537 ? 38.855 -8.469 14.677 1.00 35.78 537 PRO A N 1
ATOM 4218 C CA . PRO A 1 537 ? 38.201 -8.506 15.985 1.00 35.78 537 PRO A CA 1
ATOM 4219 C C . PRO A 1 537 ? 37.395 -7.229 16.289 1.00 35.78 537 PRO A C 1
ATOM 4221 O O . PRO A 1 537 ? 37.926 -6.127 16.178 1.00 35.78 537 PRO A O 1
ATOM 4224 N N . ALA A 1 538 ? 36.157 -7.388 16.777 1.00 35.75 538 ALA A N 1
ATOM 4225 C CA . ALA A 1 538 ? 35.623 -6.737 17.989 1.00 35.75 538 ALA A CA 1
ATOM 4226 C C . ALA A 1 538 ? 34.091 -6.853 18.044 1.00 35.75 538 ALA A C 1
ATOM 4228 O O . ALA A 1 538 ? 33.401 -6.034 17.454 1.00 35.75 538 ALA A O 1
ATOM 4229 N N . LEU A 1 539 ? 33.571 -7.833 18.796 1.00 32.09 539 LEU A N 1
ATOM 4230 C CA . LEU A 1 539 ? 32.265 -7.788 19.483 1.00 32.09 539 LEU A CA 1
ATOM 4231 C C . LEU A 1 539 ? 32.091 -9.069 20.322 1.00 32.09 539 LEU A C 1
ATOM 4233 O O . LEU A 1 539 ? 31.245 -9.915 20.067 1.00 32.09 539 LEU A O 1
ATOM 4237 N N . ALA A 1 540 ? 32.928 -9.230 21.346 1.00 33.00 540 ALA A N 1
ATOM 4238 C CA . ALA A 1 540 ? 32.730 -10.242 22.381 1.00 33.00 540 ALA A CA 1
ATOM 4239 C C . ALA A 1 540 ? 32.916 -9.578 23.746 1.00 33.00 540 ALA A C 1
ATOM 4241 O O . ALA A 1 540 ? 34.012 -9.519 24.295 1.00 33.00 540 ALA A O 1
ATOM 4242 N N . GLY A 1 541 ? 31.834 -8.999 24.261 1.00 35.88 541 GLY A N 1
ATOM 4243 C CA . GLY A 1 541 ? 31.851 -8.273 25.525 1.00 35.88 541 GLY A CA 1
ATOM 4244 C C . GLY A 1 541 ? 30.456 -7.920 26.016 1.00 35.88 541 GLY A C 1
ATOM 4245 O O . GLY A 1 541 ? 30.215 -6.771 26.358 1.00 35.88 541 GLY A O 1
ATOM 4246 N N . ALA A 1 542 ? 29.522 -8.874 26.009 1.00 33.03 542 ALA A N 1
ATOM 4247 C CA . ALA A 1 542 ? 28.203 -8.658 26.605 1.00 33.03 542 ALA A CA 1
ATOM 4248 C C . ALA A 1 542 ? 27.511 -9.955 27.049 1.00 33.03 542 ALA A C 1
ATOM 4250 O O . ALA A 1 542 ? 26.333 -10.128 26.783 1.00 33.03 542 ALA A O 1
ATOM 4251 N N . LEU A 1 543 ? 28.203 -10.865 27.743 1.00 32.25 543 LEU A N 1
ATOM 4252 C CA . LEU A 1 543 ? 27.539 -11.920 28.522 1.00 32.25 543 LEU A CA 1
ATOM 4253 C C . LEU A 1 543 ? 28.413 -12.340 29.712 1.00 32.25 543 LEU A C 1
ATOM 4255 O O . LEU A 1 543 ? 29.110 -13.335 29.614 1.00 32.25 543 LEU A O 1
ATOM 4259 N N . THR A 1 544 ? 28.351 -11.606 30.829 1.00 31.83 544 THR A N 1
ATOM 4260 C CA . THR A 1 544 ? 28.423 -12.181 32.192 1.00 31.83 544 THR A CA 1
ATOM 4261 C C . THR A 1 544 ? 27.951 -11.149 33.224 1.00 31.83 544 THR A C 1
ATOM 4263 O O . THR A 1 544 ? 28.552 -10.084 33.366 1.00 31.83 544 THR A O 1
ATOM 4266 N N . ASN A 1 545 ? 26.891 -11.481 33.964 1.00 33.62 545 ASN A N 1
ATOM 4267 C CA . ASN A 1 545 ? 26.430 -10.766 35.157 1.00 33.62 545 ASN A CA 1
ATOM 4268 C C . ASN A 1 545 ? 27.305 -11.107 36.376 1.00 33.62 545 ASN A C 1
ATOM 4270 O O . ASN A 1 545 ? 27.605 -12.276 36.603 1.00 33.62 545 ASN A O 1
ATOM 4274 N N . GLY A 1 546 ? 27.616 -10.106 37.207 1.00 27.69 546 GLY A N 1
ATOM 4275 C CA . GLY A 1 546 ? 28.175 -10.302 38.550 1.00 27.69 546 GLY A CA 1
ATOM 4276 C C . GLY A 1 546 ? 28.764 -9.027 39.169 1.00 27.69 546 GLY A C 1
ATOM 4277 O O . GLY A 1 546 ? 29.912 -8.681 38.920 1.00 27.69 546 GLY A O 1
ATOM 4278 N N . ARG A 1 547 ? 27.994 -8.320 40.006 1.00 26.94 547 ARG A N 1
ATOM 4279 C CA . ARG A 1 547 ? 28.522 -7.387 41.035 1.00 26.94 547 ARG A CA 1
ATOM 4280 C C . ARG A 1 547 ? 28.913 -8.210 42.284 1.00 26.94 547 ARG A C 1
ATOM 4282 O O . ARG A 1 547 ? 28.354 -9.297 42.414 1.00 26.94 547 ARG A O 1
ATOM 4289 N N . PRO A 1 548 ? 29.683 -7.702 43.280 1.00 42.19 548 PRO A N 1
ATOM 4290 C CA . PRO A 1 548 ? 30.359 -6.394 43.407 1.00 42.19 548 PRO A CA 1
ATOM 4291 C C . PRO A 1 548 ? 31.807 -6.465 43.979 1.00 42.19 548 PRO A C 1
ATOM 4293 O O . PRO A 1 548 ? 32.163 -7.447 44.614 1.00 42.19 548 PRO A O 1
ATOM 4296 N N . GLN A 1 549 ? 32.598 -5.380 43.895 1.00 27.20 549 GLN A N 1
ATOM 4297 C CA . GLN A 1 549 ? 33.379 -4.841 45.038 1.00 27.20 549 GLN A CA 1
ATOM 4298 C C . GLN A 1 549 ? 34.107 -3.519 44.715 1.00 27.20 549 GLN A C 1
ATOM 4300 O O . GLN A 1 549 ? 34.539 -3.269 43.594 1.00 27.20 549 GLN A O 1
ATOM 4305 N N . ARG A 1 550 ? 34.209 -2.658 45.738 1.00 34.34 550 ARG A N 1
ATOM 4306 C CA . ARG A 1 550 ? 34.981 -1.405 45.773 1.00 34.34 550 ARG A CA 1
ATOM 4307 C C . ARG A 1 550 ? 36.475 -1.702 45.951 1.00 34.34 550 ARG A C 1
ATOM 4309 O O . ARG A 1 550 ? 36.791 -2.448 46.867 1.00 34.34 550 ARG A O 1
ATOM 4316 N N . ALA A 1 551 ? 37.354 -0.995 45.235 1.00 27.62 551 ALA A N 1
ATOM 4317 C CA . ALA A 1 551 ? 38.627 -0.465 45.754 1.00 27.62 551 ALA A CA 1
ATOM 4318 C C . ALA A 1 551 ? 39.376 0.368 44.695 1.00 27.62 551 ALA A C 1
ATOM 4320 O O . ALA A 1 551 ? 39.418 -0.002 43.529 1.00 27.62 551 ALA A O 1
ATOM 4321 N N . GLY A 1 552 ? 40.048 1.430 45.153 1.00 26.52 552 GLY A N 1
ATOM 4322 C CA . GLY A 1 552 ? 41.385 1.778 44.658 1.00 26.52 552 GLY A CA 1
ATOM 4323 C C . GLY A 1 552 ? 41.496 2.841 43.568 1.00 26.52 552 GLY A C 1
ATOM 4324 O O . GLY A 1 552 ? 41.378 2.562 42.383 1.00 26.52 552 GLY A O 1
ATOM 4325 N N . ALA A 1 553 ? 41.836 4.057 43.985 1.00 30.30 553 ALA A N 1
ATOM 4326 C CA . ALA A 1 553 ? 42.288 5.139 43.123 1.00 30.30 553 ALA A CA 1
ATOM 4327 C C . ALA A 1 553 ? 43.632 4.825 42.438 1.00 30.30 553 ALA A C 1
ATOM 4329 O O . ALA A 1 553 ? 44.553 4.342 43.091 1.00 30.30 553 ALA A O 1
ATOM 4330 N N . ALA A 1 554 ? 43.792 5.247 41.181 1.00 28.55 554 ALA A N 1
ATOM 4331 C CA . ALA A 1 554 ? 45.095 5.616 40.629 1.00 28.55 554 ALA A CA 1
ATOM 4332 C C . ALA A 1 554 ? 44.935 6.678 39.529 1.00 28.55 554 ALA A C 1
ATOM 4334 O O . ALA A 1 554 ? 44.310 6.459 38.495 1.00 28.55 554 ALA A O 1
ATOM 4335 N N . LYS A 1 555 ? 45.511 7.856 39.791 1.00 29.06 555 LYS A N 1
ATOM 4336 C CA . LYS A 1 555 ? 45.735 8.940 38.830 1.00 29.06 555 LYS A CA 1
ATOM 4337 C C . LYS A 1 555 ? 46.776 8.498 37.800 1.00 29.06 555 LYS A C 1
ATOM 4339 O O . LYS A 1 555 ? 47.875 8.136 38.204 1.00 29.06 555 LYS A O 1
ATOM 4344 N N . VAL A 1 556 ? 46.508 8.698 36.512 1.00 29.84 556 VAL A N 1
ATOM 4345 C CA . VAL A 1 556 ? 47.558 8.925 35.505 1.00 29.84 556 VAL A CA 1
ATOM 4346 C C . VAL A 1 556 ? 47.114 10.073 34.605 1.00 29.84 556 VAL A C 1
ATOM 4348 O O . VAL A 1 556 ? 45.942 10.221 34.271 1.00 29.84 556 VAL A O 1
ATOM 4351 N N . SER A 1 557 ? 48.056 10.964 34.333 1.00 25.91 557 SER A N 1
ATOM 4352 C CA . SER A 1 557 ? 47.864 12.308 33.822 1.00 25.91 557 SER A CA 1
ATOM 4353 C C . SER A 1 557 ? 48.382 12.463 32.387 1.00 25.91 557 SER A C 1
ATOM 4355 O O . SER A 1 557 ? 49.369 11.841 32.010 1.00 25.91 557 SER A O 1
ATOM 4357 N N . ARG A 1 558 ? 47.762 13.435 31.690 1.00 27.64 558 ARG A N 1
ATOM 4358 C CA . ARG A 1 558 ? 48.214 14.222 30.513 1.00 27.64 558 ARG A CA 1
ATOM 4359 C C . ARG A 1 558 ? 48.105 13.589 29.107 1.00 27.64 558 ARG A C 1
ATOM 4361 O O . ARG A 1 558 ? 48.153 12.374 29.000 1.00 27.64 558 ARG A O 1
ATOM 4368 N N . PRO A 1 559 ? 48.053 14.406 28.018 1.00 32.84 559 PRO A N 1
ATOM 4369 C CA . PRO A 1 559 ? 48.047 15.881 27.946 1.00 32.84 559 PRO A CA 1
ATOM 4370 C C . PRO A 1 559 ? 46.892 16.514 27.130 1.00 32.84 559 PRO A C 1
ATOM 4372 O O . PRO A 1 559 ? 46.357 15.951 26.182 1.00 32.84 559 PRO A O 1
ATOM 4375 N N . ARG A 1 560 ? 46.587 17.773 27.478 1.00 30.27 560 ARG A N 1
ATOM 4376 C CA . ARG A 1 560 ? 45.757 18.726 26.719 1.00 30.27 560 ARG A CA 1
ATOM 4377 C C . ARG A 1 560 ? 46.400 19.071 25.366 1.00 30.27 560 ARG A C 1
ATOM 4379 O O . ARG A 1 560 ? 47.575 19.433 25.340 1.00 30.27 560 ARG A O 1
ATOM 4386 N N . LYS A 1 561 ? 45.601 19.111 24.294 1.00 31.97 561 LYS A N 1
ATOM 4387 C CA . LYS A 1 561 ? 45.862 19.933 23.097 1.00 31.97 561 LYS A CA 1
ATOM 4388 C C . LYS A 1 561 ? 44.839 21.073 23.020 1.00 31.97 561 LYS A C 1
ATOM 4390 O O . LYS A 1 561 ? 43.680 20.904 23.383 1.00 31.97 561 LYS A O 1
ATOM 4395 N N . ALA A 1 562 ? 45.345 22.247 22.652 1.00 31.17 562 ALA A N 1
ATOM 4396 C CA . ALA A 1 562 ? 44.706 23.558 22.721 1.00 31.17 562 ALA A CA 1
ATOM 4397 C C . ALA A 1 562 ? 43.588 23.770 21.676 1.00 31.17 562 ALA A C 1
ATOM 4399 O O . ALA A 1 562 ? 43.623 23.131 20.624 1.00 31.17 562 ALA A O 1
ATOM 4400 N N . PRO A 1 563 ? 42.641 24.702 21.912 1.00 34.38 563 PRO A N 1
ATOM 4401 C CA . PRO A 1 563 ? 41.636 25.078 20.927 1.00 34.38 563 PRO A CA 1
ATOM 4402 C C . PRO A 1 563 ? 42.169 26.149 19.964 1.00 34.38 563 PRO A C 1
ATOM 4404 O O . PRO A 1 563 ? 42.763 27.150 20.373 1.00 34.38 563 PRO A O 1
ATOM 4407 N N . VAL A 1 564 ? 41.919 25.943 18.672 1.00 32.41 564 VAL A N 1
ATOM 4408 C CA . VAL A 1 564 ? 42.194 26.909 17.604 1.00 32.41 564 VAL A CA 1
ATOM 4409 C C . VAL A 1 564 ? 41.079 27.957 17.581 1.00 32.41 564 VAL A C 1
ATOM 4411 O O . VAL A 1 564 ? 39.905 27.635 17.415 1.00 32.41 564 VAL A O 1
ATOM 4414 N N . LYS A 1 565 ? 41.464 29.227 17.749 1.00 30.31 565 LYS A N 1
ATOM 4415 C CA . LYS A 1 565 ? 40.621 30.404 17.508 1.00 30.31 565 LYS A CA 1
ATOM 4416 C C . LYS A 1 565 ? 40.287 30.504 16.017 1.00 30.31 565 LYS A C 1
ATOM 4418 O O . LYS A 1 565 ? 41.198 30.481 15.192 1.00 30.31 565 LYS A O 1
ATOM 4423 N N . ARG A 1 566 ? 39.020 30.753 15.682 1.00 31.23 566 ARG A N 1
ATOM 4424 C CA . ARG A 1 566 ? 38.644 31.380 14.410 1.00 31.23 566 ARG A CA 1
ATOM 4425 C C . ARG A 1 566 ? 37.793 32.611 14.684 1.00 31.23 566 ARG A C 1
ATOM 4427 O O . ARG A 1 566 ? 36.840 32.577 15.454 1.00 31.23 566 ARG A O 1
ATOM 4434 N N . THR A 1 567 ? 38.252 33.709 14.110 1.00 30.98 567 THR A N 1
ATOM 4435 C CA . THR A 1 567 ? 37.759 35.072 14.250 1.00 30.98 567 THR A CA 1
ATOM 4436 C C . THR A 1 567 ? 36.551 35.353 13.361 1.00 30.98 567 THR A C 1
ATOM 4438 O O . THR A 1 567 ? 36.370 34.762 12.302 1.00 30.98 567 THR A O 1
ATOM 4441 N N . THR A 1 568 ? 35.777 36.310 13.857 1.00 34.03 568 THR A N 1
ATOM 4442 C CA . THR A 1 568 ? 34.636 37.059 13.323 1.00 34.03 568 THR A CA 1
ATOM 4443 C C . THR A 1 568 ? 34.653 37.421 11.836 1.00 34.03 568 THR A C 1
ATOM 4445 O O . THR A 1 568 ? 35.666 37.884 11.317 1.00 34.03 568 THR A O 1
ATOM 4448 N N . GLY A 1 569 ? 33.464 37.393 11.227 1.00 27.64 569 GLY A N 1
ATOM 4449 C CA . GLY A 1 569 ? 33.137 38.091 9.983 1.00 27.64 569 GLY A CA 1
ATOM 4450 C C . GLY A 1 569 ? 31.622 38.211 9.821 1.00 27.64 569 GLY A C 1
ATOM 4451 O O . GLY A 1 569 ? 30.977 37.291 9.334 1.00 27.64 569 GLY A O 1
ATOM 4452 N N . ALA A 1 570 ? 31.054 39.325 10.286 1.00 30.69 570 ALA A N 1
ATOM 4453 C CA . ALA A 1 570 ? 29.654 39.684 10.092 1.00 30.69 570 ALA A CA 1
ATOM 4454 C C . ALA A 1 570 ? 29.471 40.345 8.718 1.00 30.69 570 ALA A C 1
ATOM 4456 O O . ALA A 1 570 ? 30.194 41.284 8.392 1.00 30.69 570 ALA A O 1
ATOM 4457 N N . ALA A 1 571 ? 28.466 39.916 7.955 1.00 31.94 571 ALA A N 1
ATOM 4458 C CA . ALA A 1 571 ? 27.950 40.659 6.812 1.00 31.94 571 ALA A CA 1
ATOM 4459 C C . ALA A 1 571 ? 26.418 40.681 6.874 1.00 31.94 571 ALA A C 1
ATOM 4461 O O . ALA A 1 571 ? 25.755 39.649 6.925 1.00 31.94 571 ALA A O 1
ATOM 4462 N N . LYS A 1 572 ? 25.887 41.904 6.930 1.00 33.38 572 LYS A N 1
ATOM 4463 C CA . LYS A 1 572 ? 24.468 42.261 6.880 1.00 33.38 572 LYS A CA 1
ATOM 4464 C C . LYS A 1 572 ? 23.894 41.961 5.493 1.00 33.38 572 LYS A C 1
ATOM 4466 O O . LYS A 1 572 ? 24.480 42.381 4.502 1.00 33.38 572 LYS A O 1
ATOM 4471 N N . ALA A 1 573 ? 22.686 41.408 5.446 1.00 32.28 573 ALA A N 1
ATOM 4472 C CA . ALA A 1 573 ? 21.775 41.577 4.318 1.00 32.28 573 ALA A CA 1
ATOM 4473 C C . ALA A 1 573 ? 20.347 41.753 4.853 1.00 32.28 573 ALA A C 1
ATOM 4475 O O . ALA A 1 573 ? 19.733 40.839 5.393 1.00 32.28 573 ALA A O 1
ATOM 4476 N N . THR A 1 574 ? 19.860 42.984 4.755 1.00 32.97 574 THR A N 1
ATOM 4477 C CA . THR A 1 574 ? 18.476 43.408 4.972 1.00 32.97 574 THR A CA 1
ATOM 4478 C C . THR A 1 574 ? 17.611 42.986 3.786 1.00 32.97 574 THR A C 1
ATOM 4480 O O . THR A 1 574 ? 17.893 43.412 2.667 1.00 32.97 574 THR A O 1
ATOM 4483 N N . ALA A 1 575 ? 16.530 42.242 4.026 1.00 33.94 575 ALA A N 1
ATOM 4484 C CA . ALA A 1 575 ? 15.452 42.043 3.059 1.00 33.94 575 ALA A CA 1
ATOM 4485 C C . ALA A 1 575 ? 14.144 42.621 3.619 1.00 33.94 575 ALA A C 1
ATOM 4487 O O . ALA A 1 575 ? 13.779 42.394 4.771 1.00 33.94 575 ALA A O 1
ATOM 4488 N N . LYS A 1 576 ? 13.515 43.453 2.789 1.00 31.14 576 LYS A N 1
ATOM 4489 C CA . LYS A 1 576 ? 12.350 44.293 3.061 1.00 31.14 576 LYS A CA 1
ATOM 4490 C C . LYS A 1 576 ? 11.070 43.475 3.227 1.00 31.14 576 LYS A C 1
ATOM 4492 O O . LYS A 1 576 ? 10.793 42.566 2.455 1.00 31.14 576 LYS A O 1
ATOM 4497 N N . THR A 1 577 ? 10.262 43.915 4.181 1.00 34.00 577 THR A N 1
ATOM 4498 C CA . THR A 1 577 ? 8.836 43.641 4.341 1.00 34.00 577 THR A CA 1
ATOM 4499 C C . THR A 1 577 ? 8.054 44.181 3.141 1.00 34.00 577 THR A C 1
ATOM 4501 O O . THR A 1 577 ? 8.149 45.371 2.845 1.00 34.00 577 THR A O 1
ATOM 4504 N N . GLU A 1 578 ? 7.223 43.359 2.501 1.00 31.84 578 GLU A N 1
ATOM 4505 C CA . GLU A 1 578 ? 6.153 43.852 1.629 1.00 31.84 578 GLU A CA 1
ATOM 4506 C C . GLU A 1 578 ? 4.852 43.099 1.927 1.00 31.84 578 GLU A C 1
ATOM 4508 O O . GLU A 1 578 ? 4.713 41.896 1.711 1.00 31.84 578 GLU A O 1
ATOM 4513 N N . ALA A 1 579 ? 3.908 43.834 2.510 1.00 33.47 579 ALA A N 1
ATOM 4514 C CA . ALA A 1 579 ? 2.581 43.372 2.866 1.00 33.47 579 ALA A CA 1
ATOM 4515 C C . ALA A 1 579 ? 1.684 43.352 1.619 1.00 33.47 579 ALA A C 1
ATOM 4517 O O . ALA A 1 579 ? 1.377 44.401 1.050 1.00 33.47 579 ALA A O 1
ATOM 4518 N N . ARG A 1 580 ? 1.199 42.172 1.218 1.00 31.84 580 ARG A N 1
ATOM 4519 C CA . ARG A 1 580 ? 0.134 42.052 0.213 1.00 31.84 580 ARG A CA 1
ATOM 4520 C C . ARG A 1 580 ? -1.238 42.170 0.877 1.00 31.84 580 ARG A C 1
ATOM 4522 O O . ARG A 1 580 ? -1.702 41.273 1.574 1.00 31.84 580 ARG A O 1
ATOM 4529 N N . ARG A 1 581 ? -1.894 43.304 0.620 1.00 32.75 581 ARG A N 1
ATOM 4530 C CA . ARG A 1 581 ? -3.327 43.535 0.848 1.00 32.75 581 ARG A CA 1
ATOM 4531 C C . ARG A 1 581 ? -4.164 42.624 -0.062 1.00 32.75 581 ARG A C 1
ATOM 4533 O O . ARG A 1 581 ? -3.940 42.589 -1.269 1.00 32.75 581 ARG A O 1
ATOM 4540 N N . ARG A 1 582 ? -5.174 41.963 0.514 1.00 34.66 582 ARG A N 1
ATOM 4541 C CA . ARG A 1 582 ? -6.319 41.373 -0.207 1.00 34.66 582 ARG A CA 1
ATOM 4542 C C . ARG A 1 582 ? -7.184 42.479 -0.838 1.00 34.66 582 ARG A C 1
ATOM 4544 O O . ARG A 1 582 ? -7.454 43.464 -0.147 1.00 34.66 582 ARG A O 1
ATOM 4551 N N . PRO A 1 583 ? -7.730 42.298 -2.052 1.00 38.97 583 PRO A N 1
ATOM 4552 C CA . PRO A 1 583 ? -8.949 42.972 -2.468 1.00 38.97 583 PRO A CA 1
ATOM 4553 C C . PRO A 1 583 ? -10.189 42.124 -2.155 1.00 38.97 583 PRO A C 1
ATOM 4555 O O . PRO A 1 583 ? -10.173 40.895 -2.204 1.00 38.97 583 PRO A O 1
ATOM 4558 N N . LYS A 1 584 ? -11.252 42.840 -1.789 1.00 32.97 584 LYS A N 1
ATOM 4559 C CA . LYS A 1 584 ? -12.589 42.352 -1.452 1.00 32.97 584 LYS A CA 1
ATOM 4560 C C . LYS A 1 584 ? -13.349 41.852 -2.684 1.00 32.97 584 LYS A C 1
ATOM 4562 O O . LYS A 1 584 ? -13.119 42.308 -3.799 1.00 32.97 584 LYS A O 1
ATOM 4567 N N . ALA A 1 585 ? -14.291 40.962 -2.390 1.00 35.88 585 ALA A N 1
ATOM 4568 C CA . ALA A 1 585 ? -15.350 40.457 -3.247 1.00 35.88 585 ALA A CA 1
ATOM 4569 C C . ALA A 1 585 ? -16.132 41.551 -3.989 1.00 35.88 585 ALA A C 1
ATOM 4571 O O . ALA A 1 585 ? -16.364 42.626 -3.441 1.00 35.88 585 ALA A O 1
ATOM 4572 N N . ASN A 1 586 ? -16.622 41.196 -5.176 1.00 33.09 586 ASN A N 1
ATOM 4573 C CA . ASN A 1 586 ? -17.859 41.716 -5.743 1.00 33.09 586 ASN A CA 1
ATOM 4574 C C . ASN A 1 586 ? -18.545 40.587 -6.527 1.00 33.09 586 ASN A C 1
ATOM 4576 O O . ASN A 1 586 ? -17.951 39.984 -7.415 1.00 33.09 586 ASN A O 1
ATOM 4580 N N . ALA A 1 587 ? -19.805 40.349 -6.191 1.00 34.78 587 ALA A N 1
ATOM 4581 C CA . ALA A 1 587 ? -20.834 39.743 -7.030 1.00 34.78 587 ALA A CA 1
ATOM 4582 C C . ALA A 1 587 ? -22.031 40.719 -7.012 1.00 34.78 587 ALA A C 1
ATOM 4584 O O . ALA A 1 587 ? -22.087 41.556 -6.105 1.00 34.78 587 ALA A O 1
ATOM 4585 N N . PRO A 1 588 ? -23.064 40.589 -7.859 1.00 54.19 588 PRO A N 1
ATOM 4586 C CA . PRO A 1 588 ? -23.121 40.109 -9.241 1.00 54.19 588 PRO A CA 1
ATOM 4587 C C . PRO A 1 588 ? -23.780 41.154 -10.178 1.00 54.19 588 PRO A C 1
ATOM 4589 O O . PRO A 1 588 ? -24.449 42.081 -9.716 1.00 54.19 588 PRO A O 1
ATOM 4592 N N . LYS A 1 589 ? -23.652 40.962 -11.494 1.00 35.75 589 LYS A N 1
ATOM 4593 C CA . LYS A 1 589 ? -24.712 41.156 -12.501 1.00 35.75 589 LYS A CA 1
ATOM 4594 C C . LYS A 1 589 ? -24.286 40.544 -13.824 1.00 35.75 589 LYS A C 1
ATOM 4596 O O . LYS A 1 589 ? -23.093 40.707 -14.164 1.00 35.75 589 LYS A O 1
#